Protein AF-A0A397VTX3-F1 (afdb_monomer_lite)

InterPro domains:
  IPR007817 Isocyanide synthase/Spore wall maturation protein DIT1 [PF05141] (119-383)
  IPR007817 Isocyanide synthase/Spore wall maturation protein DIT1 [PTHR37285] (86-397)

Sequence (402 aa):
MDDSGRVNTLSNLSILENSKETDHGVLIRRILMSGMVKSYQSLSNPEHNQKKSIPYFDFEEYKKQLDEKAKRLKRGKLSDDVGLAVQQIIGILTKKRYRRGPPKHFEVARDDYENRLSEAISKKEKLLLVLPSFPVKCWNPLKVERRMPDLAELNCIGRLYLLCKEIELIYKPGAKIILIADGPIYADIFNEPLNVAIQYKQKVIDFIRQLGLDQYIIMHDMVDLISRNSADFVEAEEVAKMQVETFWRENPNNKHRLMLVENTMSNINVAAYPKDMLRAIFFDTKYNGDIVELNMAKDEICKQTEISAFKYATLLQAINSMELVMKCYPGCIRVTCHPKPGQLGLHLVSPNSRFNFPWNGVGVKKKNGEITVSLEDEVRRDKRYVAVYIEGEEFPFYYEEQ

Secondary structure (DSSP, 8-state):
-----------TTTTTS-----THHHHHHIIIIIHHHHHHTT--SPPP--EEEESS--HHHHHHHHHHHHHTS--PPP-S-HHHHHHHHHHHHTSTTTEES-HHHHHTTHHHHHHHHHHHHHTTPPEEEEEEE-----S-TTT----S--HHHHHHHHHHHHHHHHHHTTSTT-EEEEEEE-HHHHHHHHT--HHHHHHHHHHHHHHHHHTT-TTTEEEEEHHHHHHTTHHHHHHHHHHHHHHHHHHHHH-TT-HHHHHHHHHHHTTS--TTS-HHHHHHHHH-----S-HHHHHHHHHHHHHHHHHHHHHHHHHHHHHHHTTHHHHHSTT-EEEESSPPTT-EEE-SS-TTSSSS-GGGSEEEE-TTS-EEEE-HHHHTT-TTEEEEEETT-SS-SEEEE-

pLDDT: mean 87.24, std 19.46, range [21.91, 98.75]

Foldseek 3Di:
DDDDDDDDPPPLCVLPDDDPDDPVLVVVVCLVQVVVQVLVVVQPFDFDAFAAEDQDDPLPVVLVVLVVVLVPQPQDAADPDLQVLLVVLVVLLQPPFWFDDDPQLAVLQVVVSSVLSSVCLVVLHAAEEEEAAQQWQFQALQQPDDTAAFVLLLVLLSSLLSSQSNSCSHRVSTHAYEYAHENLVLCVLQVHDNVSRVVNQVRSVVSCVSSVNCSRYDYHYPVVLCVVVVVLLVVLLVVLLVVLVVCCVVCVPRPSLVSLLVVLLLRHNPNVDDPLLVCCLSNVDDDPDDPVVSVVSNVVSSVSSNSSSSSVSSNVSSCVVVVSVCVVPPSHQYAYCDGDRNHGHTQSAGPPASGRHSSRHFWEQEPVRGTHGDGPNSQSSDPQWYFYCNPPDPGGSHIYGD

Organism: NCBI:txid44941

Structure (mmCIF, N/CA/C/O backbone):
data_AF-A0A397VTX3-F1
#
_entry.id   AF-A0A397VTX3-F1
#
loop_
_atom_site.group_PDB
_atom_site.id
_atom_site.type_symbol
_atom_site.label_atom_id
_atom_site.label_alt_id
_atom_site.label_comp_id
_atom_site.label_asym_id
_atom_site.label_entity_id
_atom_site.label_seq_id
_atom_site.pdbx_PDB_ins_code
_atom_site.Cartn_x
_atom_site.Cartn_y
_atom_site.Cartn_z
_atom_site.occupancy
_atom_site.B_iso_or_equiv
_atom_site.auth_seq_id
_atom_site.auth_comp_id
_atom_site.auth_asym_id
_atom_site.auth_atom_id
_atom_site.pdbx_PDB_model_num
ATOM 1 N N . MET A 1 1 ? -7.507 45.404 21.833 1.00 26.66 1 MET A N 1
ATOM 2 C CA . MET A 1 1 ? -6.444 46.250 21.260 1.00 26.66 1 MET A CA 1
ATOM 3 C C . MET A 1 1 ? -5.160 45.815 21.947 1.00 26.66 1 MET A C 1
ATOM 5 O O . MET A 1 1 ? -4.809 46.381 22.966 1.00 26.66 1 MET A O 1
ATOM 9 N N . ASP A 1 2 ? -4.700 44.589 21.717 1.00 24.86 2 ASP A N 1
ATOM 10 C CA . ASP A 1 2 ? -4.213 43.991 20.459 1.00 24.86 2 ASP A CA 1
ATOM 11 C C . ASP A 1 2 ? -2.721 44.287 20.298 1.00 24.86 2 ASP A C 1
ATOM 13 O O . ASP A 1 2 ? -2.363 45.429 20.036 1.00 24.86 2 ASP A O 1
ATOM 17 N N . ASP A 1 3 ? -1.893 43.273 20.569 1.00 21.91 3 ASP A N 1
ATOM 18 C CA . ASP A 1 3 ? -0.762 42.897 19.714 1.00 21.91 3 ASP A CA 1
ATOM 19 C C . ASP A 1 3 ? -0.252 41.505 20.147 1.00 21.91 3 ASP A C 1
ATOM 21 O O . ASP A 1 3 ? 0.675 41.344 20.942 1.00 21.91 3 ASP A O 1
ATOM 25 N N . SER A 1 4 ? -0.944 40.459 19.689 1.00 22.02 4 SER A N 1
ATOM 26 C CA . SER A 1 4 ? -0.498 39.065 19.796 1.00 22.02 4 SER A CA 1
ATOM 27 C C . SER A 1 4 ? -0.501 38.446 18.403 1.00 22.02 4 SER A C 1
ATOM 29 O O . SER A 1 4 ? -1.393 37.681 18.043 1.00 22.02 4 SER A O 1
ATOM 31 N N . GLY A 1 5 ? 0.493 38.811 17.597 1.00 23.62 5 GLY A N 1
ATOM 32 C CA . GLY A 1 5 ? 0.649 38.315 16.236 1.00 23.62 5 GLY A CA 1
ATOM 33 C C . GLY A 1 5 ? 2.115 38.173 15.857 1.00 23.62 5 GLY A C 1
ATOM 34 O O . GLY A 1 5 ? 2.729 39.146 15.436 1.00 23.62 5 GLY A O 1
ATOM 35 N N . ARG A 1 6 ? 2.656 36.953 16.007 1.00 23.09 6 ARG A N 1
ATOM 36 C CA . ARG A 1 6 ? 3.715 36.315 15.185 1.00 23.09 6 ARG A CA 1
ATOM 37 C C . ARG A 1 6 ? 4.239 35.074 15.912 1.00 23.09 6 ARG A C 1
ATOM 39 O O . ARG A 1 6 ? 5.264 35.101 16.585 1.00 23.09 6 ARG A O 1
ATOM 46 N N . VAL A 1 7 ? 3.510 33.968 15.771 1.00 24.12 7 VAL A N 1
ATOM 47 C CA . VAL A 1 7 ? 4.012 32.631 16.106 1.00 24.12 7 VAL A CA 1
ATOM 48 C C . VAL A 1 7 ? 4.657 32.040 14.849 1.00 24.12 7 VAL A C 1
ATOM 50 O O . VAL A 1 7 ? 4.024 31.954 13.802 1.00 24.12 7 VAL A O 1
ATOM 53 N N . ASN A 1 8 ? 5.940 31.702 14.993 1.00 24.58 8 ASN A N 1
ATOM 54 C CA . ASN A 1 8 ? 6.830 30.934 14.115 1.00 24.58 8 ASN A CA 1
ATOM 55 C C . ASN A 1 8 ? 6.170 30.123 12.979 1.00 24.58 8 ASN A C 1
ATOM 57 O O . ASN A 1 8 ? 5.562 29.084 13.221 1.00 24.58 8 ASN A O 1
ATOM 61 N N . THR A 1 9 ? 6.435 30.519 11.733 1.00 25.16 9 THR A N 1
ATOM 62 C CA . THR A 1 9 ? 6.019 29.858 10.479 1.00 25.16 9 THR A CA 1
ATOM 63 C C . THR A 1 9 ? 7.144 29.062 9.788 1.00 25.16 9 THR A C 1
ATOM 65 O O . THR A 1 9 ? 7.179 28.966 8.566 1.00 25.16 9 THR A O 1
ATOM 68 N N . LEU A 1 10 ? 8.074 28.449 10.534 1.00 22.98 10 LEU A N 1
ATOM 69 C CA . LEU A 1 10 ? 9.238 27.738 9.954 1.00 22.98 10 LEU A CA 1
ATOM 70 C C . LEU A 1 10 ? 9.319 26.223 10.254 1.00 22.98 10 LEU A C 1
ATOM 72 O O . LEU A 1 10 ? 10.348 25.604 10.010 1.00 22.98 10 LEU A O 1
ATOM 76 N N . SER A 1 11 ? 8.248 25.576 10.730 1.00 25.50 11 SER A N 1
ATOM 77 C CA . SER A 1 11 ? 8.258 24.141 11.098 1.00 25.50 11 SER A CA 1
ATOM 78 C C . SER A 1 11 ? 7.839 23.147 9.994 1.00 25.50 11 SER A C 1
ATOM 80 O O . SER A 1 11 ? 7.820 21.942 10.245 1.00 25.50 11 SER A O 1
ATOM 82 N N . ASN A 1 12 ? 7.555 23.594 8.764 1.00 29.31 12 ASN A N 1
ATOM 83 C CA . ASN A 1 12 ? 7.006 22.737 7.691 1.00 29.31 12 ASN A CA 1
ATOM 84 C C . ASN A 1 12 ? 8.043 22.097 6.741 1.00 29.31 12 ASN A C 1
ATOM 86 O O . ASN A 1 12 ? 7.678 21.522 5.715 1.00 29.31 12 ASN A O 1
ATOM 90 N N . LEU A 1 13 ? 9.330 22.102 7.105 1.00 32.84 13 LEU A N 1
ATOM 91 C CA . LEU A 1 13 ? 10.388 21.360 6.397 1.00 32.84 13 LEU A CA 1
ATOM 92 C C . LEU A 1 13 ? 10.482 19.877 6.808 1.00 32.84 13 LEU A C 1
ATOM 94 O O . LEU A 1 13 ? 11.392 19.183 6.374 1.00 32.84 13 LEU A O 1
ATOM 98 N N . SER A 1 14 ? 9.542 19.331 7.588 1.00 39.31 14 SER A N 1
ATOM 99 C CA . SER A 1 14 ? 9.643 17.994 8.215 1.00 39.31 14 SER A CA 1
ATOM 100 C C . SER A 1 14 ? 9.751 16.785 7.260 1.00 39.31 14 SER A C 1
ATOM 102 O O . SER A 1 14 ? 10.073 15.677 7.699 1.00 39.31 14 SER A O 1
ATOM 104 N N . ILE A 1 15 ? 9.529 16.949 5.948 1.00 39.66 15 ILE A N 1
ATOM 105 C CA . ILE A 1 15 ? 9.828 15.901 4.951 1.00 39.66 15 ILE A CA 1
ATOM 106 C C . ILE A 1 15 ? 11.335 15.830 4.641 1.00 39.66 15 ILE A C 1
ATOM 108 O O . ILE A 1 15 ? 11.820 14.755 4.278 1.00 39.66 15 ILE A O 1
ATOM 112 N N . LEU A 1 16 ? 12.061 16.934 4.834 1.00 39.44 16 LEU A N 1
ATOM 113 C CA . LEU A 1 16 ? 13.458 17.135 4.438 1.00 39.44 16 LEU A CA 1
ATOM 114 C C . LEU A 1 16 ? 14.386 17.518 5.612 1.00 39.44 16 LEU A C 1
ATOM 116 O O . LEU A 1 16 ? 15.589 17.281 5.523 1.00 39.44 16 LEU A O 1
ATOM 120 N N . GLU A 1 17 ? 13.847 17.993 6.738 1.00 34.81 17 GLU A N 1
ATOM 121 C CA . GLU A 1 17 ? 14.587 18.388 7.941 1.00 34.81 17 GLU A CA 1
ATOM 122 C C . GLU A 1 17 ? 13.859 17.950 9.227 1.00 34.81 17 GLU A C 1
ATOM 124 O O . GLU A 1 17 ? 12.957 18.624 9.717 1.00 34.81 17 GLU A O 1
ATOM 129 N N . ASN A 1 18 ? 14.233 16.776 9.755 1.00 31.47 18 ASN A N 1
ATOM 130 C CA . ASN A 1 18 ? 14.465 16.485 11.184 1.00 31.47 18 ASN A CA 1
ATOM 131 C C . ASN A 1 18 ? 14.445 14.971 11.459 1.00 31.47 18 ASN A C 1
ATOM 133 O O . ASN A 1 18 ? 13.393 14.363 11.636 1.00 31.47 18 ASN A O 1
ATOM 137 N N . SER A 1 19 ? 15.631 14.380 11.615 1.00 30.91 19 SER A N 1
ATOM 138 C CA . SER A 1 19 ? 15.911 13.457 12.722 1.00 30.91 19 SER A CA 1
ATOM 139 C C . SER A 1 19 ? 17.420 13.260 12.844 1.00 30.91 19 SER A C 1
ATOM 141 O O . SER A 1 19 ? 18.057 12.750 11.920 1.00 30.91 19 SER A O 1
ATOM 143 N N . LYS A 1 20 ? 17.985 13.639 13.995 1.00 32.19 20 LYS A N 1
ATOM 144 C CA . LYS A 1 20 ? 19.303 13.170 14.434 1.00 32.19 20 LYS A CA 1
ATOM 145 C C . LYS A 1 20 ? 19.321 11.636 14.416 1.00 32.19 20 LYS A C 1
ATOM 147 O O . LYS A 1 20 ? 18.346 11.010 14.819 1.00 32.19 20 LYS A O 1
ATOM 152 N N . GLU A 1 21 ? 20.423 11.084 13.912 1.00 35.97 21 GLU A N 1
ATOM 153 C CA . GLU A 1 21 ? 20.890 9.696 14.031 1.00 35.97 21 GLU A CA 1
ATOM 154 C C . GLU A 1 21 ? 19.829 8.592 14.208 1.00 35.97 21 GLU A C 1
ATOM 156 O O . GLU A 1 21 ? 19.323 8.305 15.289 1.00 35.97 21 GLU A O 1
ATOM 161 N N . THR A 1 22 ? 19.591 7.824 13.148 1.00 32.41 22 THR A N 1
ATOM 162 C CA . THR A 1 22 ? 19.865 6.379 13.189 1.00 32.41 22 THR A CA 1
ATOM 163 C C . THR A 1 22 ? 19.904 5.833 11.767 1.00 32.41 22 THR A C 1
ATOM 165 O O . THR A 1 22 ? 19.033 6.103 10.944 1.00 32.41 22 THR A O 1
ATOM 168 N N . ASP A 1 23 ? 20.942 5.052 11.494 1.00 37.75 23 ASP A N 1
ATOM 169 C CA . ASP A 1 23 ? 21.342 4.487 10.205 1.00 37.75 23 ASP A CA 1
ATOM 170 C C . ASP A 1 23 ? 20.390 3.376 9.695 1.00 37.75 23 ASP A C 1
ATOM 172 O O . ASP A 1 23 ? 20.788 2.271 9.341 1.00 37.75 23 ASP A O 1
ATOM 176 N N . HIS A 1 24 ? 19.076 3.617 9.727 1.00 36.34 24 HIS A N 1
ATOM 177 C CA . HIS A 1 24 ? 18.056 2.652 9.293 1.00 36.34 24 HIS A CA 1
ATOM 178 C C . HIS A 1 24 ? 17.753 2.754 7.793 1.00 36.34 24 HIS A C 1
ATOM 180 O O . HIS A 1 24 ? 17.402 1.752 7.172 1.00 36.34 24 HIS A O 1
ATOM 186 N N . GLY A 1 25 ? 17.944 3.932 7.188 1.00 31.75 25 GLY A N 1
ATOM 187 C CA . GLY A 1 25 ? 17.777 4.134 5.745 1.00 31.75 25 GLY A CA 1
ATOM 188 C C . GLY A 1 25 ? 18.806 3.357 4.919 1.00 31.75 25 GLY A C 1
ATOM 189 O O . GLY A 1 25 ? 18.435 2.710 3.947 1.00 31.75 25 GLY A O 1
ATOM 190 N N . VAL A 1 26 ? 20.071 3.320 5.358 1.00 34.00 26 VAL A N 1
ATOM 191 C CA . VAL A 1 26 ? 21.147 2.536 4.717 1.00 34.00 26 VAL A CA 1
ATOM 192 C C . VAL A 1 26 ? 20.926 1.033 4.895 1.00 34.00 26 VAL A C 1
ATOM 194 O O . VAL A 1 26 ? 21.196 0.261 3.975 1.00 34.00 26 VAL A O 1
ATOM 197 N N . LEU A 1 27 ? 20.361 0.604 6.029 1.00 31.08 27 LEU A N 1
ATOM 198 C CA . LEU A 1 27 ? 19.998 -0.794 6.252 1.00 31.08 27 LEU A CA 1
ATOM 199 C C . LEU A 1 27 ? 18.835 -1.229 5.348 1.00 31.08 27 LEU A C 1
ATOM 201 O O . LEU A 1 27 ? 18.889 -2.323 4.804 1.00 31.08 27 LEU A O 1
ATOM 205 N N . ILE A 1 28 ? 17.828 -0.378 5.112 1.00 34.53 28 ILE A N 1
ATOM 206 C CA . ILE A 1 28 ? 16.743 -0.648 4.148 1.00 34.53 28 ILE A CA 1
ATOM 207 C C . ILE A 1 28 ? 17.265 -0.611 2.704 1.00 34.53 28 ILE A C 1
ATOM 209 O O . ILE A 1 28 ? 16.883 -1.472 1.918 1.00 34.53 28 ILE A O 1
ATOM 213 N N . ARG A 1 29 ? 18.197 0.298 2.377 1.00 36.69 29 ARG A N 1
ATOM 214 C CA . ARG A 1 29 ? 18.918 0.351 1.091 1.00 36.69 29 ARG A CA 1
ATOM 215 C C . ARG A 1 29 ? 19.664 -0.957 0.830 1.00 36.69 29 ARG A C 1
ATOM 217 O O . ARG A 1 29 ? 19.499 -1.573 -0.214 1.00 36.69 29 ARG A O 1
ATOM 224 N N . ARG A 1 30 ? 20.390 -1.471 1.832 1.00 37.19 30 ARG A N 1
ATOM 225 C CA . ARG A 1 30 ? 20.981 -2.815 1.790 1.00 37.19 30 ARG A CA 1
ATOM 226 C C . ARG A 1 30 ? 19.908 -3.905 1.788 1.00 37.19 30 ARG A C 1
ATOM 228 O O . ARG A 1 30 ? 20.054 -4.851 1.051 1.00 37.19 30 ARG A O 1
ATOM 235 N N . ILE A 1 31 ? 18.817 -3.859 2.532 1.00 33.81 31 ILE A N 1
ATOM 236 C CA . ILE A 1 31 ? 17.880 -4.998 2.573 1.00 33.81 31 ILE A CA 1
ATOM 237 C C . ILE A 1 31 ? 17.031 -5.098 1.293 1.00 33.81 31 ILE A C 1
ATOM 239 O O . ILE A 1 31 ? 16.832 -6.202 0.796 1.00 33.81 31 ILE A O 1
ATOM 243 N N . LEU A 1 32 ? 16.583 -3.977 0.719 1.00 35.88 32 LEU A N 1
ATOM 244 C CA . LEU A 1 32 ? 15.829 -3.960 -0.539 1.00 35.88 32 LEU A CA 1
ATOM 245 C C . LEU A 1 32 ? 16.750 -4.214 -1.738 1.00 35.88 32 LEU A C 1
ATOM 247 O O . LEU A 1 32 ? 16.492 -5.163 -2.476 1.00 35.88 32 LEU A O 1
ATOM 251 N N . MET A 1 33 ? 17.859 -3.471 -1.875 1.00 40.59 33 MET A N 1
ATOM 252 C CA . MET A 1 33 ? 18.796 -3.665 -2.990 1.00 40.59 33 MET A CA 1
ATOM 253 C C . MET A 1 33 ? 19.754 -4.834 -2.776 1.00 40.59 33 MET A C 1
ATOM 255 O O . MET A 1 33 ? 19.926 -5.609 -3.693 1.00 40.59 33 MET A O 1
ATOM 259 N N . SER A 1 34 ? 20.342 -5.071 -1.597 1.00 36.97 34 SER A N 1
ATOM 260 C CA . SER A 1 34 ? 21.163 -6.286 -1.373 1.00 36.97 34 SER A CA 1
ATOM 261 C C . SER A 1 34 ? 20.329 -7.558 -1.204 1.00 36.97 34 SER A C 1
ATOM 263 O O . SER A 1 34 ? 20.832 -8.634 -1.504 1.00 36.97 34 SER A O 1
ATOM 265 N N . GLY A 1 35 ? 19.053 -7.465 -0.808 1.00 39.19 35 GLY A N 1
ATOM 266 C CA . GLY A 1 35 ? 18.107 -8.581 -0.925 1.00 39.19 35 GLY A CA 1
ATOM 267 C C . GLY A 1 35 ? 17.764 -8.892 -2.384 1.00 39.19 35 GLY A C 1
ATOM 268 O O . GLY A 1 35 ? 17.665 -10.063 -2.746 1.00 39.19 35 GLY A O 1
ATOM 269 N N . MET A 1 36 ? 17.646 -7.868 -3.243 1.00 42.84 36 MET A N 1
ATOM 270 C CA . MET A 1 36 ? 17.539 -8.031 -4.703 1.00 42.84 36 MET A CA 1
ATOM 271 C C . MET A 1 36 ? 18.845 -8.565 -5.314 1.00 42.84 36 MET A C 1
ATOM 273 O O . MET A 1 36 ? 18.836 -9.611 -5.940 1.00 42.84 36 MET A O 1
ATOM 277 N N . VAL A 1 37 ? 19.998 -7.971 -5.025 1.00 40.88 37 VAL A N 1
ATOM 278 C CA . VAL A 1 37 ? 21.301 -8.368 -5.582 1.00 40.88 37 VAL A CA 1
ATOM 279 C C . VAL A 1 37 ? 21.745 -9.766 -5.113 1.00 40.88 37 VAL A C 1
ATOM 281 O O . VAL A 1 37 ? 22.218 -10.552 -5.930 1.00 40.88 37 VAL A O 1
ATOM 284 N N . LYS A 1 38 ? 21.547 -10.145 -3.835 1.00 36.69 38 LYS A N 1
ATOM 285 C CA . LYS A 1 38 ? 21.913 -11.493 -3.339 1.00 36.69 38 LYS A CA 1
ATOM 286 C C . LYS A 1 38 ? 20.986 -12.605 -3.834 1.00 36.69 38 LYS A C 1
ATOM 288 O O . LYS A 1 38 ? 21.429 -13.746 -3.903 1.00 36.69 38 LYS A O 1
ATOM 293 N N . SER A 1 39 ? 19.726 -12.306 -4.165 1.00 44.09 39 SER A N 1
ATOM 294 C CA . SER A 1 39 ? 18.821 -13.299 -4.767 1.00 44.09 39 SER A CA 1
ATOM 295 C C . SER A 1 39 ? 19.045 -13.426 -6.275 1.00 44.09 39 SER A C 1
ATOM 297 O O . SER A 1 39 ? 18.969 -14.536 -6.796 1.00 44.09 39 SER A O 1
ATOM 299 N N . TYR A 1 40 ? 19.441 -12.355 -6.969 1.00 45.06 40 TYR A N 1
ATOM 300 C CA . TYR A 1 40 ? 19.624 -12.381 -8.424 1.00 45.06 40 TYR A CA 1
ATOM 301 C C . TYR A 1 40 ? 20.874 -13.122 -8.915 1.00 45.06 40 TYR A C 1
ATOM 303 O O . TYR A 1 40 ? 20.838 -13.688 -10.006 1.00 45.06 40 TYR A O 1
ATOM 311 N N . GLN A 1 41 ? 21.931 -13.250 -8.103 1.00 43.81 41 GLN A N 1
ATOM 312 C CA . GLN A 1 41 ? 23.064 -14.133 -8.435 1.00 43.81 41 GLN A CA 1
ATOM 313 C C . GLN A 1 41 ? 22.669 -15.625 -8.527 1.00 43.81 41 GLN A C 1
ATOM 315 O O . GLN A 1 41 ? 23.413 -16.415 -9.099 1.00 43.81 41 GLN A O 1
ATOM 320 N N . SER A 1 42 ? 21.485 -16.010 -8.024 1.00 41.53 42 SER A N 1
ATOM 321 C CA . SER A 1 42 ? 20.914 -17.362 -8.165 1.00 41.53 42 SER A CA 1
ATOM 322 C C . SER A 1 42 ? 19.887 -17.519 -9.302 1.00 41.53 42 SER A C 1
ATOM 324 O O . SER A 1 42 ? 19.330 -18.602 -9.471 1.00 41.53 42 SER A O 1
ATOM 326 N N . LEU A 1 43 ? 19.631 -16.481 -10.110 1.00 50.44 43 LEU A N 1
ATOM 327 C CA . LEU A 1 43 ? 18.566 -16.475 -11.128 1.00 50.44 43 LEU A CA 1
ATOM 328 C C . LEU A 1 43 ? 19.058 -16.831 -12.541 1.00 50.44 43 LEU A C 1
ATOM 330 O O . LEU A 1 43 ? 18.689 -16.189 -13.520 1.00 50.44 43 LEU A O 1
ATOM 334 N N . SER A 1 44 ? 19.852 -17.896 -12.661 1.00 53.22 44 SER A N 1
ATOM 335 C CA . SER A 1 44 ? 20.152 -18.540 -13.953 1.00 53.22 44 SER A CA 1
ATOM 336 C C . SER A 1 44 ? 19.062 -19.521 -14.412 1.00 53.22 44 SER A C 1
ATOM 338 O O . SER A 1 44 ? 19.150 -20.072 -15.509 1.00 53.22 44 SER A O 1
ATOM 340 N N . ASN A 1 45 ? 18.033 -19.756 -13.591 1.00 59.16 45 ASN A N 1
ATOM 341 C CA . ASN A 1 45 ? 16.966 -20.695 -13.920 1.00 59.16 45 ASN A CA 1
ATOM 342 C C . ASN A 1 45 ? 16.003 -20.108 -14.967 1.00 59.16 45 ASN A C 1
ATOM 344 O O . ASN A 1 45 ? 15.559 -18.971 -14.808 1.00 59.16 45 ASN A O 1
ATOM 348 N N . PRO A 1 46 ? 15.618 -20.870 -16.006 1.00 67.88 46 PRO A N 1
ATOM 349 C CA . PRO A 1 46 ? 14.557 -20.452 -16.916 1.00 67.88 46 PRO A CA 1
ATOM 350 C C . PRO A 1 46 ? 13.225 -20.299 -16.167 1.00 67.88 46 PRO A C 1
ATOM 352 O O . PRO A 1 46 ? 13.019 -20.913 -15.115 1.00 67.88 46 PRO A O 1
ATOM 355 N N . GLU A 1 47 ? 12.311 -19.489 -16.712 1.00 78.31 47 GLU A N 1
ATOM 356 C CA . GLU A 1 47 ? 10.932 -19.445 -16.208 1.00 78.31 47 GLU A CA 1
ATOM 357 C C . GLU A 1 47 ? 10.319 -20.849 -16.266 1.00 78.31 47 GLU A C 1
ATOM 359 O O . GLU A 1 47 ? 10.503 -21.586 -17.238 1.00 78.31 47 GLU A O 1
ATOM 364 N N . HIS A 1 48 ? 9.625 -21.241 -15.199 1.00 77.56 48 HIS A N 1
ATOM 365 C CA . HIS A 1 48 ? 8.998 -22.553 -15.107 1.00 77.56 48 HIS A CA 1
ATOM 366 C C . HIS A 1 48 ? 7.507 -22.466 -15.441 1.00 77.56 48 HIS A C 1
ATOM 368 O O . HIS A 1 48 ? 6.792 -21.596 -14.954 1.00 77.56 48 HIS A O 1
ATOM 374 N N . ASN A 1 49 ? 7.021 -23.401 -16.259 1.00 66.50 49 ASN A N 1
ATOM 375 C CA . ASN A 1 49 ? 5.706 -23.325 -16.907 1.00 66.50 49 ASN A CA 1
ATOM 376 C C . ASN A 1 49 ? 4.569 -24.021 -16.140 1.00 66.50 49 ASN A C 1
ATOM 378 O O . ASN A 1 49 ? 3.541 -24.340 -16.738 1.00 66.50 49 ASN A O 1
ATOM 382 N N . GLN A 1 50 ? 4.716 -24.294 -14.839 1.00 85.31 50 GLN A N 1
ATOM 383 C CA . GLN A 1 50 ? 3.611 -24.894 -14.090 1.00 85.31 50 GLN A CA 1
ATOM 384 C C . GLN A 1 50 ? 2.492 -23.877 -13.863 1.00 85.31 50 GLN A C 1
ATOM 386 O O . GLN A 1 50 ? 2.642 -22.893 -13.136 1.00 85.31 50 GLN A O 1
ATOM 391 N N . LYS A 1 51 ? 1.350 -24.159 -14.490 1.00 92.25 51 LYS A N 1
ATOM 392 C CA . LYS A 1 51 ? 0.145 -23.340 -14.441 1.00 92.25 51 LYS A CA 1
ATOM 393 C C . LYS A 1 51 ? -1.030 -24.184 -13.971 1.00 92.25 51 LYS A C 1
ATOM 395 O O . LYS A 1 51 ? -1.168 -25.345 -14.350 1.00 92.25 51 LYS A O 1
ATOM 400 N N . LYS A 1 52 ? -1.886 -23.569 -13.169 1.00 95.06 52 LYS A N 1
ATOM 401 C CA . LYS A 1 52 ? -3.187 -24.084 -12.747 1.00 95.06 52 LYS A CA 1
ATOM 402 C C . LYS A 1 52 ? -4.235 -23.052 -13.133 1.00 95.06 52 LYS A C 1
ATOM 404 O O . LYS A 1 52 ? -3.985 -21.857 -13.007 1.00 95.06 52 LYS A O 1
ATOM 409 N N . SER A 1 53 ? -5.395 -23.505 -13.587 1.00 96.25 53 SER A N 1
ATOM 410 C CA . SER A 1 53 ? -6.532 -22.631 -13.862 1.00 96.25 53 SER A CA 1
ATOM 411 C C . SER A 1 53 ? -7.677 -22.967 -12.913 1.00 96.25 53 SER A C 1
ATOM 413 O O . SER A 1 53 ? -7.866 -24.132 -12.559 1.00 96.25 53 SER A O 1
ATOM 415 N N . ILE A 1 54 ? -8.374 -21.936 -12.447 1.00 97.44 54 ILE A N 1
ATOM 416 C CA . ILE A 1 54 ? -9.604 -22.026 -11.664 1.00 97.44 54 ILE A CA 1
ATOM 417 C C . ILE A 1 54 ? -10.695 -21.240 -12.404 1.00 97.44 54 ILE A C 1
ATOM 419 O O . ILE A 1 54 ? -10.394 -20.169 -12.931 1.00 97.44 54 ILE A O 1
ATOM 423 N N . PRO A 1 55 ? -11.952 -21.711 -12.426 1.00 97.25 55 PRO A N 1
ATOM 424 C CA . PRO A 1 55 ? -13.024 -21.018 -13.144 1.00 97.25 55 PRO A CA 1
ATOM 425 C C . PRO A 1 55 ? -13.324 -19.639 -12.546 1.00 97.25 55 PRO A C 1
ATOM 427 O O . PRO A 1 55 ? -13.621 -18.688 -13.260 1.00 97.25 55 PRO A O 1
ATOM 430 N N . TYR A 1 56 ? -13.208 -19.511 -11.223 1.00 96.44 56 TYR A N 1
ATOM 431 C CA . TYR A 1 56 ? -13.345 -18.258 -10.488 1.00 96.44 56 TYR A CA 1
ATOM 432 C C . TYR A 1 56 ? -12.623 -18.354 -9.138 1.00 96.44 56 TYR A C 1
ATOM 434 O O . TYR A 1 56 ? -12.290 -19.445 -8.670 1.00 96.44 56 TYR A O 1
ATOM 442 N N . PHE A 1 57 ? -12.385 -17.206 -8.499 1.00 97.19 57 PHE A N 1
ATOM 443 C CA . PHE A 1 57 ? -11.945 -17.154 -7.106 1.00 97.19 57 PHE A CA 1
ATOM 444 C C . PHE A 1 57 ? -13.160 -17.141 -6.171 1.00 97.19 57 PHE A C 1
ATOM 446 O O . PHE A 1 57 ? -14.043 -16.301 -6.319 1.00 97.19 57 PHE A O 1
ATOM 453 N N . ASP A 1 58 ? -13.208 -18.056 -5.205 1.00 97.56 58 ASP A N 1
ATOM 454 C CA . ASP A 1 58 ? -14.324 -18.170 -4.262 1.00 97.56 58 ASP A CA 1
ATOM 455 C C . ASP A 1 58 ? -14.214 -17.127 -3.131 1.00 97.56 58 ASP A C 1
ATOM 457 O O . ASP A 1 58 ? -13.530 -17.321 -2.119 1.00 97.56 58 ASP A O 1
ATOM 461 N N . PHE A 1 59 ? -14.874 -15.981 -3.325 1.00 97.81 59 PHE A N 1
ATOM 462 C CA . PHE A 1 59 ? -14.919 -14.897 -2.339 1.00 97.81 59 PHE A CA 1
ATOM 463 C C . PHE A 1 59 ? -15.711 -15.271 -1.080 1.00 97.81 59 PHE A C 1
ATOM 465 O O . PHE A 1 59 ? -15.377 -14.782 0.003 1.00 97.81 59 PHE A O 1
ATOM 472 N N . GLU A 1 60 ? -16.718 -16.141 -1.186 1.00 97.38 60 GLU A N 1
ATOM 473 C CA . GLU A 1 60 ? -17.549 -16.552 -0.050 1.00 97.38 60 GLU A CA 1
ATOM 474 C C . GLU A 1 60 ? -16.759 -17.444 0.907 1.00 97.38 60 GLU A C 1
ATOM 476 O O . GLU A 1 60 ? -16.712 -17.184 2.114 1.00 97.38 60 GLU A O 1
ATOM 481 N N . GLU A 1 61 ? -16.055 -18.443 0.375 1.00 97.44 61 GLU A N 1
ATOM 482 C CA . GLU A 1 61 ? -15.178 -19.303 1.167 1.00 97.44 61 GLU A CA 1
ATOM 483 C C . GLU A 1 61 ? -14.012 -18.497 1.760 1.00 97.44 61 GLU A C 1
ATOM 485 O O . GLU A 1 61 ? -13.690 -18.638 2.945 1.00 97.44 61 GLU A O 1
ATOM 490 N N . TYR A 1 62 ? -13.429 -17.561 1.001 1.00 97.56 62 TYR A N 1
ATOM 491 C CA . TYR A 1 62 ? -12.407 -16.662 1.542 1.00 97.56 62 TYR A CA 1
ATOM 492 C C . TYR A 1 62 ? -12.945 -15.805 2.701 1.00 97.56 62 TYR A C 1
ATOM 494 O O . TYR A 1 62 ? -12.300 -15.679 3.750 1.00 97.56 62 TYR A O 1
ATOM 502 N N . LYS A 1 63 ? -14.155 -15.249 2.561 1.00 97.81 63 LYS A N 1
ATOM 503 C CA . LYS A 1 63 ? -14.823 -14.476 3.615 1.00 97.81 63 LYS A CA 1
ATOM 504 C C . LYS A 1 63 ? -15.119 -15.329 4.848 1.00 97.81 63 LYS A C 1
ATOM 506 O O . LYS A 1 63 ? -14.867 -14.879 5.969 1.00 97.81 63 LYS A O 1
ATOM 511 N N . LYS A 1 64 ? -15.577 -16.568 4.672 1.00 97.50 64 LYS A N 1
ATOM 512 C CA . LYS A 1 64 ? -15.801 -17.516 5.771 1.00 97.50 64 LYS A CA 1
ATOM 513 C C . LYS A 1 64 ? -14.511 -17.787 6.547 1.00 97.50 64 LYS A C 1
ATOM 515 O O . LYS A 1 64 ? -14.510 -17.708 7.777 1.00 97.50 64 LYS A O 1
ATOM 520 N N . GLN A 1 65 ? -13.391 -17.995 5.854 1.00 96.12 65 GLN A N 1
ATOM 521 C CA . GLN A 1 65 ? -12.078 -18.151 6.490 1.00 96.12 65 GLN A CA 1
ATOM 522 C C . GLN A 1 65 ? -11.649 -16.896 7.267 1.00 96.12 65 GLN A C 1
ATOM 524 O O . GLN A 1 65 ? -11.059 -17.005 8.348 1.00 96.12 65 GLN A O 1
ATOM 529 N N . LEU A 1 66 ? -11.945 -15.693 6.758 1.00 96.44 66 LEU A N 1
ATOM 530 C CA . LEU A 1 66 ? -11.713 -14.445 7.494 1.00 96.44 66 LEU A CA 1
ATOM 531 C C . LEU A 1 66 ? -12.572 -14.359 8.762 1.00 96.44 66 LEU A C 1
ATOM 533 O O . LEU A 1 66 ? -12.062 -13.975 9.814 1.00 96.44 66 LEU A O 1
ATOM 537 N N . ASP A 1 67 ? -13.842 -14.750 8.704 1.00 96.00 67 ASP A N 1
ATOM 538 C CA . ASP A 1 67 ? -14.731 -14.731 9.871 1.00 96.00 67 ASP A CA 1
ATOM 539 C C . ASP A 1 67 ? -14.328 -15.756 10.930 1.00 96.00 67 ASP A C 1
ATOM 541 O O . ASP A 1 67 ? -14.386 -15.477 12.129 1.00 96.00 67 ASP A O 1
ATOM 545 N N . GLU A 1 68 ? -13.853 -16.930 10.519 1.00 96.00 68 GLU A N 1
ATOM 546 C CA . GLU A 1 68 ? -13.262 -17.902 11.435 1.00 96.00 68 GLU A CA 1
ATOM 547 C C . GLU A 1 68 ? -12.002 -17.356 12.112 1.00 96.00 68 GLU A C 1
ATOM 549 O O . GLU A 1 68 ? -11.836 -17.504 13.327 1.00 96.00 68 GLU A O 1
ATOM 554 N N . LYS A 1 69 ? -11.134 -16.663 11.361 1.00 94.31 69 LYS A N 1
ATOM 555 C CA . LYS A 1 69 ? -9.979 -15.955 11.933 1.00 94.31 69 LYS A CA 1
ATOM 556 C C . LYS A 1 69 ? -10.427 -14.873 12.919 1.00 94.31 69 LYS A C 1
ATOM 558 O O . LYS A 1 69 ? -9.844 -14.778 13.998 1.00 94.31 69 LYS A O 1
ATOM 563 N N . ALA A 1 70 ? -11.480 -14.118 12.601 1.00 93.62 70 ALA A N 1
ATOM 564 C CA . ALA A 1 70 ? -12.038 -13.096 13.483 1.00 93.62 70 ALA A CA 1
ATOM 565 C C . ALA A 1 70 ? -12.569 -13.693 14.800 1.00 93.62 70 ALA A C 1
ATOM 567 O O . ALA A 1 70 ? -12.297 -13.154 15.871 1.00 93.62 70 ALA A O 1
ATOM 568 N N . LYS A 1 71 ? -13.247 -14.851 14.754 1.00 91.69 71 LYS A N 1
ATOM 569 C CA . LYS A 1 71 ? -13.734 -15.572 15.950 1.00 91.69 71 LYS A CA 1
ATOM 570 C C . LYS A 1 71 ? -12.606 -16.035 16.880 1.00 91.69 71 LYS A C 1
ATOM 572 O O . LYS A 1 71 ? -12.823 -16.160 18.082 1.00 91.69 71 LYS A O 1
ATOM 577 N N . ARG A 1 72 ? -11.410 -16.289 16.335 1.00 90.94 72 ARG A N 1
ATOM 578 C CA . ARG A 1 72 ? -10.211 -16.712 17.086 1.00 90.94 72 ARG A CA 1
ATOM 579 C C . ARG A 1 72 ? -9.413 -15.540 17.668 1.00 90.94 72 ARG A C 1
ATOM 581 O O . ARG A 1 72 ? -8.434 -15.769 18.382 1.00 90.94 72 ARG A O 1
ATOM 588 N N . LEU A 1 73 ? -9.782 -14.290 17.371 1.00 87.19 73 LEU A N 1
ATOM 589 C CA . LEU A 1 73 ? -9.151 -13.128 17.995 1.00 87.19 73 LEU A CA 1
ATOM 590 C C . LEU A 1 73 ? -9.382 -13.183 19.509 1.00 87.19 73 LEU A C 1
ATOM 592 O O . LEU A 1 73 ? -10.484 -13.466 19.977 1.00 87.19 73 LEU A O 1
ATOM 596 N N . LYS A 1 74 ? -8.322 -12.930 20.289 1.00 76.69 74 LYS A N 1
ATOM 597 C CA . LYS A 1 74 ? -8.427 -12.896 21.752 1.00 76.69 74 LYS A CA 1
ATOM 598 C C . LYS A 1 74 ? -9.498 -11.879 22.137 1.00 76.69 74 LYS A C 1
ATOM 600 O O . LYS A 1 74 ? -9.379 -10.712 21.770 1.00 76.69 74 LYS A O 1
ATOM 605 N N . ARG A 1 75 ? -10.507 -12.323 22.892 1.00 66.56 75 ARG A N 1
ATOM 606 C CA . ARG A 1 75 ? -11.518 -11.436 23.470 1.00 66.56 75 ARG A CA 1
ATOM 607 C C . ARG A 1 75 ? -10.809 -10.458 24.399 1.00 66.56 75 ARG A C 1
ATOM 609 O O . ARG A 1 75 ? -10.326 -10.856 25.457 1.00 66.56 75 ARG A O 1
ATOM 616 N N . GLY A 1 76 ? -10.714 -9.198 23.995 1.00 63.03 76 GLY A N 1
ATOM 617 C CA . GLY A 1 76 ? -10.623 -8.147 24.993 1.00 63.03 76 GLY A CA 1
ATOM 618 C C . GLY A 1 76 ? -11.975 -8.021 25.690 1.00 63.03 76 GLY A C 1
ATOM 619 O O . GLY A 1 76 ? -12.999 -8.451 25.155 1.00 63.03 76 GLY A O 1
ATOM 620 N N . LYS A 1 77 ? -11.972 -7.533 26.928 1.00 72.12 77 LYS A N 1
ATOM 621 C CA . LYS A 1 77 ? -13.224 -7.234 27.619 1.00 72.12 77 LYS A CA 1
ATOM 622 C C . LYS A 1 77 ? -13.739 -5.914 27.056 1.00 72.12 77 LYS A C 1
ATOM 624 O O . LYS A 1 77 ? -12.981 -4.949 27.063 1.00 72.12 77 LYS A O 1
ATOM 629 N N . LEU A 1 78 ? -14.989 -5.898 26.589 1.00 80.81 78 LEU A N 1
ATOM 630 C CA . LEU A 1 78 ? -15.717 -4.654 26.341 1.00 80.81 78 LEU A CA 1
ATOM 631 C C . LEU A 1 78 ? -15.586 -3.774 27.589 1.00 80.81 78 LEU A C 1
ATOM 633 O O . LEU A 1 78 ? -15.768 -4.268 28.705 1.00 80.81 78 LEU A O 1
ATOM 637 N N . SER A 1 79 ? -15.222 -2.514 27.387 1.00 75.12 79 SER A N 1
ATOM 638 C CA . SER A 1 79 ? -15.040 -1.546 28.463 1.00 75.12 79 SER A CA 1
ATOM 639 C C . SER A 1 79 ? -15.925 -0.339 28.208 1.00 75.12 79 SER A C 1
ATOM 641 O O . SER A 1 79 ? -15.820 0.281 27.151 1.00 75.12 79 SER A O 1
ATOM 643 N N . ASP A 1 80 ? -16.755 0.006 29.190 1.00 79.88 80 ASP A N 1
ATOM 644 C CA . ASP A 1 80 ? -17.481 1.281 29.207 1.00 79.88 80 ASP A CA 1
ATOM 645 C C . ASP A 1 80 ? -16.591 2.433 29.716 1.00 79.88 80 ASP A C 1
ATOM 647 O O . ASP A 1 80 ? -16.921 3.602 29.534 1.00 79.88 80 ASP A O 1
ATOM 651 N N . ASP A 1 81 ? -15.439 2.112 30.318 1.00 92.31 81 ASP A N 1
ATOM 652 C CA . ASP A 1 81 ? -14.418 3.088 30.690 1.00 92.31 81 ASP A CA 1
ATOM 653 C C . ASP A 1 81 ? -13.615 3.516 29.452 1.00 92.31 81 ASP A C 1
ATOM 655 O O . ASP A 1 81 ? -12.974 2.684 28.792 1.00 92.31 81 ASP A O 1
ATOM 659 N N . VAL A 1 82 ? -13.664 4.818 29.150 1.00 94.75 82 VAL A N 1
ATOM 660 C CA . VAL A 1 82 ? -13.018 5.431 27.981 1.00 94.75 82 VAL A CA 1
ATOM 661 C C . VAL A 1 82 ? -11.503 5.248 28.032 1.00 94.75 82 VAL A C 1
ATOM 663 O O . VAL A 1 82 ? -10.908 4.847 27.033 1.00 94.75 82 VAL A O 1
ATOM 666 N N . GLY A 1 83 ? -10.872 5.491 29.184 1.00 94.62 83 GLY A N 1
ATOM 667 C CA . GLY A 1 83 ? -9.418 5.406 29.329 1.00 94.62 83 GLY A CA 1
ATOM 668 C C . GLY A 1 83 ? -8.896 3.990 29.085 1.00 94.62 83 GLY A C 1
ATOM 669 O O . GLY A 1 83 ? -7.946 3.787 28.325 1.00 94.62 83 GLY A O 1
ATOM 670 N N . LEU A 1 84 ? -9.567 2.988 29.654 1.00 94.25 84 LEU A N 1
ATOM 671 C CA . LEU A 1 84 ? -9.245 1.581 29.448 1.00 94.25 84 LEU A CA 1
ATOM 672 C C . LEU A 1 84 ? -9.475 1.153 27.992 1.00 94.25 84 LEU A C 1
ATOM 674 O O . LEU A 1 84 ? -8.641 0.438 27.429 1.00 94.25 84 LEU A O 1
ATOM 678 N N . ALA A 1 85 ? -10.560 1.610 27.357 1.00 95.19 85 ALA A N 1
ATOM 679 C CA . ALA A 1 85 ? -10.825 1.329 25.947 1.00 95.19 85 ALA A CA 1
ATOM 680 C C . ALA A 1 85 ? -9.734 1.922 25.037 1.00 95.19 85 ALA A C 1
ATOM 682 O O . ALA A 1 85 ? -9.203 1.211 24.178 1.00 95.19 85 ALA A O 1
ATOM 683 N N . VAL A 1 86 ? -9.336 3.181 25.264 1.00 96.75 86 VAL A N 1
ATOM 684 C CA . VAL A 1 86 ? -8.221 3.841 24.560 1.00 96.75 86 VAL A CA 1
ATOM 685 C C . VAL A 1 86 ? -6.938 3.024 24.715 1.00 96.75 86 VAL A C 1
ATOM 687 O O . VAL A 1 86 ? -6.321 2.649 23.714 1.00 96.75 86 VAL A O 1
ATOM 690 N N . GLN A 1 87 ? -6.570 2.666 25.949 1.00 95.06 87 GLN A N 1
ATOM 691 C CA . GLN A 1 87 ? -5.364 1.885 26.232 1.00 95.06 87 GLN A CA 1
ATOM 692 C C . GLN A 1 87 ? -5.367 0.538 25.489 1.00 95.06 87 GLN A C 1
ATOM 694 O O . GLN A 1 87 ? -4.361 0.138 24.893 1.00 95.06 87 GLN A O 1
ATOM 699 N N . GLN A 1 88 ? -6.499 -0.167 25.494 1.00 94.81 88 GLN A N 1
ATOM 700 C CA . GLN A 1 88 ? -6.652 -1.452 24.815 1.00 94.81 88 GLN A CA 1
ATOM 701 C C . GLN A 1 88 ? -6.589 -1.316 23.288 1.00 94.81 88 GLN A C 1
ATOM 703 O O . GLN A 1 88 ? -5.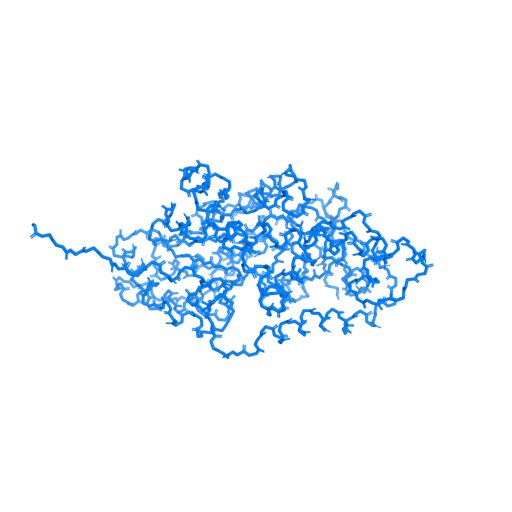953 -2.146 22.632 1.00 94.81 88 GLN A O 1
ATOM 708 N N . ILE A 1 89 ? -7.190 -0.269 22.715 1.00 95.62 89 ILE A N 1
ATOM 709 C CA . ILE A 1 89 ? -7.165 0.000 21.271 1.00 95.62 89 ILE A CA 1
ATOM 710 C C . ILE A 1 89 ? -5.758 0.378 20.810 1.00 95.62 89 ILE A C 1
ATOM 712 O O . ILE A 1 89 ? -5.276 -0.196 19.831 1.00 95.62 89 ILE A O 1
ATOM 716 N N . ILE A 1 90 ? -5.042 1.239 21.538 1.00 95.19 90 ILE A N 1
ATOM 717 C CA . ILE A 1 90 ? -3.617 1.493 21.278 1.00 95.19 90 ILE A CA 1
ATOM 718 C C . ILE A 1 90 ? -2.814 0.196 21.377 1.00 95.19 90 ILE A C 1
ATOM 720 O O . ILE A 1 90 ? -1.987 -0.101 20.510 1.00 95.19 90 ILE A O 1
ATOM 724 N N . GLY A 1 91 ? -3.108 -0.634 22.378 1.00 93.69 91 GLY A N 1
ATOM 725 C CA . GLY A 1 91 ? -2.527 -1.964 22.516 1.00 93.69 91 GLY A CA 1
ATOM 726 C C . GLY A 1 91 ? -2.771 -2.866 21.303 1.00 93.69 91 GLY A C 1
ATOM 727 O O . GLY A 1 91 ? -1.894 -3.658 20.972 1.00 93.69 91 GLY A O 1
ATOM 728 N N . ILE A 1 92 ? -3.915 -2.752 20.613 1.00 94.19 92 ILE A N 1
ATOM 729 C CA . ILE A 1 92 ? -4.214 -3.449 19.348 1.00 94.19 92 ILE A CA 1
ATOM 730 C C . ILE A 1 92 ? -3.416 -2.847 18.191 1.00 94.19 92 ILE A C 1
ATOM 732 O O . ILE A 1 92 ? -2.696 -3.582 17.510 1.00 94.19 92 ILE A O 1
ATOM 736 N N . LEU A 1 93 ? -3.510 -1.533 17.987 1.00 93.75 93 LEU A N 1
ATOM 737 C CA . LEU A 1 93 ? -2.869 -0.817 16.878 1.00 93.75 93 LEU A CA 1
ATOM 738 C C . LEU A 1 93 ? -1.345 -0.983 16.880 1.00 93.75 93 LEU A C 1
ATOM 740 O O . LEU A 1 93 ? -0.715 -0.995 15.823 1.00 93.75 93 LEU A O 1
ATOM 744 N N . THR A 1 94 ? -0.755 -1.187 18.058 1.00 92.31 94 THR A N 1
ATOM 745 C CA . THR A 1 94 ? 0.691 -1.350 18.233 1.00 92.31 94 THR A CA 1
ATOM 746 C C . THR A 1 94 ? 1.181 -2.807 18.231 1.00 92.31 94 THR A C 1
ATOM 748 O O . THR A 1 94 ? 2.400 -3.041 18.248 1.00 92.31 94 THR A O 1
ATOM 751 N N . LYS A 1 95 ? 0.284 -3.809 18.132 1.00 91.31 95 LYS A N 1
ATOM 752 C CA . LYS A 1 95 ? 0.669 -5.236 18.044 1.00 91.31 95 LYS A CA 1
ATOM 753 C C . LYS A 1 95 ? 1.580 -5.469 16.847 1.00 91.31 95 LYS A C 1
ATOM 755 O O . LYS A 1 95 ? 1.285 -5.007 15.751 1.00 91.31 95 LYS A O 1
ATOM 760 N N . LYS A 1 96 ? 2.613 -6.306 17.011 1.00 89.25 96 LYS A N 1
ATOM 761 C CA . LYS A 1 96 ? 3.566 -6.661 15.934 1.00 89.25 96 LYS A CA 1
ATOM 762 C C . LYS A 1 96 ? 2.894 -7.112 14.626 1.00 89.25 96 LYS A C 1
ATOM 764 O O . LYS A 1 96 ? 3.433 -6.872 13.558 1.00 89.25 96 LYS A O 1
ATOM 769 N N . ARG A 1 97 ? 1.718 -7.750 14.697 1.00 89.19 97 ARG A N 1
ATOM 770 C CA . ARG A 1 97 ? 0.978 -8.206 13.507 1.00 89.19 97 ARG A CA 1
ATOM 771 C C . ARG A 1 97 ? 0.341 -7.086 12.676 1.00 89.19 97 ARG A C 1
ATOM 773 O O . ARG A 1 97 ? 0.065 -7.325 11.502 1.00 89.19 97 ARG A O 1
ATOM 780 N N . TYR A 1 98 ? 0.094 -5.918 13.275 1.00 91.75 98 TYR A N 1
ATOM 781 C CA . TYR A 1 98 ? -0.502 -4.754 12.613 1.00 91.75 98 TYR A CA 1
ATOM 782 C C . TYR A 1 98 ? 0.486 -3.607 12.477 1.00 91.75 98 TYR A C 1
ATOM 784 O O . TYR A 1 98 ? 0.541 -3.002 11.421 1.00 91.75 98 TYR A O 1
ATOM 792 N N . ARG A 1 99 ? 1.286 -3.317 13.501 1.00 92.06 99 ARG A N 1
ATOM 793 C CA . ARG A 1 99 ? 2.184 -2.165 13.507 1.00 92.06 99 ARG A CA 1
ATOM 794 C C . ARG A 1 99 ? 3.400 -2.397 12.620 1.00 92.06 99 ARG A C 1
ATOM 796 O O . ARG A 1 99 ? 4.217 -3.269 12.911 1.00 92.06 99 ARG A O 1
ATOM 803 N N . ARG A 1 100 ? 3.569 -1.544 11.611 1.00 90.62 100 ARG A N 1
ATOM 804 C CA . ARG A 1 100 ? 4.801 -1.425 10.824 1.00 90.62 100 ARG A CA 1
ATOM 805 C C . ARG A 1 100 ? 5.715 -0.351 11.419 1.00 90.62 100 ARG A C 1
ATOM 807 O O . ARG A 1 100 ? 5.249 0.671 11.911 1.00 90.62 100 ARG A O 1
ATOM 814 N N . GLY A 1 101 ? 7.025 -0.560 11.306 1.00 86.69 101 GLY A N 1
ATOM 815 C CA . GLY A 1 101 ? 8.055 0.377 11.767 1.00 86.69 101 GLY A CA 1
ATOM 816 C C . GLY A 1 101 ? 8.513 0.096 13.203 1.00 86.69 101 GLY A C 1
ATOM 817 O O . GLY A 1 101 ? 8.118 -0.915 13.780 1.00 86.69 101 GLY A O 1
ATOM 818 N N . PRO A 1 102 ? 9.382 0.929 13.789 1.00 86.88 102 PRO A N 1
ATOM 819 C CA . PRO A 1 102 ? 9.787 0.838 15.195 1.00 86.88 102 PRO A CA 1
ATOM 820 C C . PRO A 1 102 ? 8.683 1.308 16.166 1.00 86.88 102 PRO A C 1
ATOM 822 O O . PRO A 1 102 ? 7.963 2.247 15.831 1.00 86.88 102 PRO A O 1
ATOM 825 N N . PRO A 1 103 ? 8.556 0.735 17.384 1.00 86.12 103 PRO A N 1
ATOM 826 C CA . PRO A 1 103 ? 7.599 1.218 18.391 1.00 86.12 103 PRO A CA 1
ATOM 827 C C . PRO A 1 103 ? 7.779 2.703 18.727 1.00 86.12 103 PRO A C 1
ATOM 829 O O . PRO A 1 103 ? 6.799 3.433 18.803 1.00 86.12 103 PRO A O 1
ATOM 832 N N . LYS A 1 104 ? 9.036 3.171 18.794 1.00 87.00 104 LYS A N 1
ATOM 833 C CA . LYS A 1 104 ? 9.392 4.574 19.065 1.00 87.00 104 LYS A CA 1
ATOM 834 C C . LYS A 1 104 ? 8.740 5.593 18.123 1.00 87.00 104 LYS A C 1
ATOM 836 O O . LYS A 1 104 ? 8.596 6.741 18.507 1.00 87.00 104 LYS A O 1
ATOM 841 N N . HIS A 1 105 ? 8.365 5.204 16.897 1.00 84.44 105 HIS A N 1
ATOM 842 C CA . HIS A 1 105 ? 7.690 6.131 15.982 1.00 84.44 105 HIS A CA 1
ATOM 843 C C . HIS A 1 105 ? 6.304 6.516 16.497 1.00 84.44 105 HIS A C 1
ATOM 845 O O . HIS A 1 105 ? 5.912 7.666 16.340 1.00 84.44 105 HIS A O 1
ATOM 851 N N . PHE A 1 106 ? 5.590 5.572 17.113 1.00 85.50 106 PHE A N 1
ATOM 852 C CA . PHE A 1 106 ? 4.260 5.814 17.658 1.00 85.50 106 PHE A CA 1
ATOM 853 C C . PHE A 1 106 ? 4.320 6.641 18.949 1.00 85.50 106 PHE A C 1
ATOM 855 O O . PHE A 1 106 ? 3.535 7.567 19.100 1.00 85.50 106 PHE A O 1
ATOM 862 N N . GLU A 1 107 ? 5.291 6.369 19.829 1.00 87.94 107 GLU A N 1
ATOM 863 C CA . GLU A 1 107 ? 5.396 7.052 21.131 1.00 87.94 107 GLU A CA 1
ATOM 864 C C . GLU A 1 107 ? 5.510 8.583 21.011 1.00 87.94 107 GLU A C 1
ATOM 866 O O . GLU A 1 107 ? 4.981 9.295 21.852 1.00 87.94 107 GLU A O 1
ATOM 871 N N . VAL A 1 108 ? 6.119 9.099 19.936 1.00 87.25 108 VAL A N 1
ATOM 872 C CA . VAL A 1 108 ? 6.247 10.552 19.686 1.00 87.25 108 VAL A CA 1
ATOM 873 C C . VAL A 1 108 ? 4.892 11.255 19.548 1.00 87.25 108 VAL A C 1
ATOM 875 O O . VAL A 1 108 ? 4.777 12.419 19.907 1.00 87.25 108 VAL A O 1
ATOM 878 N N . ALA A 1 109 ? 3.882 10.568 19.013 1.00 87.50 109 ALA A N 1
ATOM 879 C CA . ALA A 1 109 ? 2.549 11.131 18.793 1.00 87.50 109 ALA A CA 1
ATOM 880 C C . ALA A 1 109 ? 1.482 10.454 19.659 1.00 87.50 109 ALA A C 1
ATOM 882 O O . ALA A 1 109 ? 0.295 10.621 19.400 1.00 87.50 109 ALA A O 1
ATOM 883 N N . ARG A 1 110 ? 1.880 9.672 20.669 1.00 92.25 110 ARG A N 1
ATOM 884 C CA . ARG A 1 110 ? 0.954 8.854 21.455 1.00 92.25 110 ARG A CA 1
ATOM 885 C C . ARG A 1 110 ? -0.213 9.670 22.005 1.00 92.25 110 ARG A C 1
ATOM 887 O O . ARG A 1 110 ? -1.355 9.272 21.797 1.00 92.25 110 ARG A O 1
ATOM 894 N N . ASP A 1 111 ? 0.082 10.813 22.612 1.00 94.12 111 ASP A N 1
ATOM 895 C CA . ASP A 1 111 ? -0.917 11.677 23.241 1.00 94.12 111 ASP A CA 1
ATOM 896 C C . ASP A 1 111 ? -1.956 12.189 22.230 1.00 94.12 111 ASP A C 1
ATOM 898 O O . ASP A 1 111 ? -3.147 12.193 22.522 1.00 94.12 111 ASP A O 1
ATOM 902 N N . ASP A 1 112 ? -1.547 12.548 21.005 1.00 92.94 112 ASP A N 1
ATOM 903 C CA . ASP A 1 112 ? -2.477 12.967 19.941 1.00 92.94 112 ASP A CA 1
ATOM 904 C C . ASP A 1 112 ? -3.426 11.823 19.545 1.00 92.94 112 ASP A C 1
ATOM 906 O O . ASP A 1 112 ? -4.638 12.021 19.437 1.00 92.94 112 ASP A O 1
ATOM 910 N N . TYR A 1 113 ? -2.907 10.599 19.403 1.00 94.81 113 TYR A N 1
ATOM 911 C CA . TYR A 1 113 ? -3.738 9.434 19.091 1.00 94.81 113 TYR A CA 1
ATOM 912 C C . TYR A 1 113 ? -4.670 9.076 20.254 1.00 94.81 113 TYR A C 1
ATOM 914 O O . TYR A 1 113 ? -5.836 8.761 20.018 1.00 94.81 113 TYR A O 1
ATOM 922 N N . GLU A 1 114 ? -4.185 9.123 21.497 1.00 96.38 114 GLU A N 1
ATOM 923 C CA . GLU A 1 114 ? -4.998 8.864 22.690 1.00 96.38 114 GLU A CA 1
ATOM 924 C C . GLU A 1 114 ? -6.114 9.907 22.841 1.00 96.38 114 GLU A C 1
ATOM 926 O O . GLU A 1 114 ? -7.259 9.527 23.084 1.00 96.38 114 GLU A O 1
ATOM 931 N N . ASN A 1 115 ? -5.830 11.187 22.584 1.00 96.44 115 ASN A N 1
ATOM 932 C CA . ASN A 1 115 ? -6.824 12.261 22.611 1.00 96.44 115 ASN A CA 1
ATOM 933 C C . ASN A 1 115 ? -7.920 12.063 21.555 1.00 96.44 115 ASN A C 1
ATOM 935 O O . ASN A 1 115 ? -9.104 12.103 21.889 1.00 96.44 115 ASN A O 1
ATOM 939 N N . ARG A 1 116 ? -7.552 11.771 20.299 1.00 96.44 116 ARG A N 1
ATOM 940 C CA . ARG A 1 116 ? -8.522 11.508 19.216 1.00 96.44 116 ARG A CA 1
ATOM 941 C C . ARG A 1 116 ? -9.396 10.292 19.504 1.00 96.44 116 ARG A C 1
ATOM 943 O O . ARG A 1 116 ? -10.604 10.318 19.273 1.00 96.44 116 ARG A O 1
ATOM 950 N N . LEU A 1 117 ? -8.791 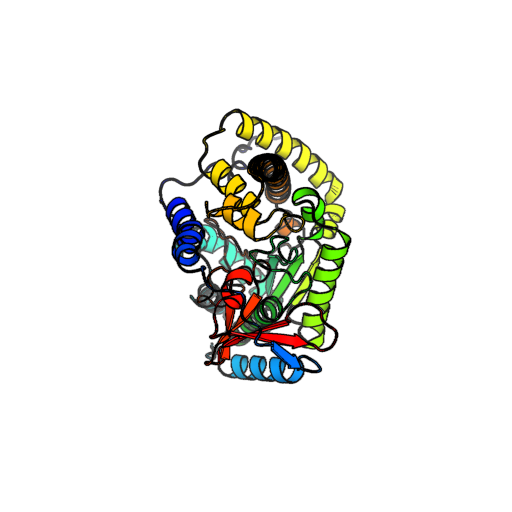9.219 20.019 1.00 97.31 117 LEU A N 1
ATOM 951 C CA . LEU A 1 117 ? -9.532 8.028 20.428 1.00 97.31 117 LEU A CA 1
ATOM 952 C C . LEU A 1 117 ? -10.483 8.344 21.581 1.00 97.31 117 LEU A C 1
ATOM 954 O O . LEU A 1 117 ? -11.646 7.959 21.517 1.00 97.31 117 LEU A O 1
ATOM 958 N N . SER A 1 118 ? -10.010 9.053 22.606 1.00 97.31 118 SER A N 1
ATOM 959 C CA . SER A 1 118 ? -10.813 9.440 23.768 1.00 97.31 118 SER A CA 1
ATOM 960 C C . SER A 1 118 ? -12.024 10.276 23.359 1.00 97.31 118 SER A C 1
ATOM 962 O O . SER A 1 118 ? -13.146 9.987 23.781 1.00 97.31 118 SER A O 1
ATOM 964 N N . GLU A 1 119 ? -11.827 11.253 22.471 1.00 96.88 119 GLU A N 1
ATOM 965 C CA . GLU A 1 119 ? -12.902 12.094 21.948 1.00 96.88 119 GLU A CA 1
ATOM 966 C C . GLU A 1 119 ? -13.957 11.262 21.202 1.00 96.88 119 GLU A C 1
ATOM 968 O O . GLU A 1 119 ? -15.146 11.337 21.522 1.00 96.88 119 GLU A O 1
ATOM 973 N N . ALA A 1 120 ? -13.534 10.422 20.252 1.00 96.69 120 ALA A N 1
ATOM 974 C CA . ALA A 1 120 ? -14.449 9.604 19.457 1.00 96.69 120 ALA A CA 1
ATOM 975 C C . ALA A 1 120 ? -15.189 8.546 20.301 1.00 96.69 120 ALA A C 1
ATOM 977 O O . ALA A 1 120 ? -16.390 8.328 20.117 1.00 96.69 120 ALA A O 1
ATOM 978 N N . ILE A 1 121 ? -14.500 7.914 21.259 1.00 96.94 121 ILE A N 1
ATOM 979 C CA . ILE A 1 121 ? -15.086 6.914 22.165 1.00 96.94 121 ILE A CA 1
ATOM 980 C C . ILE A 1 121 ? -16.096 7.569 23.109 1.00 96.94 121 ILE A C 1
ATOM 982 O O . ILE A 1 121 ? -17.191 7.035 23.290 1.00 96.94 121 ILE A O 1
ATOM 986 N N . SER A 1 122 ? -15.780 8.746 23.660 1.00 96.44 122 SER A N 1
ATOM 987 C CA . SER A 1 122 ? -16.692 9.494 24.539 1.00 96.44 122 SER A CA 1
ATOM 988 C C . SER A 1 122 ? -17.993 9.877 23.827 1.00 96.44 122 SER A C 1
ATOM 990 O O . SER A 1 122 ? -19.065 9.852 24.431 1.00 96.44 122 SER A O 1
ATOM 992 N N . LYS A 1 123 ? -17.918 10.162 22.520 1.00 96.38 123 LYS A N 1
ATOM 993 C CA . LYS A 1 123 ? -19.079 10.451 21.662 1.00 96.38 123 LYS A CA 1
ATOM 994 C C . LYS A 1 123 ? -19.806 9.199 21.153 1.00 96.38 123 LYS A C 1
ATOM 996 O O . LYS A 1 123 ? -20.836 9.322 20.497 1.00 96.38 123 LYS A O 1
ATOM 1001 N N . LYS A 1 124 ? -19.311 7.992 21.460 1.00 96.00 124 LYS A N 1
ATOM 1002 C CA . LYS A 1 124 ? -19.827 6.706 20.949 1.00 96.00 124 LYS A CA 1
ATOM 1003 C C . LYS A 1 124 ? -19.819 6.613 19.413 1.00 96.00 124 LYS A C 1
ATOM 1005 O O . LYS A 1 124 ? -20.623 5.892 18.818 1.00 96.00 124 LYS A O 1
ATOM 1010 N N . GLU A 1 125 ? -18.891 7.314 18.766 1.00 95.81 125 GLU A N 1
ATOM 1011 C CA . GLU A 1 125 ? -18.732 7.336 17.313 1.00 95.81 125 GLU A CA 1
ATOM 1012 C C . GLU A 1 125 ? -17.835 6.200 16.817 1.00 95.81 125 GLU A C 1
ATOM 1014 O O . GLU A 1 125 ? -16.928 5.736 17.508 1.00 95.81 125 GLU A O 1
ATOM 1019 N N . LYS A 1 126 ? -18.056 5.737 15.584 1.00 96.38 126 LYS A N 1
ATOM 1020 C CA . LYS A 1 126 ? -17.169 4.743 14.969 1.00 96.38 126 LYS A CA 1
ATOM 1021 C C . LYS A 1 126 ? -15.795 5.372 14.714 1.00 96.38 126 LYS A C 1
ATOM 1023 O O . LYS A 1 126 ? -15.706 6.440 14.118 1.00 96.38 126 LYS A O 1
ATOM 1028 N N . LEU A 1 127 ? -14.724 4.675 15.093 1.00 98.25 127 LEU A N 1
ATOM 1029 C CA . LEU A 1 127 ? -13.359 5.164 14.894 1.00 98.25 127 LEU A CA 1
ATOM 1030 C C . LEU A 1 127 ? -13.008 5.176 13.406 1.00 98.25 127 LEU A C 1
ATOM 1032 O O . LEU A 1 127 ? -13.056 4.134 12.750 1.00 98.25 127 LEU A O 1
ATOM 1036 N N . LEU A 1 128 ? -12.637 6.336 12.872 1.00 98.44 128 LEU A N 1
ATOM 1037 C CA . LEU A 1 128 ? -12.231 6.470 11.474 1.00 98.44 128 LEU A CA 1
ATOM 1038 C C . LEU A 1 128 ? -10.717 6.318 11.365 1.00 98.44 128 LEU A C 1
ATOM 1040 O O . LEU A 1 128 ? -9.978 7.173 11.842 1.00 98.44 128 LEU A O 1
ATOM 1044 N N . LEU A 1 129 ? -10.249 5.241 10.735 1.00 98.62 129 LEU A N 1
ATOM 1045 C CA . LEU A 1 129 ? -8.835 5.045 10.415 1.00 98.62 129 LEU A CA 1
ATOM 1046 C C . LEU A 1 129 ? -8.620 5.374 8.942 1.00 98.62 129 LEU A C 1
ATOM 1048 O O . LEU A 1 129 ? -9.129 4.665 8.076 1.00 98.62 129 LEU A O 1
ATOM 1052 N N . VAL A 1 130 ? -7.869 6.432 8.648 1.00 98.56 130 VAL A N 1
ATOM 1053 C CA . VAL A 1 130 ? -7.716 6.932 7.273 1.00 98.56 130 VAL A CA 1
ATOM 1054 C C . VAL A 1 130 ? -6.341 6.565 6.723 1.00 98.56 130 VAL A C 1
ATOM 1056 O O . VAL A 1 130 ? -5.324 6.911 7.324 1.00 98.56 130 VAL A O 1
ATOM 1059 N N . LEU A 1 131 ? -6.316 5.866 5.584 1.00 98.06 131 LEU A N 1
ATOM 1060 C CA . LEU A 1 131 ? -5.125 5.266 4.982 1.00 98.06 131 LEU A CA 1
ATOM 1061 C C . LEU A 1 131 ? -4.989 5.632 3.489 1.00 98.06 131 LEU A C 1
ATOM 1063 O O . LEU A 1 131 ? -5.584 4.963 2.637 1.00 98.06 131 LEU A O 1
ATOM 1067 N N . PRO A 1 132 ? -4.151 6.622 3.138 1.00 97.25 132 PRO A N 1
ATOM 1068 C CA . PRO A 1 132 ? -3.660 6.787 1.769 1.00 97.25 132 PRO A CA 1
ATOM 1069 C C . PRO A 1 132 ? -2.897 5.539 1.308 1.00 97.25 132 PRO A C 1
ATOM 1071 O O . PRO A 1 132 ? -1.932 5.124 1.962 1.00 97.25 132 PRO A O 1
ATOM 1074 N N . SER A 1 133 ? -3.400 4.873 0.267 1.00 96.50 133 SER A N 1
ATOM 1075 C CA . SER A 1 133 ? -2.897 3.582 -0.226 1.00 96.50 133 SER A CA 1
ATOM 1076 C C . SER A 1 133 ? -3.631 3.124 -1.492 1.00 96.50 133 SER A C 1
ATOM 1078 O O . SER A 1 133 ? -4.598 3.747 -1.913 1.00 96.50 133 SER A O 1
ATOM 1080 N N . PHE A 1 134 ? -3.239 1.959 -2.026 1.00 97.12 134 PHE A N 1
ATOM 1081 C CA . PHE A 1 134 ? -3.818 1.349 -3.228 1.00 97.12 134 PHE A CA 1
ATOM 1082 C C . PHE A 1 134 ? -3.726 2.267 -4.460 1.00 97.12 134 PHE A C 1
ATOM 1084 O O . PHE A 1 134 ? -4.764 2.605 -5.031 1.00 97.12 134 PHE A O 1
ATOM 1091 N N . PRO A 1 135 ? -2.504 2.629 -4.899 1.00 95.19 135 PRO A N 1
ATOM 1092 C CA . PRO A 1 135 ? -2.328 3.456 -6.078 1.00 95.19 135 PRO A CA 1
ATOM 1093 C C . PRO A 1 135 ? -2.728 2.693 -7.347 1.00 95.19 135 PRO A C 1
ATOM 1095 O O . PRO A 1 135 ? -3.829 2.843 -7.870 1.00 95.19 135 PRO A O 1
ATOM 1098 N N . VAL A 1 136 ? -1.839 1.822 -7.810 1.00 94.75 136 VAL A N 1
ATOM 1099 C CA . VAL A 1 136 ? -2.006 0.891 -8.926 1.00 94.75 136 VAL A CA 1
ATOM 1100 C C . VAL A 1 136 ? -0.919 -0.178 -8.802 1.00 94.75 136 VAL A C 1
ATOM 1102 O O . VAL A 1 136 ? 0.075 0.041 -8.104 1.00 94.75 136 VAL A O 1
ATOM 1105 N N . LYS A 1 137 ? -1.076 -1.333 -9.462 1.00 96.31 137 LYS A N 1
ATOM 1106 C CA . LYS A 1 137 ? 0.029 -2.291 -9.629 1.00 96.31 137 LYS A CA 1
ATOM 1107 C C . LYS A 1 137 ? 1.224 -1.604 -10.287 1.00 96.31 137 LYS A C 1
ATOM 1109 O O . LYS A 1 137 ? 1.077 -0.989 -11.339 1.00 96.31 137 LYS A O 1
ATOM 1114 N N . CYS A 1 138 ? 2.402 -1.761 -9.688 1.00 93.81 138 CYS A N 1
ATOM 1115 C CA . CYS A 1 138 ? 3.633 -1.150 -10.172 1.00 93.81 138 CYS A CA 1
ATOM 1116 C C . CYS A 1 138 ? 3.933 -1.562 -11.621 1.00 93.81 138 CYS A C 1
ATOM 1118 O O . CYS A 1 138 ? 3.950 -2.749 -11.952 1.00 93.81 138 CYS A O 1
ATOM 1120 N N . TRP A 1 139 ? 4.243 -0.582 -12.470 1.00 95.38 139 TRP A N 1
ATOM 1121 C CA . TRP A 1 139 ? 4.554 -0.774 -13.888 1.00 95.38 139 TRP A CA 1
ATOM 1122 C C . TRP A 1 139 ? 6.000 -1.223 -14.149 1.00 95.38 139 TRP A C 1
ATOM 1124 O O . TRP A 1 139 ? 6.650 -0.809 -15.106 1.00 95.38 139 TRP A O 1
ATOM 1134 N N . ASN A 1 140 ? 6.494 -2.128 -13.305 1.00 94.44 140 ASN A N 1
ATOM 1135 C CA . ASN A 1 140 ? 7.797 -2.762 -13.437 1.00 94.44 140 ASN A CA 1
ATOM 1136 C C . ASN A 1 140 ? 7.608 -4.287 -13.554 1.00 94.44 140 ASN A C 1
ATOM 1138 O O . ASN A 1 140 ? 7.230 -4.924 -12.565 1.00 94.44 140 ASN A O 1
ATOM 1142 N N . PRO A 1 141 ? 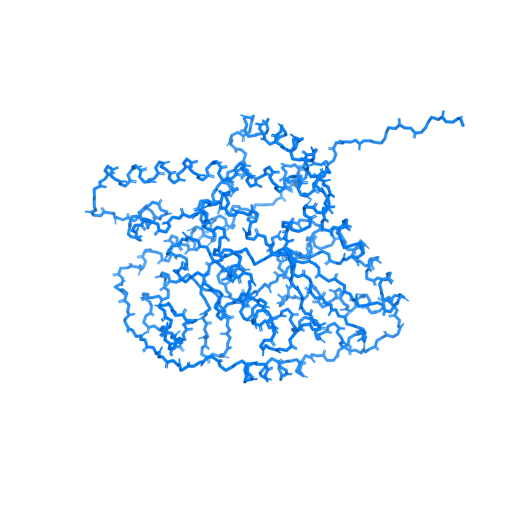7.895 -4.898 -14.719 1.00 93.88 141 PRO A N 1
ATOM 1143 C CA . PRO A 1 141 ? 7.655 -6.321 -14.961 1.00 93.88 141 PRO A CA 1
ATOM 1144 C C . PRO A 1 141 ? 8.589 -7.241 -14.159 1.00 93.88 141 PRO A C 1
ATOM 1146 O O . PRO A 1 141 ? 8.344 -8.444 -14.094 1.00 93.88 141 PRO A O 1
ATOM 1149 N N . LEU A 1 142 ? 9.630 -6.704 -13.505 1.00 91.75 142 LEU A N 1
ATOM 1150 C CA . LEU A 1 142 ? 10.427 -7.455 -12.527 1.00 91.75 142 LEU A CA 1
ATOM 1151 C C . LEU A 1 142 ? 9.722 -7.592 -11.166 1.00 91.75 142 LEU A C 1
ATOM 1153 O O . LEU A 1 142 ? 10.108 -8.408 -10.328 1.00 91.75 142 LEU A O 1
ATOM 1157 N N . LYS A 1 143 ? 8.693 -6.776 -10.923 1.00 93.81 143 LYS A N 1
ATOM 1158 C CA . LYS A 1 143 ? 7.895 -6.785 -9.696 1.00 93.81 143 LYS A CA 1
ATOM 1159 C C . LYS A 1 143 ? 6.567 -7.487 -9.918 1.00 93.81 143 LYS A C 1
ATOM 1161 O O . LYS A 1 143 ? 6.240 -8.388 -9.148 1.00 93.81 143 LYS A O 1
ATOM 1166 N N . VAL A 1 144 ? 5.826 -7.074 -10.945 1.00 94.50 144 VAL A N 1
ATOM 1167 C CA . VAL A 1 144 ? 4.509 -7.614 -11.296 1.00 94.50 144 VAL A CA 1
ATOM 1168 C C . VAL A 1 144 ? 4.113 -7.212 -12.721 1.00 94.50 144 VAL A C 1
ATOM 1170 O O . VAL A 1 144 ? 4.309 -6.071 -13.145 1.00 94.50 144 VAL A O 1
ATOM 1173 N N . GLU A 1 145 ? 3.544 -8.152 -13.468 1.00 94.25 145 GLU A N 1
ATOM 1174 C CA . GLU A 1 145 ? 3.054 -7.932 -14.833 1.00 94.25 145 GLU A CA 1
ATOM 1175 C C . GLU A 1 145 ? 1.554 -7.633 -14.862 1.00 94.25 145 GLU A C 1
ATOM 1177 O O . GLU A 1 145 ? 1.100 -6.793 -15.641 1.00 94.25 145 GLU A O 1
ATOM 1182 N N . ARG A 1 146 ? 0.786 -8.251 -13.957 1.00 95.12 146 ARG A N 1
ATOM 1183 C CA . ARG A 1 146 ? -0.647 -7.979 -13.809 1.00 95.12 146 ARG A CA 1
ATOM 1184 C C . ARG A 1 146 ? -0.893 -6.508 -13.456 1.00 95.12 146 ARG A C 1
ATOM 1186 O O . ARG A 1 146 ? -0.206 -5.935 -12.611 1.00 95.12 146 ARG A O 1
ATOM 1193 N N . ARG A 1 147 ? -1.928 -5.907 -14.057 1.00 96.44 147 ARG A N 1
ATOM 1194 C CA . ARG A 1 147 ? -2.341 -4.515 -13.785 1.00 96.44 147 ARG A CA 1
ATOM 1195 C C . ARG A 1 147 ? -3.515 -4.368 -12.825 1.00 96.44 147 ARG A C 1
ATOM 1197 O O . ARG A 1 147 ? -3.622 -3.347 -12.154 1.00 96.44 147 ARG A O 1
ATOM 1204 N N . MET A 1 148 ? -4.379 -5.375 -12.743 1.00 97.50 148 MET A N 1
ATOM 1205 C CA . MET A 1 148 ? -5.517 -5.390 -11.823 1.00 97.50 148 MET A CA 1
ATOM 1206 C C . MET A 1 148 ? -5.131 -5.965 -10.449 1.00 97.50 148 MET A C 1
ATOM 1208 O O . MET A 1 148 ? -4.162 -6.726 -10.371 1.00 97.50 148 MET A O 1
ATOM 1212 N N . PRO A 1 149 ? -5.880 -5.643 -9.375 1.00 98.25 149 PRO A N 1
ATOM 1213 C CA . PRO A 1 149 ? -5.691 -6.247 -8.058 1.00 98.25 149 PRO A CA 1
ATOM 1214 C C . PRO A 1 149 ? -5.691 -7.778 -8.116 1.00 98.25 149 PRO A C 1
ATOM 1216 O O . PRO A 1 149 ? -6.363 -8.387 -8.957 1.00 98.25 149 PRO A O 1
ATOM 1219 N N . ASP A 1 150 ? -4.934 -8.387 -7.213 1.00 98.19 150 ASP A N 1
ATOM 1220 C CA . ASP A 1 150 ? -4.767 -9.830 -7.098 1.00 98.19 150 ASP A CA 1
ATOM 1221 C C . ASP A 1 150 ? -4.946 -10.295 -5.639 1.00 98.19 150 ASP A C 1
ATOM 1223 O O . ASP A 1 150 ? -5.457 -9.552 -4.788 1.00 98.19 150 ASP A O 1
ATOM 1227 N N . LEU A 1 151 ? -4.573 -11.539 -5.324 1.00 98.31 151 LEU A N 1
ATOM 1228 C CA . LEU A 1 151 ? -4.698 -12.074 -3.964 1.00 98.31 151 LEU A CA 1
ATOM 1229 C C . LEU A 1 151 ? -3.954 -11.236 -2.900 1.00 98.31 151 LEU A C 1
ATOM 1231 O O . LEU A 1 151 ? -4.337 -11.257 -1.728 1.00 98.31 151 LEU A O 1
ATOM 1235 N N . ALA A 1 152 ? -2.909 -10.491 -3.266 1.00 98.06 152 ALA A N 1
ATOM 1236 C CA . ALA A 1 152 ? -2.187 -9.591 -2.373 1.00 98.06 152 ALA A CA 1
ATOM 1237 C C . ALA A 1 152 ? -3.083 -8.453 -1.866 1.00 98.06 152 ALA A C 1
ATOM 1239 O O . ALA A 1 152 ? -3.157 -8.223 -0.654 1.00 98.06 152 ALA A O 1
ATOM 1240 N N . GLU A 1 153 ? -3.780 -7.758 -2.767 1.00 98.62 153 GLU A N 1
ATOM 1241 C CA . GLU A 1 153 ? -4.742 -6.712 -2.415 1.00 98.62 153 GLU A CA 1
ATOM 1242 C C . GLU A 1 153 ? -5.928 -7.294 -1.645 1.00 98.62 153 GLU A C 1
ATOM 1244 O O . GLU A 1 153 ? -6.324 -6.734 -0.620 1.00 98.62 153 GLU A O 1
ATOM 1249 N N . LEU A 1 154 ? -6.444 -8.451 -2.074 1.00 98.31 154 LEU A N 1
ATOM 1250 C CA . LEU A 1 154 ? -7.543 -9.128 -1.386 1.00 98.31 154 LEU A CA 1
ATOM 1251 C C . LEU A 1 154 ? -7.181 -9.479 0.066 1.00 98.31 154 LEU A C 1
ATOM 1253 O O . LEU A 1 154 ? -7.948 -9.228 0.999 1.00 98.31 154 LEU A O 1
ATOM 1257 N N . ASN A 1 155 ? -5.969 -9.992 0.281 1.00 97.88 155 ASN A N 1
ATOM 1258 C CA . ASN A 1 155 ? -5.458 -10.291 1.613 1.00 97.88 155 ASN A CA 1
ATOM 1259 C C . ASN A 1 155 ? -5.193 -9.030 2.444 1.00 97.88 155 ASN A C 1
ATOM 1261 O O . ASN A 1 155 ? -5.394 -9.057 3.658 1.00 97.88 155 ASN A O 1
ATOM 1265 N N . CYS A 1 156 ? -4.801 -7.916 1.822 1.00 98.25 156 CYS A N 1
ATOM 1266 C CA . CYS A 1 156 ? -4.719 -6.623 2.503 1.00 98.25 156 CYS A CA 1
ATOM 1267 C C . CYS A 1 156 ? -6.088 -6.185 3.046 1.00 98.25 156 CYS A C 1
ATOM 1269 O O . CYS A 1 156 ? -6.204 -5.883 4.236 1.00 98.25 156 CYS A O 1
ATOM 1271 N N . ILE A 1 157 ? -7.139 -6.248 2.220 1.00 98.62 157 ILE A N 1
ATOM 1272 C CA . ILE A 1 157 ? -8.525 -5.949 2.625 1.00 98.62 157 ILE A CA 1
ATOM 1273 C C . ILE A 1 157 ? -8.941 -6.842 3.804 1.00 98.62 157 ILE A C 1
ATOM 1275 O O . ILE A 1 157 ? -9.418 -6.344 4.827 1.00 98.62 157 ILE A O 1
ATOM 1279 N N . GLY A 1 158 ? -8.688 -8.152 3.717 1.00 97.81 158 GLY A N 1
ATOM 1280 C CA . GLY A 1 158 ? -8.984 -9.095 4.799 1.00 97.81 158 GLY A CA 1
ATOM 1281 C C . GLY A 1 158 ? -8.250 -8.777 6.107 1.00 97.81 158 GLY A C 1
ATOM 1282 O O . GLY A 1 158 ? -8.826 -8.873 7.191 1.00 97.81 158 GLY A O 1
ATOM 1283 N N . ARG A 1 159 ? -6.987 -8.340 6.037 1.00 96.94 159 ARG A N 1
ATOM 1284 C CA . ARG A 1 159 ? -6.206 -7.930 7.218 1.00 96.94 159 ARG A CA 1
ATOM 1285 C C . ARG A 1 159 ? -6.752 -6.661 7.870 1.00 96.94 159 ARG A C 1
ATOM 1287 O O . ARG A 1 159 ? -6.826 -6.601 9.097 1.00 96.94 159 ARG A O 1
ATOM 1294 N N . LEU A 1 160 ? -7.143 -5.675 7.068 1.00 98.25 160 LEU A N 1
ATOM 1295 C CA . LEU A 1 160 ? -7.777 -4.442 7.540 1.00 98.25 160 LEU A CA 1
ATOM 1296 C C . LEU A 1 160 ? -9.132 -4.728 8.206 1.00 98.25 160 LEU A C 1
ATOM 1298 O O . LEU A 1 160 ? -9.421 -4.193 9.275 1.00 98.25 160 LEU A O 1
ATOM 1302 N N . TYR A 1 161 ? -9.913 -5.652 7.645 1.00 98.31 161 TYR A N 1
ATOM 1303 C CA . TYR A 1 161 ? -11.142 -6.145 8.265 1.00 98.31 161 TYR A CA 1
ATOM 1304 C C . TYR A 1 161 ? -10.888 -6.786 9.638 1.00 98.31 161 TYR A C 1
ATOM 1306 O O . TYR A 1 161 ? -11.571 -6.456 10.609 1.00 98.31 161 TYR A O 1
ATOM 1314 N N . LEU A 1 162 ? -9.878 -7.655 9.756 1.00 97.12 162 LEU A N 1
ATOM 1315 C CA . LEU A 1 162 ? -9.528 -8.282 11.036 1.00 97.12 162 LEU A CA 1
ATOM 1316 C C . LEU A 1 162 ? -9.120 -7.253 12.101 1.00 97.12 162 LEU A C 1
ATOM 1318 O O . LEU A 1 162 ? -9.479 -7.426 13.266 1.00 97.12 162 LEU A O 1
ATOM 1322 N N . LEU A 1 163 ? -8.437 -6.170 11.710 1.00 97.38 163 LEU A N 1
ATOM 1323 C CA . LEU A 1 163 ? -8.144 -5.053 12.609 1.00 97.38 163 LEU A CA 1
ATOM 1324 C C . LEU A 1 163 ? -9.436 -4.398 13.124 1.00 97.38 163 LEU A C 1
ATOM 1326 O O . LEU A 1 163 ? -9.591 -4.235 14.335 1.00 97.38 163 LEU A O 1
ATOM 1330 N N . CYS A 1 164 ? -10.385 -4.084 12.236 1.00 97.81 164 CYS A N 1
ATOM 1331 C CA . CYS A 1 164 ? -11.687 -3.541 12.632 1.00 97.81 164 CYS A CA 1
ATOM 1332 C C . CYS A 1 164 ? -12.441 -4.475 13.586 1.00 97.81 164 CYS A C 1
ATOM 1334 O O . CYS A 1 164 ? -12.958 -4.014 14.604 1.00 97.81 164 CYS A O 1
ATOM 1336 N N . LYS A 1 165 ? -12.475 -5.784 13.296 1.00 96.50 165 LYS A N 1
ATOM 1337 C CA . LYS A 1 165 ? -13.121 -6.777 14.169 1.00 96.50 165 LYS A CA 1
ATOM 1338 C C . LYS A 1 165 ? -12.475 -6.842 15.541 1.00 96.50 165 LYS A C 1
ATOM 1340 O O . LYS A 1 165 ? -13.183 -7.006 16.526 1.00 96.50 165 LYS A O 1
ATOM 1345 N N . GLU A 1 166 ? -11.157 -6.710 15.620 1.00 95.75 166 GLU A N 1
ATOM 1346 C CA . GLU A 1 166 ? -10.458 -6.731 16.899 1.00 95.75 166 GLU A CA 1
ATOM 1347 C C . GLU A 1 166 ? -10.756 -5.498 17.752 1.00 95.75 166 GLU A C 1
ATOM 1349 O O . GLU A 1 166 ? -10.940 -5.630 18.959 1.00 95.75 166 GLU A O 1
ATOM 1354 N N . ILE A 1 167 ? -10.853 -4.321 17.130 1.00 96.06 167 ILE A N 1
ATOM 1355 C CA . ILE A 1 167 ? -11.282 -3.090 17.805 1.00 96.06 167 ILE A CA 1
ATOM 1356 C C . ILE A 1 167 ? -12.735 -3.222 18.288 1.00 96.06 167 ILE A C 1
ATOM 1358 O O . ILE A 1 167 ? -13.040 -2.838 19.413 1.00 96.06 167 ILE A O 1
ATOM 1362 N N . GLU A 1 168 ? -13.618 -3.829 17.487 1.00 95.06 168 GLU A N 1
ATOM 1363 C CA . GLU A 1 168 ? -15.032 -4.050 17.837 1.00 95.06 168 GLU A CA 1
ATOM 1364 C C . GLU A 1 168 ? -15.221 -4.933 19.089 1.00 95.06 168 GLU A C 1
ATOM 1366 O O . GLU A 1 168 ? -16.237 -4.832 19.775 1.00 95.06 168 GLU A O 1
ATOM 1371 N N . LEU A 1 169 ? -14.238 -5.783 19.423 1.00 93.31 169 LEU A N 1
ATOM 1372 C CA . LEU A 1 169 ? -14.244 -6.575 20.662 1.00 93.31 169 LEU A CA 1
ATOM 1373 C C . LEU A 1 169 ? -13.997 -5.726 21.920 1.00 93.31 169 LEU A C 1
ATOM 1375 O O . LEU A 1 169 ? -14.321 -6.176 23.016 1.00 93.31 169 LEU A O 1
ATOM 1379 N N . ILE A 1 170 ? -13.403 -4.541 21.771 1.00 94.12 170 ILE A N 1
ATOM 1380 C CA . ILE A 1 170 ? -13.121 -3.594 22.861 1.00 94.12 170 ILE A CA 1
ATOM 1381 C C . ILE A 1 170 ? -14.197 -2.519 22.942 1.00 94.12 170 ILE A C 1
ATOM 1383 O O . ILE A 1 170 ? -14.641 -2.154 24.027 1.00 94.12 170 ILE A O 1
ATOM 1387 N N . TYR A 1 171 ? -14.605 -2.022 21.778 1.00 95.31 171 TYR A N 1
ATOM 1388 C CA . TYR A 1 171 ? -15.442 -0.847 21.631 1.00 95.31 171 TYR A CA 1
ATOM 1389 C C . TYR A 1 171 ? -16.537 -1.128 20.607 1.00 95.31 171 TYR A C 1
ATOM 1391 O O . TYR A 1 171 ? -16.260 -1.300 19.421 1.00 95.31 171 TYR A O 1
ATOM 1399 N N . LYS A 1 172 ? -17.794 -1.194 21.064 1.00 94.06 172 LYS A N 1
ATOM 1400 C CA . LYS A 1 172 ? -18.907 -1.745 20.276 1.00 94.06 172 LYS A CA 1
ATOM 1401 C C . LYS A 1 172 ? -19.177 -1.027 18.939 1.00 94.06 172 LYS A C 1
ATOM 1403 O O . LYS A 1 172 ? -19.431 -1.737 17.965 1.00 94.06 172 LYS A O 1
ATOM 1408 N N . PRO A 1 173 ? -19.105 0.317 18.832 1.00 96.12 173 PRO A N 1
ATOM 1409 C CA . PRO A 1 173 ? -19.190 1.003 17.537 1.00 96.12 173 PRO A CA 1
ATOM 1410 C C . PRO A 1 173 ? -18.067 0.612 16.562 1.00 96.12 173 PRO A C 1
ATOM 1412 O O . PRO A 1 173 ? -18.250 0.694 15.346 1.00 96.12 173 PRO A O 1
ATOM 1415 N N . GLY A 1 174 ? -16.932 0.136 17.078 1.00 96.56 174 GLY A N 1
ATOM 1416 C CA . GLY A 1 174 ? -15.825 -0.410 16.305 1.00 96.56 174 GLY A CA 1
ATOM 1417 C C . GLY A 1 174 ? -15.062 0.647 15.512 1.00 96.56 174 GLY A C 1
ATOM 1418 O O . GLY A 1 174 ? -15.000 1.820 15.883 1.00 96.56 174 GLY A O 1
ATOM 1419 N N . ALA A 1 17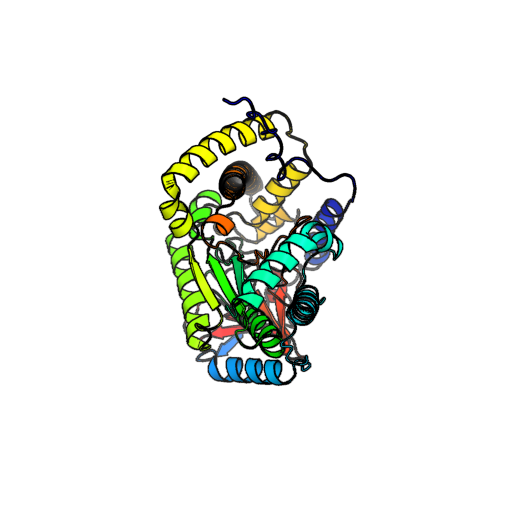5 ? -14.478 0.212 14.397 1.00 97.88 175 ALA A N 1
ATOM 1420 C CA . ALA A 1 175 ? -13.705 1.054 13.494 1.00 97.88 175 ALA A CA 1
ATOM 1421 C C . ALA A 1 175 ? -14.153 0.896 12.036 1.00 97.88 175 ALA A C 1
ATOM 1423 O O . ALA A 1 175 ? -14.642 -0.163 11.630 1.00 97.88 175 ALA A O 1
ATOM 1424 N N . LYS A 1 176 ? -13.936 1.945 11.240 1.00 98.62 176 LYS A N 1
ATOM 1425 C CA . LYS A 1 176 ? -14.038 1.948 9.780 1.00 98.62 176 LYS A CA 1
ATOM 1426 C C . LYS A 1 176 ? -12.702 2.383 9.190 1.00 98.62 176 LYS A C 1
ATOM 1428 O O . LYS A 1 176 ? -12.160 3.410 9.591 1.00 98.62 176 LYS A O 1
ATOM 1433 N N . ILE A 1 177 ? -12.201 1.621 8.225 1.00 98.75 177 ILE A N 1
ATOM 1434 C CA . ILE A 1 177 ? -11.070 2.029 7.402 1.00 98.75 177 ILE A CA 1
ATOM 1435 C C . ILE A 1 177 ? -11.586 2.874 6.241 1.00 98.75 177 ILE A C 1
ATOM 1437 O O . ILE A 1 177 ? -12.478 2.458 5.501 1.00 98.75 177 ILE A O 1
ATOM 1441 N N . ILE A 1 178 ? -10.993 4.045 6.071 1.00 98.75 178 ILE A N 1
ATOM 1442 C CA . ILE A 1 178 ? -11.173 4.896 4.905 1.00 98.75 178 ILE A CA 1
ATOM 1443 C C . ILE A 1 178 ? -9.889 4.816 4.088 1.00 98.75 178 ILE A C 1
ATOM 1445 O O . ILE A 1 178 ? -8.865 5.389 4.459 1.00 98.75 178 ILE A O 1
ATOM 1449 N N . LEU A 1 179 ? -9.933 4.077 2.988 1.00 98.75 179 LEU A N 1
ATOM 1450 C CA . LEU A 1 179 ? -8.850 4.033 2.016 1.00 98.75 179 LEU A CA 1
ATOM 1451 C C . LEU A 1 179 ? -8.914 5.291 1.148 1.00 98.75 179 LEU A C 1
ATOM 1453 O O . LEU A 1 179 ? -9.982 5.637 0.645 1.00 98.75 179 LEU A O 1
ATOM 1457 N N . ILE A 1 180 ? -7.784 5.965 0.960 1.00 98.38 180 ILE A N 1
ATOM 1458 C CA . ILE A 1 180 ? -7.661 7.053 -0.015 1.00 98.38 180 ILE A CA 1
ATOM 1459 C C . ILE A 1 180 ? -6.774 6.543 -1.146 1.00 98.38 180 ILE A C 1
ATOM 1461 O O . ILE A 1 180 ? -5.561 6.442 -0.974 1.00 98.38 180 ILE A O 1
ATOM 1465 N N . ALA A 1 181 ? -7.400 6.196 -2.268 1.00 97.69 181 ALA A N 1
ATOM 1466 C CA . ALA A 1 181 ? -6.737 5.788 -3.496 1.00 97.69 181 ALA A CA 1
ATOM 1467 C C . ALA A 1 181 ? -5.884 6.942 -4.022 1.00 97.69 181 ALA A C 1
ATOM 1469 O O . ALA A 1 181 ? -6.407 8.024 -4.280 1.00 97.69 181 ALA A O 1
ATOM 1470 N N . ASP A 1 182 ? -4.588 6.717 -4.191 1.00 95.38 182 ASP A N 1
ATOM 1471 C CA . ASP A 1 182 ? -3.634 7.731 -4.643 1.00 95.38 182 ASP A CA 1
ATOM 1472 C C . ASP A 1 182 ? -3.068 7.449 -6.046 1.00 95.38 182 ASP A C 1
ATOM 1474 O O . ASP A 1 182 ? -2.202 8.160 -6.535 1.00 95.38 182 ASP A O 1
ATOM 1478 N N . GLY A 1 183 ? -3.608 6.453 -6.749 1.00 95.69 183 GLY A N 1
ATOM 1479 C CA . GLY A 1 183 ? -3.159 6.071 -8.091 1.00 95.69 183 GLY A CA 1
ATOM 1480 C C . GLY A 1 183 ? -3.418 7.147 -9.140 1.00 95.69 183 GLY A C 1
ATOM 1481 O O . GLY A 1 183 ? -2.477 7.569 -9.807 1.00 95.69 183 GLY A O 1
ATOM 1482 N N . PRO A 1 184 ? -4.664 7.636 -9.284 1.00 95.94 184 PRO A N 1
ATOM 1483 C CA . PRO A 1 184 ? -4.999 8.629 -10.303 1.00 95.94 184 PRO A CA 1
ATOM 1484 C C . PRO A 1 184 ? -4.161 9.907 -10.234 1.00 95.94 184 PRO A C 1
ATOM 1486 O O . PRO A 1 184 ? -3.776 10.436 -11.272 1.00 95.94 184 PRO A O 1
ATOM 1489 N N . ILE A 1 185 ? -3.818 10.367 -9.029 1.00 96.25 185 ILE A N 1
ATOM 1490 C CA . ILE A 1 185 ? -2.980 11.558 -8.850 1.00 96.25 185 ILE A CA 1
ATOM 1491 C C . ILE A 1 185 ? -1.497 11.308 -9.168 1.00 96.25 185 ILE A C 1
ATOM 1493 O O . ILE A 1 185 ? -0.774 12.226 -9.546 1.00 96.25 185 ILE A O 1
ATOM 1497 N N . TYR A 1 186 ? -1.034 10.065 -9.052 1.00 95.62 186 TYR A N 1
ATOM 1498 C CA . TYR A 1 186 ? 0.336 9.674 -9.379 1.00 95.62 186 TYR A CA 1
ATOM 1499 C C . TYR A 1 186 ? 0.526 9.289 -10.851 1.00 95.62 186 TYR A C 1
ATOM 1501 O O . TYR A 1 186 ? 1.666 9.226 -11.304 1.00 95.62 186 TYR A O 1
ATOM 1509 N N . ALA A 1 187 ? -0.556 9.069 -11.603 1.00 94.88 187 ALA A N 1
ATOM 1510 C CA . ALA A 1 187 ? -0.503 8.526 -12.958 1.00 94.88 187 ALA A CA 1
ATOM 1511 C C . ALA A 1 187 ? 0.455 9.304 -13.885 1.00 94.88 187 ALA A C 1
ATOM 1513 O O . ALA A 1 187 ? 1.373 8.711 -14.447 1.00 94.88 187 ALA A O 1
ATOM 1514 N N . ASP A 1 188 ? 0.331 10.634 -13.974 1.00 94.81 188 ASP A N 1
ATOM 1515 C CA . ASP A 1 188 ? 1.262 11.461 -14.769 1.00 94.81 188 ASP A CA 1
ATOM 1516 C C . ASP A 1 188 ? 2.701 11.398 -14.234 1.00 94.81 188 ASP A C 1
ATOM 1518 O O . ASP A 1 188 ? 3.664 11.303 -14.993 1.00 94.81 188 ASP A O 1
ATOM 1522 N N . ILE A 1 189 ? 2.854 11.406 -12.907 1.00 96.44 189 ILE A N 1
ATOM 1523 C CA . ILE A 1 189 ? 4.159 11.440 -12.243 1.00 96.44 189 ILE A CA 1
ATOM 1524 C C . ILE A 1 189 ? 4.978 10.197 -12.586 1.00 96.44 189 ILE A C 1
ATOM 1526 O O . ILE A 1 189 ? 6.168 10.323 -12.868 1.00 96.44 189 ILE A O 1
ATOM 1530 N N . PHE A 1 190 ? 4.368 9.011 -12.582 1.00 94.56 190 PHE A N 1
ATOM 1531 C CA . PHE A 1 190 ? 5.058 7.745 -12.851 1.00 94.56 190 PHE A CA 1
ATOM 1532 C C . PHE A 1 190 ? 4.904 7.257 -14.300 1.00 94.56 190 PHE A C 1
ATOM 1534 O O . PHE A 1 190 ? 5.392 6.171 -14.621 1.00 94.56 190 PHE A O 1
ATOM 1541 N N . ASN A 1 191 ? 4.309 8.078 -15.178 1.00 93.00 191 ASN A N 1
ATOM 1542 C CA . ASN A 1 191 ? 4.007 7.760 -16.577 1.00 93.00 191 ASN A CA 1
ATOM 1543 C C . ASN A 1 191 ? 3.114 6.512 -16.721 1.00 93.00 191 ASN A C 1
ATOM 1545 O O . ASN A 1 191 ? 3.363 5.625 -17.536 1.00 93.00 191 ASN A O 1
ATOM 1549 N N . GLU A 1 192 ? 2.092 6.408 -15.878 1.00 93.62 192 GLU A N 1
ATOM 1550 C CA . GLU A 1 192 ? 1.139 5.303 -15.841 1.00 93.62 192 GLU A CA 1
ATOM 1551 C C . GLU A 1 192 ? -0.191 5.719 -16.500 1.00 93.62 192 GLU A C 1
ATOM 1553 O O . GLU A 1 192 ? -0.640 6.856 -16.337 1.00 93.62 192 GLU A O 1
ATOM 1558 N N . PRO A 1 193 ? -0.887 4.821 -17.218 1.00 94.81 193 PRO A N 1
ATOM 1559 C CA . PRO A 1 193 ? -2.188 5.138 -17.796 1.00 94.81 193 PRO A CA 1
ATOM 1560 C C . PRO A 1 193 ? -3.248 5.413 -16.717 1.00 94.81 193 PRO A C 1
ATOM 1562 O O . PRO A 1 193 ? -3.624 4.524 -15.945 1.00 94.81 193 PRO A O 1
ATOM 1565 N N . LEU A 1 194 ? -3.792 6.634 -16.703 1.00 96.12 194 LEU A N 1
ATOM 1566 C CA . LEU A 1 194 ? -4.818 7.070 -15.745 1.00 96.12 194 LEU A CA 1
ATOM 1567 C C . LEU A 1 194 ? -6.042 6.138 -15.718 1.00 96.12 194 LEU A C 1
ATOM 1569 O O . LEU A 1 194 ? -6.562 5.806 -14.652 1.00 96.12 194 LEU A O 1
ATOM 1573 N N . ASN A 1 195 ? -6.490 5.669 -16.885 1.00 97.25 195 ASN A N 1
ATOM 1574 C CA . ASN A 1 195 ? -7.621 4.748 -16.995 1.00 97.25 195 ASN A CA 1
ATOM 1575 C C . ASN A 1 195 ? -7.372 3.423 -16.252 1.00 97.25 195 ASN A C 1
ATOM 1577 O O . ASN A 1 195 ? -8.311 2.861 -15.691 1.00 97.25 195 ASN A O 1
ATOM 1581 N N . VAL A 1 196 ? -6.126 2.940 -16.208 1.00 96.56 196 VAL A N 1
ATOM 1582 C CA . VAL A 1 196 ? -5.764 1.721 -15.475 1.00 96.56 196 VAL A CA 1
ATOM 1583 C C . VAL A 1 196 ? -5.790 1.966 -13.968 1.00 96.56 196 VAL A C 1
ATOM 1585 O O . VAL A 1 196 ? -6.310 1.122 -13.244 1.00 96.56 196 VAL A O 1
ATOM 1588 N N . ALA A 1 197 ? -5.320 3.121 -13.486 1.00 96.50 197 ALA A N 1
ATOM 1589 C CA . ALA A 1 197 ? -5.419 3.482 -12.067 1.00 96.50 197 ALA A CA 1
ATOM 1590 C C . ALA A 1 197 ? -6.888 3.581 -11.600 1.00 96.50 197 ALA A C 1
ATOM 1592 O O . ALA A 1 197 ? -7.252 3.057 -10.545 1.00 96.50 197 ALA A O 1
ATOM 1593 N N . ILE A 1 198 ? -7.762 4.173 -12.424 1.00 97.62 198 ILE A N 1
ATOM 1594 C CA . ILE A 1 198 ? -9.209 4.243 -12.159 1.00 97.62 198 ILE A CA 1
ATOM 1595 C C . ILE A 1 198 ? -9.831 2.838 -12.113 1.00 97.62 198 ILE A C 1
ATOM 1597 O O . ILE A 1 198 ? -10.576 2.524 -11.182 1.00 97.62 198 ILE A O 1
ATOM 1601 N N . GLN A 1 199 ? -9.510 1.975 -13.083 1.00 98.12 199 GLN A N 1
ATOM 1602 C CA . GLN A 1 199 ? -10.004 0.592 -13.117 1.00 98.12 199 GLN A CA 1
ATOM 1603 C C . GLN A 1 199 ? -9.490 -0.235 -11.935 1.00 98.12 199 GLN A C 1
ATOM 1605 O O . GLN A 1 199 ? -10.260 -0.980 -11.330 1.00 98.12 199 GLN A O 1
ATOM 1610 N N . TYR A 1 200 ? -8.219 -0.071 -11.562 1.00 98.50 200 TYR A N 1
ATOM 1611 C CA . TYR A 1 200 ? -7.622 -0.724 -10.402 1.00 98.50 200 TYR A CA 1
ATOM 1612 C C . TYR A 1 200 ? -8.375 -0.352 -9.118 1.00 98.50 200 TYR A C 1
ATOM 1614 O O . TYR A 1 200 ? -8.821 -1.248 -8.400 1.00 98.50 200 TYR A O 1
ATOM 1622 N N . LYS A 1 201 ? -8.614 0.948 -8.875 1.00 98.19 201 LYS A N 1
ATOM 1623 C CA . LYS A 1 201 ? -9.449 1.429 -7.758 1.00 98.19 201 LYS A CA 1
ATOM 1624 C C . LYS A 1 201 ? -10.827 0.765 -7.769 1.00 98.19 201 LYS A C 1
ATOM 1626 O O . LYS A 1 201 ? -11.264 0.248 -6.742 1.00 98.19 201 LYS A O 1
ATOM 1631 N N . GLN A 1 202 ? -11.499 0.740 -8.922 1.00 98.50 202 GLN A N 1
ATOM 1632 C CA . GLN A 1 202 ? -12.826 0.133 -9.033 1.00 98.50 202 GLN A CA 1
ATOM 1633 C C . GLN A 1 202 ? -12.803 -1.364 -8.699 1.00 98.50 202 GLN A C 1
ATOM 1635 O O . GLN A 1 202 ? -13.663 -1.834 -7.962 1.00 98.50 202 GLN A O 1
ATOM 1640 N N . LYS A 1 203 ? -11.784 -2.107 -9.141 1.00 98.38 203 LYS A N 1
ATOM 1641 C CA . LYS A 1 203 ? -11.633 -3.529 -8.802 1.00 98.38 203 LYS A CA 1
ATOM 1642 C C . LYS A 1 203 ? -11.352 -3.776 -7.319 1.00 98.38 203 LYS A C 1
ATOM 1644 O O . LYS A 1 203 ? -11.858 -4.752 -6.772 1.00 98.38 203 LYS A O 1
ATOM 1649 N N . VAL A 1 204 ? -10.613 -2.892 -6.642 1.00 98.62 204 VAL A N 1
ATOM 1650 C CA . VAL A 1 204 ? -10.450 -2.956 -5.176 1.00 98.62 204 VAL A CA 1
ATOM 1651 C C . VAL A 1 204 ? -11.799 -2.745 -4.476 1.00 98.62 204 VAL A C 1
ATOM 1653 O O . VAL A 1 204 ? -12.130 -3.487 -3.551 1.00 98.62 204 VAL A O 1
ATOM 1656 N N . ILE A 1 205 ? -12.607 -1.783 -4.938 1.00 98.69 205 ILE A N 1
ATOM 1657 C CA . ILE A 1 205 ? -13.976 -1.568 -4.438 1.00 98.69 205 ILE A CA 1
ATOM 1658 C C . ILE A 1 205 ? -14.843 -2.813 -4.674 1.00 98.69 205 ILE A C 1
ATOM 1660 O O . ILE A 1 205 ? -15.575 -3.231 -3.778 1.00 98.69 205 ILE A O 1
ATOM 1664 N N . ASP A 1 206 ? -14.732 -3.444 -5.843 1.00 98.56 206 ASP A N 1
ATOM 1665 C CA . ASP A 1 206 ? -15.465 -4.672 -6.153 1.00 98.56 206 ASP A CA 1
ATOM 1666 C C . ASP A 1 206 ? -15.059 -5.823 -5.216 1.00 98.56 206 ASP A C 1
ATOM 1668 O O . ASP A 1 206 ? -15.932 -6.553 -4.756 1.00 98.56 206 ASP A O 1
ATOM 1672 N N . PHE A 1 207 ? -13.775 -5.963 -4.857 1.00 98.62 207 PHE A N 1
ATOM 1673 C CA . PHE A 1 207 ? -13.334 -6.946 -3.853 1.00 98.62 207 PHE A CA 1
ATOM 1674 C C . PHE A 1 207 ? -13.936 -6.675 -2.472 1.00 98.62 207 PHE A C 1
ATOM 1676 O O . PHE A 1 207 ? -14.375 -7.609 -1.803 1.00 98.62 207 PHE A O 1
ATOM 1683 N N . ILE A 1 208 ? -13.982 -5.410 -2.040 1.00 98.75 208 ILE A N 1
ATOM 1684 C CA . ILE A 1 208 ? -14.606 -5.024 -0.763 1.00 98.75 208 ILE A CA 1
ATOM 1685 C C . ILE A 1 208 ? -16.086 -5.439 -0.748 1.00 98.75 208 ILE A C 1
ATOM 1687 O O . ILE A 1 208 ? -16.534 -6.045 0.229 1.00 98.75 208 ILE A O 1
ATOM 1691 N N . ARG A 1 209 ? -16.812 -5.179 -1.843 1.00 98.50 209 ARG A N 1
ATOM 1692 C CA . ARG A 1 209 ? -18.233 -5.532 -2.004 1.00 98.50 209 ARG A CA 1
ATOM 1693 C C . ARG A 1 209 ? -18.469 -7.035 -2.063 1.00 98.50 209 ARG A C 1
ATOM 1695 O O . ARG A 1 209 ? -19.350 -7.533 -1.373 1.00 98.50 209 ARG A O 1
ATOM 1702 N N . GLN A 1 210 ? -17.668 -7.768 -2.838 1.00 98.19 210 GLN A N 1
ATOM 1703 C CA . GLN A 1 210 ? -17.776 -9.229 -2.943 1.00 98.19 210 GLN A CA 1
ATOM 1704 C C . GLN A 1 210 ? -17.501 -9.928 -1.605 1.00 98.19 210 GLN A C 1
ATOM 1706 O O . GLN A 1 210 ? -18.096 -10.959 -1.315 1.00 98.19 210 GLN A O 1
ATOM 1711 N N . LEU A 1 211 ? -16.658 -9.342 -0.750 1.00 98.38 211 LEU A N 1
ATOM 1712 C CA . LEU A 1 211 ? -16.462 -9.813 0.623 1.00 98.38 211 LEU A CA 1
ATOM 1713 C C . LEU A 1 211 ? -17.542 -9.321 1.612 1.00 98.38 211 LEU A C 1
ATOM 1715 O O . LEU A 1 211 ? -17.506 -9.711 2.782 1.00 98.38 211 LEU A O 1
ATOM 1719 N N . GLY A 1 212 ? -18.470 -8.452 1.199 1.00 98.12 212 GLY A N 1
ATOM 1720 C CA . GLY A 1 212 ? -19.494 -7.857 2.066 1.00 98.12 212 GLY A CA 1
ATOM 1721 C C . GLY A 1 212 ? -18.919 -6.952 3.164 1.00 98.12 212 GLY A C 1
ATOM 1722 O O . GLY A 1 212 ? -19.380 -6.979 4.310 1.00 98.12 212 GLY A O 1
ATOM 1723 N N . LEU A 1 213 ? -17.859 -6.197 2.854 1.00 98.38 213 LEU A N 1
ATOM 1724 C CA . LEU A 1 213 ? -17.070 -5.439 3.833 1.00 98.38 213 LEU A CA 1
ATOM 1725 C C . LEU A 1 213 ? -17.318 -3.922 3.830 1.00 98.38 213 LEU A C 1
ATOM 1727 O O . LEU A 1 213 ? -16.657 -3.215 4.590 1.00 98.38 213 LEU A O 1
ATOM 1731 N N . ASP A 1 214 ? -18.294 -3.413 3.075 1.00 97.12 214 ASP A N 1
ATOM 1732 C CA . ASP A 1 214 ? -18.585 -1.972 2.927 1.00 97.12 214 ASP A CA 1
ATOM 1733 C C . ASP A 1 214 ? -18.851 -1.243 4.262 1.00 97.12 214 ASP A C 1
ATOM 1735 O O . ASP A 1 214 ? -18.574 -0.054 4.433 1.00 97.12 214 ASP A O 1
ATOM 1739 N N . GLN A 1 215 ? -19.359 -1.962 5.268 1.00 96.56 215 GLN A N 1
ATOM 1740 C CA . GLN A 1 215 ? -19.586 -1.411 6.611 1.00 96.56 215 GLN A CA 1
ATOM 1741 C C . GLN A 1 215 ? -18.288 -1.157 7.408 1.00 96.56 215 GLN A C 1
ATOM 1743 O O . GLN A 1 215 ? -18.299 -0.383 8.379 1.00 96.56 215 GLN A O 1
ATOM 1748 N N . TYR A 1 216 ? -17.191 -1.805 7.006 1.00 98.50 216 TYR A N 1
ATOM 1749 C CA . TYR A 1 216 ? -15.873 -1.759 7.639 1.00 98.50 216 TYR A CA 1
ATOM 1750 C C . TYR A 1 216 ? -14.847 -0.990 6.814 1.00 98.50 216 TYR A C 1
ATOM 1752 O O . TYR A 1 216 ? -13.972 -0.364 7.404 1.00 98.50 216 TYR A O 1
ATOM 1760 N N . ILE A 1 217 ? -14.923 -1.042 5.484 1.00 98.69 217 ILE A N 1
ATOM 1761 C CA . ILE A 1 217 ? -13.921 -0.460 4.592 1.00 98.69 217 ILE A CA 1
ATOM 1762 C C . ILE A 1 217 ? -14.639 0.293 3.477 1.00 98.69 217 ILE A C 1
ATOM 1764 O O . ILE A 1 217 ? -15.488 -0.269 2.793 1.00 98.69 217 ILE A O 1
ATOM 1768 N N . ILE A 1 218 ? -14.275 1.558 3.292 1.00 98.12 218 ILE A N 1
ATOM 1769 C CA . ILE A 1 218 ? -14.700 2.375 2.152 1.00 98.12 218 ILE A CA 1
ATOM 1770 C C . ILE A 1 218 ? -13.471 2.958 1.462 1.00 98.12 218 ILE A C 1
ATOM 1772 O O . ILE A 1 218 ? -12.414 3.081 2.081 1.00 98.12 218 ILE A O 1
ATOM 1776 N N . MET A 1 219 ? -13.608 3.318 0.189 1.00 98.19 219 MET A N 1
ATOM 1777 C CA . MET A 1 219 ? -12.519 3.873 -0.611 1.00 98.19 219 MET A CA 1
ATOM 1778 C C . MET A 1 219 ? -12.958 5.180 -1.269 1.00 98.19 219 MET A C 1
ATOM 1780 O O . MET A 1 219 ? -14.016 5.237 -1.893 1.00 98.19 219 MET A O 1
ATOM 1784 N N . HIS A 1 220 ? -12.133 6.213 -1.129 1.00 97.50 220 HIS A N 1
ATOM 1785 C CA . HIS A 1 220 ? -12.264 7.511 -1.789 1.00 97.50 220 HIS A CA 1
ATOM 1786 C C . HIS A 1 220 ? -11.031 7.788 -2.647 1.00 97.50 220 HIS A C 1
ATOM 1788 O O . HIS A 1 220 ? -10.013 7.118 -2.494 1.00 97.50 220 HIS A O 1
ATOM 1794 N N . ASP A 1 221 ? -11.115 8.763 -3.546 1.00 96.69 221 ASP A N 1
ATOM 1795 C CA . ASP A 1 221 ? -9.995 9.174 -4.390 1.00 96.69 221 ASP A CA 1
ATOM 1796 C C . ASP A 1 221 ? -9.265 10.385 -3.797 1.00 96.69 221 ASP A C 1
ATOM 1798 O O . ASP A 1 221 ? -9.906 11.324 -3.318 1.00 96.69 221 ASP A O 1
ATOM 1802 N N . MET A 1 222 ? -7.931 10.391 -3.845 1.00 97.62 222 MET A N 1
ATOM 1803 C CA . MET A 1 222 ? -7.131 11.563 -3.482 1.00 97.62 222 MET A CA 1
ATOM 1804 C C . MET A 1 222 ? -7.475 12.763 -4.370 1.00 97.62 222 MET A C 1
ATOM 1806 O O . MET A 1 222 ? -7.527 13.887 -3.873 1.00 97.62 222 MET A O 1
ATOM 1810 N N . VAL A 1 223 ? -7.771 12.526 -5.654 1.00 96.56 223 VAL A N 1
ATOM 1811 C CA . VAL A 1 223 ? -8.193 13.580 -6.585 1.00 96.56 223 VAL A CA 1
ATOM 1812 C C . VAL A 1 223 ? -9.459 14.265 -6.068 1.00 96.56 223 VAL A C 1
ATOM 1814 O O . VAL A 1 223 ? -9.482 15.487 -5.976 1.00 96.56 223 VAL A O 1
ATOM 1817 N N . ASP A 1 224 ? -10.457 13.509 -5.600 1.00 96.88 224 ASP A N 1
ATOM 1818 C CA . ASP A 1 224 ? -11.704 14.072 -5.057 1.00 96.88 224 ASP A CA 1
ATOM 1819 C C . ASP A 1 224 ? -11.475 14.892 -3.775 1.00 96.88 224 ASP A C 1
ATOM 1821 O O . ASP A 1 224 ? -12.203 15.845 -3.484 1.00 96.88 224 ASP A O 1
ATOM 1825 N N . LEU A 1 225 ? -10.496 14.510 -2.949 1.00 97.25 225 LEU A N 1
ATOM 1826 C CA . LEU A 1 225 ? -10.126 15.280 -1.758 1.00 97.25 225 LEU A CA 1
ATOM 1827 C C . LEU A 1 225 ? -9.475 16.609 -2.150 1.00 97.25 225 LEU A C 1
ATOM 1829 O O . LEU A 1 225 ? -9.836 17.644 -1.589 1.00 97.25 225 LEU A O 1
ATOM 1833 N N . ILE A 1 226 ? -8.562 16.587 -3.120 1.00 97.19 226 ILE A N 1
ATOM 1834 C CA . ILE A 1 226 ? -7.885 17.788 -3.617 1.00 97.19 226 ILE A CA 1
ATOM 1835 C C . ILE A 1 226 ? -8.860 18.709 -4.336 1.00 97.19 226 ILE A C 1
ATOM 1837 O O . ILE A 1 226 ? -8.883 19.898 -4.043 1.00 97.19 226 ILE A O 1
ATOM 1841 N N . SER A 1 227 ? -9.724 18.186 -5.207 1.00 96.56 227 SER A N 1
ATOM 1842 C CA . SER A 1 227 ? -10.713 18.996 -5.925 1.00 96.56 227 SER A CA 1
ATOM 1843 C C . SER A 1 227 ? -11.660 19.736 -4.978 1.00 96.56 227 SER A C 1
ATOM 1845 O O . SER A 1 227 ? -12.032 20.871 -5.255 1.00 96.56 227 SER A O 1
ATOM 1847 N N . ARG A 1 228 ? -12.009 19.144 -3.827 1.00 96.19 228 ARG A N 1
ATOM 1848 C CA . ARG A 1 228 ? -12.812 19.811 -2.784 1.00 96.19 228 ARG A CA 1
ATOM 1849 C C . ARG A 1 228 ? -12.058 20.896 -2.007 1.00 96.19 228 ARG A C 1
ATOM 1851 O O . ARG A 1 228 ? -12.697 21.692 -1.331 1.00 96.19 228 ARG A O 1
ATOM 1858 N N . ASN A 1 229 ? -10.730 20.921 -2.092 1.00 96.38 229 ASN A N 1
ATOM 1859 C CA . ASN A 1 229 ? -9.850 21.888 -1.430 1.00 96.38 229 ASN A CA 1
ATOM 1860 C C . ASN A 1 229 ? -8.923 22.565 -2.460 1.00 96.38 229 ASN A C 1
ATOM 1862 O O . ASN A 1 229 ? -7.754 22.817 -2.178 1.00 96.38 229 ASN A O 1
ATOM 1866 N N . SER A 1 230 ? -9.421 22.806 -3.679 1.00 95.62 230 SER A N 1
ATOM 1867 C CA . SER A 1 230 ? -8.576 23.145 -4.829 1.00 95.62 230 SER A CA 1
ATOM 1868 C C . SER A 1 230 ? -7.847 24.477 -4.678 1.00 95.62 230 SER A C 1
ATOM 1870 O O . SER A 1 230 ? -6.696 24.574 -5.085 1.00 95.62 230 SER A O 1
ATOM 1872 N N . ALA A 1 231 ? -8.492 25.487 -4.088 1.00 95.12 231 ALA A N 1
ATOM 1873 C CA . ALA A 1 231 ? -7.876 26.795 -3.865 1.00 95.12 231 ALA A CA 1
ATOM 1874 C C . ALA A 1 231 ? -6.641 26.679 -2.956 1.00 95.12 231 ALA A C 1
ATOM 1876 O O . ALA A 1 231 ? -5.553 27.095 -3.344 1.00 95.12 231 ALA A O 1
ATOM 1877 N N . ASP A 1 232 ? -6.796 26.017 -1.806 1.00 95.00 232 ASP A N 1
ATOM 1878 C CA . ASP A 1 232 ? -5.695 25.792 -0.866 1.00 95.00 232 ASP A CA 1
ATOM 1879 C C . ASP A 1 232 ? -4.605 24.901 -1.470 1.00 95.00 232 ASP A C 1
ATOM 1881 O O . ASP A 1 232 ? -3.424 25.084 -1.191 1.00 95.00 232 ASP A O 1
ATOM 1885 N N . PHE A 1 233 ? -4.992 23.917 -2.291 1.00 96.69 233 PHE A N 1
ATOM 1886 C CA . PHE A 1 233 ? -4.035 23.030 -2.942 1.00 96.69 233 PHE A CA 1
ATOM 1887 C C . PHE A 1 233 ? -3.169 23.771 -3.963 1.00 96.69 233 PHE A C 1
ATOM 1889 O O . PHE A 1 233 ? -1.965 23.549 -3.979 1.00 96.69 233 PHE A O 1
ATOM 1896 N N . VAL A 1 234 ? -3.747 24.660 -4.779 1.00 96.75 234 VAL A N 1
ATOM 1897 C CA . VAL A 1 234 ? -2.989 25.459 -5.758 1.00 96.75 234 VAL A CA 1
ATOM 1898 C C . VAL A 1 234 ? -1.951 26.334 -5.054 1.00 96.75 234 VAL A C 1
ATOM 1900 O O . VAL A 1 234 ? -0.786 26.338 -5.449 1.00 96.75 234 VAL A O 1
ATOM 1903 N N . GLU A 1 235 ? -2.341 27.013 -3.972 1.00 96.38 235 GLU A N 1
ATOM 1904 C CA . GLU A 1 235 ? -1.412 27.815 -3.166 1.00 96.38 235 GLU A CA 1
ATOM 1905 C C . GLU A 1 235 ? -0.314 26.938 -2.537 1.00 96.38 235 GLU A C 1
ATOM 1907 O O . GLU A 1 235 ? 0.880 27.240 -2.635 1.00 96.38 235 GLU A O 1
ATOM 1912 N N . ALA A 1 236 ? -0.697 25.808 -1.936 1.00 97.06 236 ALA A N 1
ATOM 1913 C CA . ALA A 1 236 ? 0.243 24.874 -1.328 1.00 97.06 236 ALA A CA 1
ATOM 1914 C C . ALA A 1 236 ? 1.217 24.265 -2.350 1.00 97.06 236 ALA A C 1
ATOM 1916 O O . ALA A 1 236 ? 2.387 24.060 -2.023 1.00 97.06 236 ALA A O 1
ATOM 1917 N N . GLU A 1 237 ? 0.761 23.978 -3.571 1.00 96.88 237 GLU A N 1
ATOM 1918 C CA . GLU A 1 237 ? 1.569 23.423 -4.658 1.00 96.88 237 GLU A CA 1
ATOM 1919 C C . GLU A 1 237 ? 2.598 24.431 -5.175 1.00 96.88 237 GLU A C 1
ATOM 1921 O O . GLU A 1 237 ? 3.762 24.065 -5.360 1.00 96.88 237 GLU A O 1
ATOM 1926 N N . GLU A 1 238 ? 2.221 25.701 -5.337 1.00 97.06 238 GLU A N 1
ATOM 1927 C CA . GLU A 1 238 ? 3.146 26.761 -5.748 1.00 97.06 238 GLU A CA 1
ATOM 1928 C C . GLU A 1 238 ? 4.275 26.943 -4.722 1.00 97.06 238 GLU A C 1
ATOM 1930 O O . GLU A 1 238 ? 5.463 26.920 -5.070 1.00 97.06 238 GLU A O 1
ATOM 1935 N N . VAL A 1 239 ? 3.921 27.016 -3.434 1.00 97.69 239 VAL A N 1
ATOM 1936 C CA . VAL A 1 239 ? 4.896 27.103 -2.337 1.00 97.69 239 VAL A CA 1
ATOM 1937 C C . VAL A 1 239 ? 5.770 25.850 -2.269 1.00 97.69 239 VAL A C 1
ATOM 1939 O O . VAL A 1 239 ? 6.997 25.953 -2.162 1.00 97.69 239 VAL A O 1
ATOM 1942 N N . ALA A 1 240 ? 5.167 24.663 -2.360 1.00 97.62 240 ALA A N 1
ATOM 1943 C CA . ALA A 1 240 ? 5.888 23.396 -2.340 1.00 97.62 240 ALA A CA 1
ATOM 1944 C C . ALA A 1 240 ? 6.890 23.297 -3.492 1.00 97.62 240 ALA A C 1
ATOM 1946 O O . ALA A 1 240 ? 8.015 22.843 -3.286 1.00 97.62 240 ALA A O 1
ATOM 1947 N N . LYS A 1 241 ? 6.519 23.748 -4.694 1.00 97.62 241 LYS A N 1
ATOM 1948 C CA . LYS A 1 241 ? 7.406 23.746 -5.855 1.00 97.62 241 LYS A CA 1
ATOM 1949 C C . LYS A 1 241 ? 8.637 24.611 -5.604 1.00 97.62 241 LYS A C 1
ATOM 1951 O O . LYS A 1 241 ? 9.745 24.098 -5.717 1.00 97.62 241 LYS A O 1
ATOM 1956 N N . MET A 1 242 ? 8.466 25.860 -5.167 1.00 97.69 242 MET A N 1
ATOM 1957 C CA . MET A 1 242 ? 9.596 26.753 -4.864 1.00 97.69 242 MET A CA 1
ATOM 1958 C C . MET A 1 242 ? 10.545 26.167 -3.804 1.00 97.69 242 MET A C 1
ATOM 1960 O O . MET A 1 242 ? 11.772 26.215 -3.953 1.00 97.69 242 MET A O 1
ATOM 1964 N N . GLN A 1 243 ? 9.984 25.582 -2.741 1.00 96.94 243 GLN A N 1
ATOM 1965 C CA . GLN A 1 243 ? 10.757 24.950 -1.668 1.00 96.94 243 GLN A CA 1
ATOM 1966 C C . GLN A 1 243 ? 11.537 23.731 -2.168 1.00 96.94 243 GLN A C 1
ATOM 1968 O O . GLN A 1 243 ? 12.735 23.608 -1.904 1.00 96.94 243 GLN A O 1
ATOM 1973 N N . VAL A 1 244 ? 10.871 22.838 -2.906 1.00 96.62 244 VAL A N 1
ATOM 1974 C CA . VAL A 1 244 ? 11.492 21.618 -3.425 1.00 96.62 244 VAL A CA 1
ATOM 1975 C C . VAL A 1 244 ? 12.542 21.956 -4.481 1.00 96.62 244 VAL A C 1
ATOM 1977 O O . VAL A 1 244 ? 13.615 21.373 -4.419 1.00 96.62 244 VAL A O 1
ATOM 1980 N N . GLU A 1 245 ? 12.314 22.917 -5.384 1.00 97.31 245 GLU A N 1
ATOM 1981 C CA . GLU A 1 245 ? 13.317 23.371 -6.368 1.00 97.31 245 GLU A CA 1
ATOM 1982 C C . GLU A 1 245 ? 14.592 23.878 -5.699 1.00 97.31 245 GLU A C 1
ATOM 1984 O O . GLU A 1 245 ? 15.696 23.454 -6.052 1.00 97.31 245 GLU A O 1
ATOM 1989 N N . THR A 1 246 ? 14.436 24.750 -4.702 1.00 97.31 246 THR A N 1
ATOM 1990 C CA . THR A 1 246 ? 15.554 25.295 -3.925 1.00 97.31 246 THR A CA 1
ATOM 1991 C C . THR A 1 246 ? 16.325 24.170 -3.245 1.00 97.31 246 THR A C 1
ATOM 1993 O O . THR A 1 246 ? 17.535 24.036 -3.439 1.00 97.31 246 THR A O 1
ATOM 1996 N N . PHE A 1 247 ? 15.613 23.287 -2.539 1.00 95.44 247 PHE A N 1
ATOM 1997 C CA . PHE A 1 247 ? 16.223 22.144 -1.877 1.00 95.44 247 PHE A CA 1
ATOM 1998 C C . PHE A 1 247 ? 16.941 21.215 -2.866 1.00 95.44 247 PHE A C 1
ATOM 2000 O O . PHE A 1 247 ? 18.078 20.825 -2.608 1.00 95.44 247 PHE A O 1
ATOM 2007 N N . TRP A 1 248 ? 16.320 20.876 -4.001 1.00 93.88 248 TRP A N 1
ATOM 2008 C CA . TRP A 1 248 ? 16.879 19.956 -4.999 1.00 93.88 248 TRP A CA 1
ATOM 2009 C C . TRP A 1 248 ? 18.179 20.491 -5.599 1.00 93.88 248 TRP A C 1
ATOM 2011 O O . TRP A 1 248 ? 19.130 19.727 -5.770 1.00 93.88 248 TRP A O 1
ATOM 2021 N N . ARG A 1 249 ? 18.229 21.801 -5.878 1.00 95.56 249 ARG A N 1
ATOM 2022 C CA . ARG A 1 249 ? 19.404 22.493 -6.424 1.00 95.56 249 ARG A CA 1
ATOM 2023 C C . ARG A 1 249 ? 20.547 22.570 -5.416 1.00 95.56 249 ARG A C 1
ATOM 2025 O O . ARG A 1 249 ? 21.694 22.321 -5.772 1.00 95.56 249 ARG A O 1
ATOM 2032 N N . GLU A 1 250 ? 20.245 22.928 -4.173 1.00 96.56 250 GLU A N 1
ATOM 2033 C CA . GLU A 1 250 ? 21.261 23.193 -3.145 1.00 96.56 250 GLU A CA 1
ATOM 2034 C C . GLU A 1 250 ? 21.754 21.919 -2.452 1.00 96.56 250 GLU A C 1
ATOM 2036 O O . GLU A 1 250 ? 22.849 21.895 -1.894 1.00 96.56 250 GLU A O 1
ATOM 2041 N N . ASN A 1 251 ? 20.982 20.832 -2.529 1.00 94.00 251 ASN A N 1
ATOM 2042 C CA . ASN A 1 251 ? 21.251 19.596 -1.801 1.00 94.00 251 ASN A CA 1
ATOM 2043 C C . ASN A 1 251 ? 21.338 18.354 -2.715 1.00 94.00 251 ASN A C 1
ATOM 2045 O O . ASN A 1 251 ? 20.692 17.336 -2.431 1.00 94.00 251 ASN A O 1
ATOM 2049 N N . PRO A 1 252 ? 22.168 18.356 -3.779 1.00 90.50 252 PRO A N 1
ATOM 2050 C CA . PRO A 1 252 ? 22.214 17.257 -4.749 1.00 90.50 252 PRO A CA 1
ATOM 2051 C C . PRO A 1 252 ? 22.602 15.914 -4.109 1.00 90.50 252 PRO A C 1
ATOM 2053 O O . PRO A 1 252 ? 22.068 14.871 -4.481 1.00 90.50 252 PRO A O 1
ATOM 2056 N N . ASN A 1 253 ? 23.465 15.938 -3.087 1.00 91.38 253 ASN A N 1
ATOM 2057 C CA . ASN A 1 253 ? 23.966 14.745 -2.396 1.00 91.38 253 ASN A CA 1
ATOM 2058 C C . ASN A 1 253 ? 23.206 14.406 -1.101 1.00 91.38 253 ASN A C 1
ATOM 2060 O O . ASN A 1 253 ? 23.654 13.563 -0.318 1.00 91.38 253 ASN A O 1
ATOM 2064 N N . ASN A 1 254 ? 22.071 15.056 -0.830 1.00 92.00 254 ASN A N 1
ATOM 2065 C CA . ASN A 1 254 ? 21.305 14.774 0.379 1.00 92.00 254 ASN A CA 1
ATOM 2066 C C . ASN A 1 254 ? 20.760 13.337 0.368 1.00 92.00 254 ASN A C 1
ATOM 2068 O O . ASN A 1 254 ? 20.129 12.888 -0.588 1.00 92.00 254 ASN A O 1
ATOM 2072 N N . LYS A 1 255 ? 20.981 12.610 1.471 1.00 88.50 255 LYS A N 1
ATOM 2073 C CA . LYS A 1 255 ? 20.628 11.186 1.592 1.00 88.50 255 LYS A CA 1
ATOM 2074 C C . LYS A 1 255 ? 19.135 10.916 1.382 1.00 88.50 255 LYS A C 1
ATOM 2076 O O . LYS A 1 255 ? 18.792 9.895 0.794 1.00 88.50 255 LYS A O 1
ATOM 2081 N N . HIS A 1 256 ? 18.254 11.803 1.845 1.00 85.31 256 HIS A N 1
ATOM 2082 C CA . HIS A 1 256 ? 16.806 11.642 1.697 1.00 85.31 256 HIS A CA 1
ATOM 2083 C C . HIS A 1 256 ? 16.357 11.872 0.256 1.00 85.31 256 HIS A C 1
ATOM 2085 O O . HIS A 1 256 ? 15.562 11.079 -0.247 1.00 85.31 256 HIS A O 1
ATOM 2091 N N . ARG A 1 257 ? 16.925 12.879 -0.423 1.00 89.81 257 ARG A N 1
ATOM 2092 C CA . ARG A 1 257 ? 16.731 13.091 -1.865 1.00 89.81 257 ARG A CA 1
ATOM 2093 C C . ARG A 1 257 ? 17.156 11.854 -2.653 1.00 89.81 257 ARG A C 1
ATOM 2095 O O . ARG A 1 257 ? 16.352 11.287 -3.383 1.00 89.81 257 ARG A O 1
ATOM 2102 N N . LEU A 1 258 ? 18.389 11.389 -2.447 1.00 89.25 258 LEU A N 1
ATOM 2103 C CA . LEU A 1 258 ? 18.931 10.221 -3.150 1.00 89.25 258 LEU A CA 1
ATOM 2104 C C . LEU A 1 258 ? 18.102 8.953 -2.900 1.00 89.25 258 LEU A C 1
ATOM 2106 O O . LEU A 1 258 ? 17.872 8.171 -3.818 1.00 89.25 258 LEU A O 1
ATOM 2110 N N . MET A 1 259 ? 17.618 8.757 -1.670 1.00 87.75 259 MET A N 1
ATOM 2111 C CA . MET A 1 259 ? 16.730 7.642 -1.334 1.00 87.75 259 MET A CA 1
ATOM 2112 C C . MET A 1 259 ? 15.359 7.769 -2.014 1.00 87.75 259 MET A C 1
ATOM 2114 O O . MET A 1 259 ? 14.784 6.759 -2.412 1.00 87.75 259 MET A O 1
ATOM 2118 N N . LEU A 1 260 ? 14.816 8.982 -2.148 1.00 89.31 260 LEU A N 1
ATOM 2119 C CA . LEU A 1 260 ? 13.561 9.209 -2.862 1.00 89.31 260 LEU A CA 1
ATOM 2120 C C . LEU A 1 260 ? 13.700 8.896 -4.354 1.00 89.31 260 LEU A C 1
ATOM 2122 O O . LEU A 1 260 ? 12.850 8.194 -4.899 1.00 89.31 260 LEU A O 1
ATOM 2126 N N . VAL A 1 261 ? 14.775 9.371 -4.985 1.00 89.81 261 VAL A N 1
ATOM 2127 C CA . VAL A 1 261 ? 15.101 9.093 -6.393 1.00 89.81 261 VAL A CA 1
ATOM 2128 C C . VAL A 1 261 ? 15.224 7.586 -6.621 1.00 89.81 261 VAL A C 1
ATOM 2130 O O . VAL A 1 261 ? 14.553 7.032 -7.483 1.00 89.81 261 VAL A O 1
ATOM 2133 N N . GLU A 1 262 ? 15.984 6.880 -5.787 1.00 87.50 262 GLU A N 1
ATOM 2134 C CA . GLU A 1 262 ? 16.140 5.425 -5.901 1.00 87.50 262 GLU A CA 1
ATOM 2135 C C . GLU A 1 262 ? 14.825 4.660 -5.692 1.00 87.50 262 GLU A C 1
ATOM 2137 O O . GLU A 1 262 ? 14.494 3.755 -6.460 1.00 87.50 262 GLU A O 1
ATOM 2142 N N . ASN A 1 263 ? 14.034 5.037 -4.682 1.00 87.75 263 ASN A N 1
ATOM 2143 C CA . ASN A 1 263 ? 12.717 4.437 -4.479 1.00 87.75 263 ASN A CA 1
ATOM 2144 C C . ASN A 1 263 ? 11.816 4.684 -5.694 1.00 87.75 263 ASN A C 1
ATOM 2146 O O . ASN A 1 263 ? 11.112 3.769 -6.117 1.00 87.75 263 ASN A O 1
ATOM 2150 N N . THR A 1 264 ? 11.865 5.880 -6.278 1.00 91.75 264 THR A N 1
ATOM 2151 C CA . THR A 1 264 ? 11.116 6.237 -7.490 1.00 91.75 264 THR A CA 1
ATOM 2152 C C . THR A 1 264 ? 11.535 5.362 -8.668 1.00 91.75 264 THR A C 1
ATOM 2154 O O . THR A 1 264 ? 10.665 4.802 -9.329 1.00 91.75 264 THR A O 1
ATOM 2157 N N . MET A 1 265 ? 12.837 5.123 -8.855 1.00 89.06 265 MET A N 1
ATOM 2158 C CA . MET A 1 265 ? 13.371 4.279 -9.934 1.00 89.06 265 MET A CA 1
ATOM 2159 C C . MET A 1 265 ? 12.750 2.877 -9.936 1.00 89.06 265 MET A C 1
ATOM 2161 O O . MET A 1 265 ? 12.417 2.324 -10.978 1.00 89.06 265 MET A O 1
ATOM 2165 N N . SER A 1 266 ? 12.533 2.311 -8.745 1.00 84.44 266 SER A N 1
ATOM 2166 C CA . SER A 1 266 ? 11.919 0.987 -8.586 1.00 84.44 266 SER A CA 1
ATOM 2167 C C . SER A 1 266 ? 10.397 0.947 -8.814 1.00 84.44 266 SER A C 1
ATOM 2169 O O . SER A 1 266 ? 9.801 -0.135 -8.742 1.00 84.44 266 SER A O 1
ATOM 2171 N N . ASN A 1 267 ? 9.753 2.102 -9.021 1.00 89.75 267 ASN A N 1
ATOM 2172 C CA . ASN A 1 267 ? 8.298 2.239 -9.140 1.00 89.75 267 ASN A CA 1
ATOM 2173 C C . ASN A 1 267 ?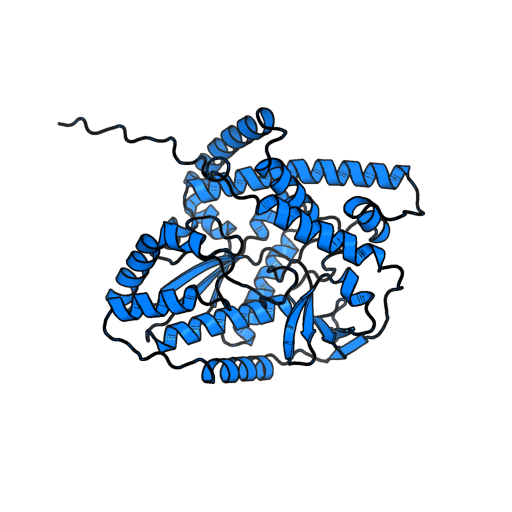 7.819 2.949 -10.418 1.00 89.75 267 ASN A C 1
ATOM 2175 O O . ASN A 1 267 ? 6.638 2.818 -10.719 1.00 89.75 267 ASN A O 1
ATOM 2179 N N . ILE A 1 268 ? 8.681 3.649 -11.164 1.00 92.25 268 ILE A N 1
ATOM 2180 C CA . ILE A 1 268 ? 8.307 4.255 -12.454 1.00 92.25 268 ILE A CA 1
ATOM 2181 C C . ILE A 1 268 ? 7.884 3.209 -13.487 1.00 92.25 268 ILE A C 1
ATOM 2183 O O . ILE A 1 268 ? 8.287 2.043 -13.423 1.00 92.25 268 ILE A O 1
ATOM 2187 N N . ASN A 1 269 ? 7.080 3.643 -14.460 1.00 96.12 269 ASN A N 1
ATOM 2188 C CA . ASN A 1 269 ? 6.691 2.797 -15.573 1.00 96.12 269 ASN A CA 1
ATOM 2189 C C . ASN A 1 269 ? 7.888 2.480 -16.470 1.00 96.12 269 ASN A C 1
ATOM 2191 O O . ASN A 1 269 ? 8.400 3.339 -17.185 1.00 96.12 269 ASN A O 1
ATOM 2195 N N . VAL A 1 270 ? 8.281 1.210 -16.444 1.00 96.25 270 VAL A N 1
ATOM 2196 C CA . VAL A 1 270 ? 9.333 0.619 -17.274 1.00 96.25 270 VAL A CA 1
ATOM 2197 C C . VAL A 1 270 ? 8.819 -0.617 -18.018 1.00 96.25 270 VAL A C 1
ATOM 2199 O O . VAL A 1 270 ? 9.595 -1.459 -18.458 1.00 96.25 270 VAL A O 1
ATOM 2202 N N . ALA A 1 271 ? 7.498 -0.746 -18.166 1.00 95.62 271 ALA A N 1
ATOM 2203 C CA . ALA A 1 271 ? 6.856 -1.925 -18.743 1.00 95.62 271 ALA A CA 1
ATOM 2204 C C . ALA A 1 271 ? 7.167 -2.144 -20.230 1.00 95.62 271 ALA A C 1
ATOM 2206 O O . ALA A 1 271 ? 7.001 -3.256 -20.719 1.00 95.62 271 ALA A O 1
ATOM 2207 N N . ALA A 1 272 ? 7.606 -1.098 -20.936 1.00 95.50 272 ALA A N 1
ATOM 2208 C CA . ALA A 1 272 ? 7.997 -1.178 -22.341 1.00 95.50 272 ALA A CA 1
ATOM 2209 C C . ALA A 1 272 ? 9.372 -1.839 -22.553 1.00 95.50 272 ALA A C 1
ATOM 2211 O O . ALA A 1 272 ? 9.677 -2.256 -23.667 1.00 95.50 272 ALA A O 1
ATOM 2212 N N . TYR A 1 273 ? 10.201 -1.935 -21.508 1.00 95.19 273 TYR A N 1
ATOM 2213 C CA . TYR A 1 273 ? 11.550 -2.481 -21.619 1.00 95.19 273 TYR A CA 1
ATOM 2214 C C . TYR A 1 273 ? 11.569 -4.002 -21.385 1.00 95.19 273 TYR A C 1
ATOM 2216 O O . TYR A 1 273 ? 10.910 -4.495 -20.460 1.00 95.19 273 TYR A O 1
ATOM 2224 N N . PRO A 1 274 ? 12.367 -4.761 -22.158 1.00 94.56 274 PRO A N 1
ATOM 2225 C CA . PRO A 1 274 ? 12.584 -6.185 -21.923 1.00 94.56 274 PRO A CA 1
ATOM 2226 C C . PRO A 1 274 ? 13.117 -6.479 -20.513 1.00 94.56 274 PRO A C 1
ATOM 2228 O O . PRO A 1 274 ? 13.946 -5.747 -19.969 1.00 94.56 274 PRO A O 1
ATOM 2231 N N . LYS A 1 275 ? 12.670 -7.584 -19.902 1.00 91.94 275 LYS A N 1
ATOM 2232 C CA . LYS A 1 275 ? 13.052 -7.927 -18.519 1.00 91.94 275 LYS A CA 1
ATOM 2233 C C . LYS A 1 275 ? 14.561 -8.141 -18.349 1.00 91.94 275 LYS A C 1
ATOM 2235 O O . LYS A 1 275 ? 15.099 -7.802 -17.304 1.00 91.94 275 LYS A O 1
ATOM 2240 N N . ASP A 1 276 ? 15.248 -8.722 -19.327 1.00 91.88 276 ASP A N 1
ATOM 2241 C CA . ASP A 1 276 ? 16.702 -8.922 -19.293 1.00 91.88 276 ASP A CA 1
ATOM 2242 C C . ASP A 1 276 ? 17.477 -7.596 -19.329 1.00 91.88 276 ASP A C 1
ATOM 2244 O O . ASP A 1 276 ? 18.411 -7.427 -18.544 1.00 91.88 276 ASP A O 1
ATOM 2248 N N . MET A 1 277 ? 17.029 -6.629 -20.135 1.00 94.44 277 MET A N 1
ATOM 2249 C CA . MET A 1 277 ? 17.534 -5.253 -20.110 1.00 94.44 277 MET A CA 1
ATOM 2250 C C . MET A 1 277 ? 17.306 -4.607 -18.735 1.00 94.44 277 MET A C 1
ATOM 2252 O O . MET A 1 277 ? 18.236 -4.066 -18.142 1.00 94.44 277 MET A O 1
ATOM 2256 N N . LEU A 1 278 ? 16.100 -4.721 -18.170 1.00 93.00 278 LEU A N 1
ATOM 2257 C CA . LEU A 1 278 ? 15.800 -4.172 -16.843 1.00 93.00 278 LEU A CA 1
ATOM 2258 C C . LEU A 1 278 ? 16.642 -4.806 -15.730 1.00 93.00 278 LEU A C 1
ATOM 2260 O O . LEU A 1 278 ? 17.067 -4.105 -14.814 1.00 93.00 278 LEU A O 1
ATOM 2264 N N . ARG A 1 279 ? 16.921 -6.114 -15.799 1.00 89.75 279 ARG A N 1
ATOM 2265 C CA . ARG A 1 279 ? 17.834 -6.771 -14.850 1.00 89.75 279 ARG A CA 1
ATOM 2266 C C . ARG A 1 279 ? 19.253 -6.237 -14.976 1.00 89.75 279 ARG A C 1
ATOM 2268 O O . ARG A 1 279 ? 19.891 -6.001 -13.954 1.00 89.75 279 ARG A O 1
ATOM 2275 N N . ALA A 1 280 ? 19.727 -5.999 -16.198 1.00 89.94 280 ALA A N 1
ATOM 2276 C CA . ALA A 1 280 ? 21.035 -5.398 -16.418 1.00 89.94 280 ALA A CA 1
ATOM 2277 C C . ALA A 1 280 ? 21.103 -3.974 -15.847 1.00 89.94 280 ALA A C 1
ATOM 2279 O O . ALA A 1 280 ? 22.053 -3.639 -15.149 1.00 89.94 280 ALA A O 1
ATOM 2280 N N . ILE A 1 281 ? 20.060 -3.166 -16.051 1.00 89.12 281 ILE A N 1
ATOM 2281 C CA . ILE A 1 281 ? 20.000 -1.784 -15.554 1.00 89.12 281 ILE A CA 1
ATOM 2282 C C . ILE A 1 281 ? 19.909 -1.726 -14.023 1.00 89.12 281 ILE A C 1
ATOM 2284 O O . ILE A 1 281 ? 20.642 -0.960 -13.398 1.00 89.12 281 ILE A O 1
ATOM 2288 N N . PHE A 1 282 ? 19.017 -2.506 -13.405 1.00 87.62 282 PHE A N 1
ATOM 2289 C CA . PHE A 1 282 ? 18.745 -2.403 -11.966 1.00 87.62 282 PHE A CA 1
ATOM 2290 C C . PHE A 1 282 ? 19.658 -3.262 -11.090 1.00 87.62 282 PHE A C 1
ATOM 2292 O O . PHE A 1 282 ? 19.841 -2.944 -9.914 1.00 87.62 282 PHE A O 1
ATOM 2299 N N . PHE A 1 283 ? 20.210 -4.349 -11.630 1.00 84.12 283 PHE A N 1
ATOM 2300 C CA . PHE A 1 283 ? 20.962 -5.345 -10.861 1.00 84.12 283 PHE A CA 1
ATOM 2301 C C . PHE A 1 283 ? 22.345 -5.656 -11.434 1.00 84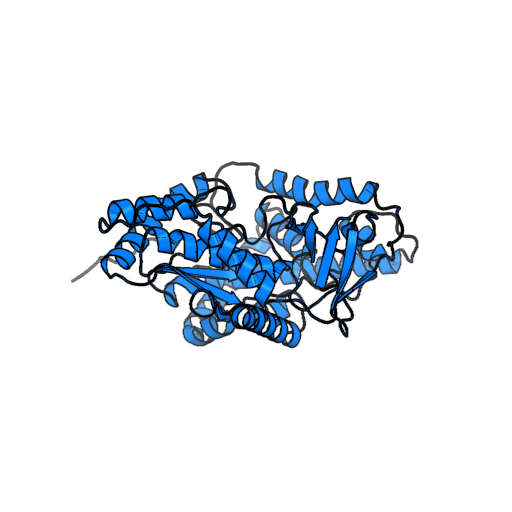.12 283 PHE A C 1
ATOM 2303 O O . PHE A 1 283 ? 23.004 -6.557 -10.919 1.00 84.12 283 PHE A O 1
ATOM 2310 N N . ASP A 1 284 ? 22.785 -4.927 -12.465 1.00 84.56 284 ASP A N 1
ATOM 2311 C CA . ASP A 1 284 ? 24.111 -5.075 -13.080 1.00 84.56 284 ASP A CA 1
ATOM 2312 C C . ASP A 1 284 ? 24.380 -6.507 -13.588 1.00 84.56 284 ASP A C 1
ATOM 2314 O O . ASP A 1 284 ? 25.480 -7.054 -13.501 1.00 84.56 284 ASP A O 1
ATOM 2318 N N . THR A 1 285 ? 23.332 -7.176 -14.084 1.00 85.31 285 THR A N 1
ATOM 2319 C CA . THR A 1 285 ? 23.455 -8.514 -14.679 1.00 85.31 285 THR A CA 1
ATOM 2320 C C . THR A 1 285 ? 24.026 -8.446 -16.092 1.00 85.31 285 THR A C 1
ATOM 2322 O O . THR A 1 285 ? 23.788 -7.481 -16.816 1.00 85.31 285 THR A O 1
ATOM 2325 N N . LYS A 1 286 ? 24.683 -9.524 -16.543 1.00 87.50 286 LYS A N 1
ATOM 2326 C CA . LYS A 1 286 ? 25.156 -9.641 -17.930 1.00 87.50 286 LYS A CA 1
ATOM 2327 C C . LYS A 1 286 ? 24.001 -9.443 -18.923 1.00 87.50 286 LYS A C 1
ATOM 2329 O O . LYS A 1 286 ? 23.035 -10.203 -18.901 1.00 87.50 286 LYS A O 1
ATOM 2334 N N . TYR A 1 287 ? 24.156 -8.480 -19.827 1.00 90.69 287 TYR A N 1
ATOM 2335 C CA . TYR A 1 287 ? 23.275 -8.256 -20.971 1.00 90.69 287 TYR A CA 1
ATOM 2336 C C . TYR A 1 287 ? 23.955 -8.758 -22.247 1.00 90.69 287 TYR A C 1
ATOM 2338 O O . TYR A 1 287 ? 25.135 -8.487 -22.459 1.00 90.69 287 TYR A O 1
ATOM 2346 N N . ASN A 1 288 ? 23.234 -9.520 -23.072 1.00 91.31 288 ASN A N 1
ATOM 2347 C CA . ASN A 1 288 ? 23.766 -10.063 -24.330 1.00 91.31 288 ASN A CA 1
ATOM 2348 C C . ASN A 1 288 ? 23.232 -9.324 -25.576 1.00 91.31 288 ASN A C 1
ATOM 2350 O O . ASN A 1 288 ? 23.557 -9.734 -26.687 1.00 91.31 288 ASN A O 1
ATOM 2354 N N . GLY A 1 289 ? 22.392 -8.297 -25.401 1.00 92.44 289 GLY A N 1
ATOM 2355 C CA . GLY A 1 289 ? 21.875 -7.463 -26.492 1.00 92.44 289 GLY A CA 1
ATOM 2356 C C . GLY A 1 289 ? 22.784 -6.272 -26.818 1.00 92.44 289 GLY A C 1
ATOM 2357 O O . GLY A 1 289 ? 23.940 -6.223 -26.394 1.00 92.44 289 GLY A O 1
ATOM 2358 N N . ASP A 1 290 ? 22.251 -5.297 -27.558 1.00 95.62 290 ASP A N 1
ATOM 2359 C CA . ASP A 1 290 ? 22.991 -4.098 -27.969 1.00 95.62 290 ASP A CA 1
ATOM 2360 C C . ASP A 1 290 ? 23.290 -3.166 -26.775 1.00 95.62 290 ASP A C 1
ATOM 2362 O O . ASP A 1 290 ? 22.395 -2.677 -26.082 1.00 95.62 290 ASP A O 1
ATOM 2366 N N . ILE A 1 291 ? 24.577 -2.903 -26.533 1.00 93.94 291 ILE A N 1
ATOM 2367 C CA . ILE A 1 291 ? 25.055 -2.047 -25.439 1.00 93.94 291 ILE A CA 1
ATOM 2368 C C . ILE A 1 291 ? 24.606 -0.589 -25.624 1.00 93.94 291 ILE A C 1
ATOM 2370 O O . ILE A 1 291 ? 24.369 0.105 -24.634 1.00 93.94 291 ILE A O 1
ATOM 2374 N N . VAL A 1 292 ? 24.478 -0.112 -26.865 1.00 95.19 292 VAL A N 1
ATOM 2375 C CA . VAL A 1 292 ? 24.006 1.247 -27.153 1.00 95.19 292 VAL A CA 1
ATOM 2376 C C . VAL A 1 292 ? 22.549 1.389 -26.720 1.00 95.19 292 VAL A C 1
ATOM 2378 O O . VAL A 1 292 ? 22.231 2.321 -25.982 1.00 95.19 292 VAL A O 1
ATOM 2381 N N . GLU A 1 293 ? 21.689 0.431 -27.077 1.00 95.25 293 GLU A N 1
ATOM 2382 C CA . GLU A 1 293 ? 20.284 0.411 -26.646 1.00 95.25 293 GLU A CA 1
ATOM 2383 C C . GLU A 1 293 ? 20.152 0.334 -25.120 1.00 95.25 293 GLU A C 1
ATOM 2385 O O . GLU A 1 293 ? 19.358 1.066 -24.529 1.00 95.25 293 GLU A O 1
ATOM 2390 N N . LEU A 1 294 ? 20.965 -0.506 -24.465 1.00 93.38 294 LEU A N 1
ATOM 2391 C CA . LEU A 1 294 ? 20.997 -0.616 -23.004 1.00 93.38 294 LEU A CA 1
ATOM 2392 C C . LEU A 1 294 ? 21.333 0.727 -22.339 1.00 93.38 294 LEU A C 1
ATOM 2394 O O . LEU A 1 294 ? 20.674 1.121 -21.376 1.00 93.38 294 LEU A O 1
ATOM 2398 N N . ASN A 1 295 ? 22.355 1.426 -22.841 1.00 92.81 295 ASN A N 1
ATOM 2399 C CA . ASN A 1 295 ? 22.773 2.716 -22.297 1.00 92.81 295 ASN A CA 1
ATOM 2400 C C . ASN A 1 295 ? 21.709 3.795 -22.529 1.00 92.81 295 ASN A C 1
ATOM 2402 O O . ASN A 1 295 ? 21.387 4.528 -21.599 1.00 92.81 295 ASN A O 1
ATOM 2406 N N . MET A 1 296 ? 21.096 3.840 -23.716 1.00 95.56 296 MET A N 1
ATOM 2407 C CA . MET A 1 296 ? 19.994 4.764 -24.001 1.00 95.56 296 MET A CA 1
ATOM 2408 C C . MET A 1 296 ? 18.796 4.529 -23.073 1.00 95.56 296 MET A C 1
ATOM 2410 O O . MET A 1 296 ? 18.259 5.479 -22.505 1.00 95.56 296 MET A O 1
ATOM 2414 N N . ALA A 1 297 ? 18.403 3.267 -22.866 1.00 94.88 297 ALA A N 1
ATOM 2415 C CA . ALA A 1 297 ? 17.336 2.910 -21.935 1.00 94.88 297 ALA A CA 1
ATOM 2416 C C . ALA A 1 297 ? 17.681 3.307 -20.493 1.00 94.88 297 ALA A C 1
ATOM 2418 O O . ALA A 1 297 ? 16.844 3.855 -19.776 1.00 94.88 297 ALA A O 1
ATOM 2419 N N . LYS A 1 298 ? 18.926 3.069 -20.064 1.00 93.06 298 LYS A N 1
ATOM 2420 C CA . LYS A 1 298 ? 19.411 3.467 -18.738 1.00 93.06 298 LYS A CA 1
ATOM 2421 C C . LYS A 1 298 ? 19.338 4.979 -18.540 1.00 93.06 298 LYS A C 1
ATOM 2423 O O . LYS A 1 298 ? 18.866 5.413 -17.489 1.00 93.06 298 LYS A O 1
ATOM 2428 N N . ASP A 1 299 ? 19.769 5.763 -19.522 1.00 93.75 299 ASP A N 1
ATOM 2429 C CA . ASP A 1 299 ? 19.749 7.225 -19.454 1.00 93.75 299 ASP A CA 1
ATOM 2430 C C . ASP A 1 299 ? 18.314 7.764 -19.401 1.00 93.75 299 ASP A C 1
ATOM 2432 O O . ASP A 1 299 ? 18.009 8.617 -18.562 1.00 93.75 299 ASP A O 1
ATOM 2436 N N . GLU A 1 300 ? 17.409 7.219 -20.219 1.00 95.25 300 GLU A N 1
ATOM 2437 C CA . GLU A 1 300 ? 15.995 7.607 -20.215 1.00 95.25 300 GLU A CA 1
ATOM 2438 C C . GLU A 1 300 ? 15.318 7.263 -18.880 1.00 95.25 300 GLU A C 1
ATOM 2440 O O . GLU A 1 300 ? 14.682 8.122 -18.268 1.00 95.25 300 GLU A O 1
ATOM 2445 N N . ILE A 1 301 ? 15.527 6.048 -18.358 1.00 94.06 301 ILE A N 1
ATOM 2446 C CA . ILE A 1 301 ? 15.015 5.627 -17.044 1.00 94.06 301 ILE A CA 1
ATOM 2447 C C . ILE A 1 301 ? 15.553 6.541 -15.934 1.00 94.06 301 ILE A C 1
ATOM 2449 O O . ILE A 1 301 ? 14.785 6.955 -15.060 1.00 94.06 301 ILE A O 1
ATOM 2453 N N . CYS A 1 302 ? 16.846 6.883 -15.945 1.00 93.25 302 CYS A N 1
ATOM 2454 C CA . CYS A 1 302 ? 17.440 7.791 -14.957 1.00 93.25 302 CYS A CA 1
ATOM 2455 C C . CYS A 1 302 ? 16.820 9.192 -15.029 1.00 93.25 302 CYS A C 1
ATOM 2457 O O . CYS A 1 302 ? 16.438 9.757 -14.001 1.00 93.25 302 CYS A O 1
ATOM 2459 N N . LYS A 1 303 ? 16.680 9.741 -16.240 1.00 94.38 303 LYS A N 1
ATOM 2460 C CA . LYS A 1 303 ? 16.090 11.062 -16.473 1.00 94.38 303 LYS A CA 1
ATOM 2461 C C . LYS A 1 303 ? 14.629 11.112 -16.030 1.00 94.38 303 LYS A C 1
ATOM 2463 O O . LYS A 1 303 ? 14.249 12.020 -15.289 1.00 94.38 303 LYS A O 1
ATOM 2468 N N . GLN A 1 304 ? 13.828 10.127 -16.436 1.00 95.06 304 GLN A N 1
ATOM 2469 C CA . GLN A 1 304 ? 12.433 10.002 -16.021 1.00 95.06 304 GLN A CA 1
ATOM 2470 C C . GLN A 1 304 ? 12.333 9.893 -14.497 1.00 95.06 304 GLN A C 1
ATOM 2472 O O . GLN A 1 304 ? 11.546 10.607 -13.887 1.00 95.06 304 GLN A O 1
ATOM 2477 N N . THR A 1 305 ? 13.174 9.067 -13.871 1.00 94.25 305 THR A N 1
ATOM 2478 C CA . THR A 1 305 ? 13.201 8.889 -12.412 1.00 94.25 305 THR A CA 1
ATOM 2479 C C . THR A 1 305 ? 13.427 10.204 -11.671 1.00 94.25 305 THR A C 1
ATOM 2481 O O . THR A 1 305 ? 12.714 10.482 -10.709 1.00 94.25 305 THR A O 1
ATOM 2484 N N . GLU A 1 306 ? 14.401 11.012 -12.090 1.00 94.38 306 GLU A N 1
ATOM 2485 C CA . GLU A 1 306 ? 14.691 12.303 -11.453 1.00 94.38 306 GLU A CA 1
ATOM 2486 C C . GLU A 1 306 ? 13.507 13.274 -11.566 1.00 94.38 306 GLU A C 1
ATOM 2488 O O . GLU A 1 306 ? 13.111 13.887 -10.572 1.00 94.38 306 GLU A O 1
ATOM 2493 N N . ILE A 1 307 ? 12.878 13.352 -12.745 1.00 96.06 307 ILE A N 1
ATOM 2494 C CA . ILE A 1 307 ? 11.682 14.179 -12.971 1.00 96.06 307 ILE A CA 1
ATOM 2495 C C . ILE A 1 307 ? 10.513 13.691 -12.105 1.00 96.06 307 ILE A C 1
ATOM 2497 O O . ILE A 1 307 ? 9.872 14.490 -11.418 1.00 96.06 307 ILE A O 1
ATOM 2501 N N . SER A 1 308 ? 10.241 12.384 -12.106 1.00 97.19 308 SER A N 1
ATOM 2502 C CA . SER A 1 308 ? 9.178 11.765 -11.312 1.00 97.19 308 SER A CA 1
ATOM 2503 C C . SER A 1 308 ? 9.398 11.974 -9.815 1.00 97.19 308 SER A C 1
ATOM 2505 O O . SER A 1 308 ? 8.461 12.325 -9.104 1.00 97.19 308 SER A O 1
ATOM 2507 N N . ALA A 1 309 ? 10.630 11.813 -9.326 1.00 96.19 309 ALA A N 1
ATOM 2508 C CA . ALA A 1 309 ? 10.959 11.958 -7.910 1.00 96.19 309 ALA A CA 1
ATOM 2509 C C . ALA A 1 309 ? 10.765 13.402 -7.440 1.00 96.19 309 ALA A C 1
ATOM 2511 O O . ALA A 1 309 ? 10.225 13.628 -6.356 1.00 96.19 309 ALA A O 1
ATOM 2512 N N . PHE A 1 310 ? 11.161 14.367 -8.272 1.00 97.25 310 PHE A N 1
ATOM 2513 C CA . PHE A 1 310 ? 10.932 15.783 -8.028 1.00 97.25 310 PHE A CA 1
ATOM 2514 C C . PHE A 1 310 ? 9.430 16.110 -7.980 1.00 97.25 310 PHE A C 1
ATOM 2516 O O . PHE A 1 310 ? 8.953 16.623 -6.969 1.00 97.25 310 PHE A O 1
ATOM 2523 N N . LYS A 1 311 ? 8.659 15.733 -9.015 1.00 97.81 311 LYS A N 1
ATOM 2524 C CA . LYS A 1 311 ? 7.199 15.950 -9.062 1.00 97.81 311 LYS A CA 1
ATOM 2525 C C . LYS A 1 311 ? 6.491 15.309 -7.864 1.00 97.81 311 LYS A C 1
ATOM 2527 O O . LYS A 1 311 ? 5.633 15.926 -7.237 1.00 97.81 311 LYS A O 1
ATOM 2532 N N . TYR A 1 312 ? 6.878 14.082 -7.519 1.00 97.12 312 TYR A N 1
ATOM 2533 C CA . TYR A 1 312 ? 6.340 13.363 -6.370 1.00 97.12 312 TYR A CA 1
ATOM 2534 C C . TYR A 1 312 ? 6.654 14.076 -5.047 1.00 97.12 312 TYR A C 1
ATOM 2536 O O . TYR A 1 312 ? 5.774 14.201 -4.196 1.00 97.12 312 TYR A O 1
ATOM 2544 N N . ALA A 1 313 ? 7.879 14.587 -4.872 1.00 96.75 313 ALA A N 1
ATOM 2545 C CA . ALA A 1 313 ? 8.254 15.370 -3.696 1.00 96.75 313 ALA A CA 1
ATOM 2546 C C . ALA A 1 313 ? 7.414 16.647 -3.567 1.00 96.75 313 ALA A C 1
ATOM 2548 O O . ALA A 1 313 ? 6.907 16.921 -2.479 1.00 96.75 313 ALA A O 1
ATOM 2549 N N . THR A 1 314 ? 7.229 17.389 -4.664 1.00 97.81 314 THR A N 1
ATOM 2550 C CA . THR A 1 314 ? 6.389 18.595 -4.706 1.00 97.81 314 THR A CA 1
ATOM 2551 C C . THR A 1 314 ? 4.949 18.283 -4.314 1.00 97.81 314 THR A C 1
ATOM 2553 O O . THR A 1 314 ? 4.419 18.911 -3.399 1.00 97.81 314 THR A O 1
ATOM 2556 N N . LEU A 1 315 ? 4.347 17.257 -4.924 1.00 97.12 315 LEU A N 1
ATOM 2557 C CA . LEU A 1 315 ? 2.978 16.852 -4.619 1.00 97.12 315 LEU A CA 1
ATOM 2558 C C . LEU A 1 315 ? 2.812 16.453 -3.145 1.00 97.12 315 LEU A C 1
ATOM 2560 O O . LEU A 1 315 ? 1.880 16.893 -2.470 1.00 97.12 315 LEU A O 1
ATOM 2564 N N . LEU A 1 316 ? 3.723 15.628 -2.619 1.00 94.69 316 LEU A N 1
ATOM 2565 C CA . LEU A 1 316 ? 3.675 15.225 -1.216 1.00 94.69 316 LEU A CA 1
ATOM 2566 C C . LEU A 1 316 ? 3.873 16.410 -0.268 1.00 94.69 316 LEU A C 1
ATOM 2568 O O . LEU A 1 316 ? 3.239 16.438 0.787 1.00 94.69 316 LEU A O 1
ATOM 2572 N N . GLN A 1 317 ? 4.752 17.355 -0.601 1.00 95.25 317 GLN A N 1
ATOM 2573 C CA . GLN A 1 317 ? 4.970 18.550 0.211 1.00 95.25 317 GLN A CA 1
ATOM 2574 C C . GLN A 1 317 ? 3.701 19.412 0.256 1.00 95.25 317 GLN A C 1
ATOM 2576 O O . GLN A 1 317 ? 3.307 19.816 1.347 1.00 95.25 317 GLN A O 1
ATOM 2581 N N . ALA A 1 318 ? 3.012 19.593 -0.875 1.00 97.00 318 ALA A N 1
ATOM 2582 C CA . ALA A 1 318 ? 1.745 20.323 -0.946 1.00 97.00 318 ALA A CA 1
ATOM 2583 C C . ALA A 1 318 ? 0.629 19.648 -0.126 1.00 97.00 318 ALA A C 1
ATOM 2585 O O . ALA A 1 318 ? 0.013 20.269 0.736 1.00 97.00 318 ALA A O 1
ATOM 2586 N N . ILE A 1 319 ? 0.409 18.339 -0.317 1.00 95.19 319 ILE A N 1
ATOM 2587 C CA . ILE A 1 319 ? -0.632 17.589 0.413 1.00 95.19 319 ILE A CA 1
ATOM 2588 C C . ILE A 1 319 ? -0.382 17.603 1.928 1.00 95.19 319 ILE A C 1
ATOM 2590 O O . ILE A 1 319 ? -1.328 17.663 2.721 1.00 95.19 319 ILE A O 1
ATOM 2594 N N . ASN A 1 320 ? 0.883 17.497 2.348 1.00 92.25 320 ASN A N 1
ATOM 2595 C CA . ASN A 1 320 ? 1.224 17.466 3.767 1.00 92.25 320 ASN A CA 1
ATOM 2596 C C . ASN A 1 320 ? 1.181 18.858 4.411 1.00 92.25 320 ASN A C 1
ATOM 2598 O O . ASN A 1 320 ? 0.748 18.936 5.556 1.00 92.25 320 ASN A O 1
ATOM 2602 N N . SER A 1 321 ? 1.581 19.930 3.714 1.00 94.94 321 SER A N 1
ATOM 2603 C CA . SER A 1 321 ? 1.569 21.293 4.273 1.00 94.94 321 SER A CA 1
ATOM 2604 C C . SER A 1 321 ? 0.157 21.791 4.584 1.00 94.94 321 SER A C 1
ATOM 2606 O O . SER A 1 321 ? -0.030 22.526 5.549 1.00 94.94 321 SER A O 1
ATOM 2608 N N . MET A 1 322 ? -0.837 21.343 3.813 1.00 94.38 322 MET A N 1
ATOM 2609 C CA . MET A 1 322 ? -2.251 21.648 4.045 1.00 94.38 322 MET A CA 1
ATOM 2610 C C . MET A 1 322 ? -2.967 20.643 4.966 1.00 94.38 322 MET A C 1
ATOM 2612 O O . MET A 1 322 ? -4.178 20.741 5.157 1.00 94.38 322 MET A O 1
ATOM 2616 N N . GLU A 1 323 ? -2.253 19.626 5.467 1.00 93.38 323 GLU A N 1
ATOM 2617 C CA . GLU A 1 323 ? -2.802 18.532 6.278 1.00 93.38 323 GLU A CA 1
ATOM 2618 C C . GLU A 1 323 ? -4.088 17.909 5.690 1.00 93.38 323 GLU A C 1
ATOM 2620 O O . GLU A 1 323 ? -5.033 17.585 6.416 1.00 93.38 323 GLU A O 1
ATOM 2625 N N . LEU A 1 324 ? -4.131 17.710 4.363 1.00 95.75 324 LEU A N 1
ATOM 2626 C CA . LEU A 1 324 ? -5.360 17.438 3.596 1.00 95.75 324 LEU A CA 1
ATOM 2627 C C . LEU A 1 324 ? -6.250 16.341 4.202 1.00 95.75 324 LEU A C 1
ATOM 2629 O O . LEU A 1 324 ? -7.473 16.476 4.263 1.00 95.75 324 LEU A O 1
ATOM 2633 N N . VAL A 1 325 ? -5.635 15.246 4.659 1.00 94.81 325 VAL A N 1
ATOM 2634 C CA . VAL A 1 325 ? -6.343 14.116 5.278 1.00 94.81 325 VAL A CA 1
ATOM 2635 C C . VAL A 1 325 ? -7.079 14.547 6.544 1.00 94.81 325 VAL A C 1
ATOM 2637 O O . VAL A 1 325 ? -8.240 14.186 6.718 1.00 94.81 325 VAL A O 1
ATOM 2640 N N . MET A 1 326 ? -6.425 15.324 7.407 1.00 94.25 326 MET A N 1
ATOM 2641 C CA . MET A 1 326 ? -7.003 15.786 8.669 1.00 94.25 326 MET A CA 1
ATOM 2642 C C . MET A 1 326 ? -8.098 16.819 8.431 1.00 94.25 326 MET A C 1
ATOM 2644 O O . MET A 1 326 ? -9.114 16.799 9.121 1.00 94.25 326 MET A O 1
ATOM 2648 N N . LYS A 1 327 ? -7.930 17.660 7.406 1.00 95.06 327 LYS A N 1
ATOM 2649 C CA . LYS A 1 327 ? -8.951 18.611 6.964 1.00 95.06 327 LYS A CA 1
ATOM 2650 C C . LYS A 1 327 ? -10.205 17.911 6.431 1.00 95.06 327 LYS A C 1
ATOM 2652 O O . LYS A 1 327 ? -11.319 18.303 6.765 1.00 95.06 327 LYS A O 1
ATOM 2657 N N . CYS A 1 328 ? -10.034 16.855 5.634 1.00 96.56 328 CYS A N 1
ATOM 2658 C CA . CYS A 1 328 ? -11.150 16.098 5.056 1.00 96.56 328 CYS A CA 1
ATOM 2659 C C . CYS A 1 328 ? -11.808 15.125 6.044 1.00 96.56 328 CYS A C 1
ATOM 2661 O O . CYS A 1 328 ? -12.987 14.809 5.890 1.00 96.56 328 CYS A O 1
ATOM 2663 N N . TYR A 1 329 ? -11.058 14.641 7.037 1.00 96.81 329 TYR A N 1
ATOM 2664 C CA . TYR A 1 329 ? -11.539 13.730 8.075 1.00 96.81 329 TYR A CA 1
ATOM 2665 C C . TYR A 1 329 ? -11.090 14.206 9.468 1.00 96.81 329 TYR A C 1
ATOM 2667 O O . TYR A 1 329 ? -10.175 13.619 10.062 1.00 96.81 329 TYR A O 1
ATOM 2675 N N . PRO A 1 330 ? -11.727 15.258 10.014 1.00 95.25 330 PRO A N 1
ATOM 2676 C CA . PRO A 1 330 ? -11.420 15.750 11.352 1.00 95.25 330 PRO A CA 1
ATOM 2677 C C . PRO A 1 330 ? -11.582 14.648 12.405 1.00 95.25 330 PRO A C 1
ATOM 2679 O O . PRO A 1 330 ? -12.492 13.826 12.326 1.00 95.25 330 PRO A O 1
ATOM 2682 N N . GLY A 1 331 ? -10.670 14.601 13.378 1.00 94.06 331 GLY A N 1
ATOM 2683 C CA . GLY A 1 331 ? -10.689 13.591 14.445 1.00 94.06 331 GLY A CA 1
ATOM 2684 C C . GLY A 1 331 ? -10.301 12.169 14.013 1.00 94.06 331 GLY A C 1
ATOM 2685 O O . GLY A 1 331 ? -10.265 11.274 14.855 1.00 94.06 331 GLY A O 1
ATOM 2686 N N . CYS A 1 332 ? -9.969 11.929 12.738 1.00 97.19 332 CYS A N 1
ATOM 2687 C CA . CYS A 1 332 ? -9.568 10.594 12.303 1.00 97.19 332 CYS A CA 1
ATOM 2688 C C . CYS A 1 332 ? -8.228 10.143 12.899 1.00 97.19 332 CYS A C 1
ATOM 2690 O O . CYS A 1 332 ? -7.342 10.940 13.209 1.00 97.19 332 CYS A O 1
ATOM 2692 N N . ILE A 1 333 ? -8.058 8.828 12.984 1.00 96.75 333 ILE A N 1
ATOM 2693 C CA . ILE A 1 333 ? -6.788 8.173 13.273 1.00 96.75 333 ILE A CA 1
ATOM 2694 C C . ILE A 1 333 ? -6.058 7.967 11.945 1.00 96.75 333 ILE A C 1
ATOM 2696 O O . ILE A 1 333 ? -6.293 6.989 11.227 1.00 96.75 333 ILE A O 1
ATOM 2700 N N . ARG A 1 334 ? -5.179 8.904 11.581 1.00 95.62 334 ARG A N 1
ATOM 2701 C CA . ARG A 1 334 ? -4.379 8.783 10.357 1.00 95.62 334 ARG A CA 1
ATOM 2702 C C . ARG A 1 334 ? -3.395 7.624 10.492 1.00 95.62 334 ARG A C 1
ATOM 2704 O O . ARG A 1 334 ? -2.580 7.582 11.406 1.00 95.62 334 ARG A O 1
ATOM 2711 N N . VAL A 1 335 ? -3.437 6.697 9.545 1.00 96.12 335 VAL A N 1
ATOM 2712 C CA . VAL A 1 335 ? -2.509 5.565 9.455 1.00 96.12 335 VAL A CA 1
ATOM 2713 C C . VAL A 1 335 ? -1.756 5.615 8.131 1.00 96.12 335 VAL A C 1
ATOM 2715 O O . VAL A 1 335 ? -2.203 6.221 7.159 1.00 96.12 335 VAL A O 1
ATOM 2718 N N . THR A 1 336 ? -0.582 4.993 8.078 1.00 94.12 336 THR A N 1
ATOM 2719 C CA . THR A 1 336 ? 0.268 5.006 6.880 1.00 94.12 336 THR A CA 1
ATOM 2720 C C . THR A 1 336 ? 0.889 3.645 6.609 1.00 94.12 336 THR A C 1
ATOM 2722 O O . THR A 1 336 ? 1.128 2.850 7.517 1.00 94.12 336 THR A O 1
ATOM 2725 N N . CYS A 1 337 ? 1.208 3.367 5.349 1.00 89.69 337 CYS A N 1
ATOM 2726 C CA . CYS A 1 337 ? 2.055 2.234 4.998 1.00 89.69 337 CYS A CA 1
ATOM 2727 C C . CYS A 1 337 ? 3.559 2.580 5.030 1.00 89.69 337 CYS A C 1
ATOM 2729 O O . CYS A 1 337 ? 4.376 1.659 5.026 1.00 89.69 337 CYS A O 1
ATOM 2731 N N . HIS A 1 338 ? 3.937 3.859 5.156 1.00 87.31 338 HIS A N 1
ATOM 2732 C CA . HIS A 1 338 ? 5.321 4.356 5.231 1.00 87.31 338 HIS A CA 1
ATOM 2733 C C . HIS A 1 338 ? 5.554 5.184 6.517 1.00 87.31 338 HIS A C 1
ATOM 2735 O O . HIS A 1 338 ? 5.603 6.410 6.452 1.00 87.31 338 HIS A O 1
ATOM 2741 N N . PRO A 1 339 ? 5.670 4.553 7.701 1.00 87.31 339 PRO A N 1
ATOM 2742 C CA . PRO A 1 339 ? 5.709 5.283 8.970 1.00 87.31 339 PRO A CA 1
ATOM 2743 C C . PRO A 1 339 ? 7.016 6.050 9.200 1.00 87.31 339 PRO A C 1
ATOM 2745 O O . PRO A 1 339 ? 8.090 5.446 9.281 1.00 87.31 339 PRO A O 1
ATOM 2748 N N . LYS A 1 340 ? 6.901 7.362 9.417 1.00 86.25 340 LYS A N 1
ATOM 2749 C CA . LYS A 1 340 ? 7.935 8.239 9.995 1.00 86.25 340 LYS A CA 1
ATOM 2750 C C . LYS A 1 340 ? 7.723 8.410 11.515 1.00 86.25 340 LYS A C 1
ATOM 2752 O O . LYS A 1 340 ? 6.690 7.965 12.024 1.00 86.25 340 LYS A O 1
ATOM 2757 N N . PRO A 1 341 ? 8.669 9.006 12.268 1.00 88.56 341 PRO A N 1
ATOM 2758 C CA . PRO A 1 341 ? 8.408 9.416 13.648 1.00 88.56 341 PRO A CA 1
ATOM 2759 C C . PRO A 1 341 ? 7.121 10.252 13.753 1.00 88.56 341 PRO A C 1
ATOM 2761 O O . PRO A 1 341 ? 6.867 11.093 12.896 1.00 88.56 341 PRO A O 1
ATOM 2764 N N . GLY A 1 342 ? 6.293 9.977 14.761 1.00 88.75 342 GLY A N 1
ATOM 2765 C CA . GLY A 1 342 ? 4.981 10.603 14.950 1.00 88.75 342 GLY A CA 1
ATOM 2766 C C . GLY A 1 342 ? 3.839 9.986 14.129 1.00 88.75 342 GLY A C 1
ATOM 2767 O O . GLY A 1 342 ? 2.731 10.513 14.130 1.00 88.75 342 GLY A O 1
ATOM 2768 N N . GLN A 1 343 ? 4.070 8.880 13.412 1.00 90.75 343 GLN A N 1
ATOM 2769 C CA . GLN A 1 343 ? 3.056 8.251 12.557 1.00 90.75 343 GLN A CA 1
ATOM 2770 C C . GLN A 1 343 ? 2.809 6.784 12.915 1.00 90.75 343 GLN A C 1
ATOM 2772 O O . GLN A 1 343 ? 3.742 6.013 13.164 1.00 90.75 343 GLN A O 1
ATOM 2777 N N . LEU A 1 344 ? 1.543 6.365 12.852 1.00 92.06 344 LEU A N 1
ATOM 2778 C CA . LEU A 1 344 ? 1.138 4.979 13.048 1.00 92.06 344 LEU A CA 1
ATOM 2779 C C . LEU A 1 344 ? 1.190 4.192 11.730 1.00 92.06 344 LEU A C 1
ATOM 2781 O O . LEU A 1 344 ? 0.376 4.374 10.822 1.00 92.06 344 LEU A O 1
ATOM 2785 N N . GLY A 1 345 ? 2.167 3.292 11.632 1.00 93.50 345 GLY A N 1
ATOM 2786 C CA . GLY A 1 345 ? 2.355 2.424 10.473 1.00 93.50 345 GLY A CA 1
ATOM 2787 C C . GLY A 1 345 ? 1.526 1.145 10.532 1.00 93.50 345 GLY A C 1
ATOM 2788 O O . GLY A 1 345 ? 1.547 0.469 11.559 1.00 93.50 345 GLY A O 1
ATOM 2789 N N . LEU A 1 346 ? 0.905 0.741 9.419 1.00 94.38 346 LEU A N 1
ATOM 2790 C CA . LEU A 1 346 ? 0.203 -0.541 9.295 1.00 94.38 346 LEU A CA 1
ATOM 2791 C C . LEU A 1 346 ? 0.892 -1.536 8.345 1.00 94.38 346 LEU A C 1
ATOM 2793 O O . LEU A 1 346 ? 1.403 -1.198 7.272 1.00 94.38 346 LEU A O 1
ATOM 2797 N N . HIS A 1 347 ? 0.865 -2.807 8.741 1.00 93.50 347 HIS A N 1
ATOM 2798 C CA . HIS A 1 347 ? 1.231 -3.947 7.920 1.00 93.50 347 HIS A CA 1
ATOM 2799 C C . HIS A 1 347 ? 0.075 -4.319 6.988 1.00 93.50 347 HIS A C 1
ATOM 2801 O O . HIS A 1 347 ? -0.892 -4.958 7.417 1.00 93.50 347 HIS A O 1
ATOM 2807 N N . LEU A 1 348 ? 0.201 -3.961 5.710 1.00 95.31 348 LEU A N 1
ATOM 2808 C CA . LEU A 1 348 ? -0.798 -4.223 4.670 1.00 95.31 348 LEU A CA 1
ATOM 2809 C C . LEU A 1 348 ? -0.779 -5.676 4.196 1.00 95.31 348 LEU A C 1
ATOM 2811 O O . LEU A 1 348 ? -1.758 -6.188 3.675 1.00 95.31 348 LEU A O 1
ATOM 2815 N N . VAL A 1 349 ? 0.324 -6.375 4.421 1.00 93.44 349 VAL A N 1
ATOM 2816 C CA . VAL A 1 349 ? 0.509 -7.784 4.058 1.00 93.44 349 VAL A CA 1
ATOM 2817 C C . VAL A 1 349 ? 1.106 -8.516 5.254 1.00 93.44 349 VAL A C 1
ATOM 2819 O O . VAL A 1 349 ? 1.359 -7.903 6.297 1.00 93.44 349 VAL A O 1
ATOM 2822 N N . SER A 1 350 ? 1.324 -9.828 5.144 1.00 90.44 350 SER A N 1
ATOM 2823 C CA . SER A 1 350 ? 2.006 -10.550 6.220 1.00 90.44 350 SER A CA 1
ATOM 2824 C C . SER A 1 350 ? 3.368 -9.904 6.545 1.00 90.44 350 SER A C 1
ATOM 2826 O O . SER A 1 350 ? 4.107 -9.599 5.606 1.00 90.44 350 SER A O 1
ATOM 2828 N N . PRO A 1 351 ? 3.749 -9.760 7.832 1.00 85.56 351 PRO A N 1
ATOM 2829 C CA . PRO A 1 351 ? 5.101 -9.364 8.231 1.00 85.56 351 PRO A CA 1
ATOM 2830 C C . PRO A 1 351 ? 6.216 -10.265 7.675 1.00 85.56 351 PRO A C 1
ATOM 2832 O O . PRO A 1 351 ? 7.357 -9.823 7.609 1.00 85.56 351 PRO A O 1
ATOM 2835 N N . ASN A 1 352 ? 5.889 -11.495 7.256 1.00 88.19 352 ASN A N 1
ATOM 2836 C CA . ASN A 1 352 ? 6.819 -12.421 6.599 1.00 88.19 352 ASN A CA 1
ATOM 2837 C C . ASN A 1 352 ? 7.003 -12.134 5.095 1.00 88.19 352 ASN A C 1
ATOM 2839 O O . ASN A 1 352 ? 7.799 -12.793 4.431 1.00 88.19 352 ASN A O 1
ATOM 2843 N N . SER A 1 353 ? 6.255 -11.181 4.529 1.00 87.75 353 SER A N 1
ATOM 2844 C CA . SER A 1 353 ? 6.421 -10.762 3.133 1.00 87.75 353 SER A CA 1
ATOM 2845 C C . SER A 1 353 ? 7.706 -9.960 2.965 1.00 87.75 353 SER A C 1
ATOM 2847 O O . SER A 1 353 ? 8.098 -9.203 3.854 1.00 87.75 353 SER A O 1
ATOM 2849 N N . ARG A 1 354 ? 8.324 -10.055 1.785 1.00 77.56 354 ARG A N 1
ATOM 2850 C CA . ARG A 1 354 ? 9.578 -9.350 1.476 1.00 77.56 354 ARG A CA 1
ATOM 2851 C C . ARG A 1 354 ? 9.448 -7.827 1.575 1.00 77.56 354 ARG A C 1
ATOM 2853 O O . ARG A 1 354 ? 10.384 -7.134 1.963 1.00 77.56 354 ARG A O 1
ATOM 2860 N N . PHE A 1 355 ? 8.285 -7.304 1.214 1.00 83.00 355 PHE A N 1
ATOM 2861 C CA . PHE A 1 355 ? 7.919 -5.898 1.330 1.00 83.00 355 PHE A CA 1
ATOM 2862 C C . PHE A 1 355 ? 6.432 -5.793 1.658 1.00 83.00 355 PHE A C 1
ATOM 2864 O O . PHE A 1 355 ? 5.683 -6.756 1.523 1.00 83.00 355 PHE A O 1
ATOM 2871 N N . ASN A 1 356 ? 6.000 -4.614 2.109 1.00 84.50 356 ASN A N 1
ATOM 2872 C CA . ASN A 1 356 ? 4.672 -4.422 2.693 1.00 84.50 356 ASN A CA 1
ATOM 2873 C C . ASN A 1 356 ? 3.688 -3.655 1.795 1.00 84.50 356 ASN A C 1
ATOM 2875 O O . ASN A 1 356 ? 2.845 -2.909 2.279 1.00 84.50 356 ASN A O 1
ATOM 2879 N N . PHE A 1 357 ? 3.814 -3.812 0.483 1.00 92.88 357 PHE A N 1
ATOM 2880 C CA . PHE A 1 357 ? 2.972 -3.120 -0.491 1.00 92.88 357 PHE A CA 1
ATOM 2881 C C . PHE A 1 357 ? 2.389 -4.162 -1.445 1.00 92.88 357 PHE A C 1
ATOM 2883 O O . PHE A 1 357 ? 3.160 -4.732 -2.220 1.00 92.88 357 PHE A O 1
ATOM 2890 N N . PRO A 1 358 ? 1.078 -4.457 -1.376 1.00 96.12 358 PRO A N 1
ATOM 2891 C CA . PRO A 1 358 ? 0.480 -5.502 -2.206 1.00 96.12 358 PRO A CA 1
ATOM 2892 C C . PRO A 1 358 ? 0.621 -5.200 -3.702 1.00 96.12 358 PRO A C 1
ATOM 2894 O O . PRO A 1 358 ? 0.878 -6.103 -4.491 1.00 96.12 358 PRO A O 1
ATOM 2897 N N . TRP A 1 359 ? 0.622 -3.917 -4.064 1.00 96.19 359 TRP A N 1
ATOM 2898 C CA . TRP A 1 359 ? 0.758 -3.459 -5.442 1.00 96.19 359 TRP A CA 1
ATOM 2899 C C . TRP A 1 359 ? 2.178 -3.548 -6.031 1.00 96.19 359 TRP A C 1
ATOM 2901 O O . TRP A 1 359 ? 2.368 -3.327 -7.224 1.00 96.19 359 TRP A O 1
ATOM 2911 N N . ASN A 1 360 ? 3.186 -3.885 -5.219 1.00 93.94 360 ASN A N 1
ATOM 2912 C CA . ASN A 1 360 ? 4.584 -4.003 -5.655 1.00 93.94 360 ASN A CA 1
ATOM 2913 C C . ASN A 1 360 ? 5.017 -5.447 -5.937 1.00 93.94 360 ASN A C 1
ATOM 2915 O O . ASN A 1 360 ? 6.215 -5.707 -6.044 1.00 93.94 360 ASN A O 1
ATOM 2919 N N . GLY A 1 361 ? 4.071 -6.378 -6.014 1.00 94.88 361 GLY A N 1
ATOM 2920 C CA . GLY A 1 361 ? 4.336 -7.787 -6.253 1.00 94.88 361 GLY A CA 1
ATOM 2921 C C . GLY A 1 361 ? 3.058 -8.573 -6.485 1.00 94.88 361 GLY A C 1
ATOM 2922 O O . GLY A 1 361 ? 2.019 -7.996 -6.804 1.00 94.88 361 GLY A O 1
ATOM 2923 N N . VAL A 1 362 ? 3.153 -9.882 -6.274 1.00 96.75 362 VAL A N 1
ATOM 2924 C CA . VAL A 1 362 ? 2.059 -10.846 -6.434 1.00 96.75 362 VAL A CA 1
ATOM 2925 C C . VAL A 1 362 ? 1.771 -11.566 -5.122 1.00 96.75 362 VAL A C 1
ATOM 2927 O O . VAL A 1 362 ? 2.680 -11.812 -4.317 1.00 96.75 362 VAL A O 1
ATOM 2930 N N . GLY A 1 363 ? 0.504 -11.917 -4.899 1.00 97.69 363 GLY A N 1
ATOM 2931 C CA . GLY A 1 363 ? 0.108 -12.769 -3.783 1.00 97.69 363 GLY A CA 1
ATOM 2932 C C . GLY A 1 363 ? 0.671 -14.186 -3.922 1.00 97.69 363 GLY A C 1
ATOM 2933 O O . GLY A 1 363 ? 0.522 -14.826 -4.960 1.00 97.69 363 GLY A O 1
ATOM 2934 N N . VAL A 1 364 ? 1.293 -14.695 -2.859 1.00 97.44 364 VAL A N 1
ATOM 2935 C CA . VAL A 1 364 ? 1.793 -16.073 -2.763 1.00 97.44 364 VAL A CA 1
ATOM 2936 C C . VAL A 1 364 ? 1.122 -16.768 -1.590 1.00 97.44 364 VAL A C 1
ATOM 2938 O O . VAL A 1 364 ? 1.332 -16.374 -0.437 1.00 97.44 364 VAL A O 1
ATOM 2941 N N . LYS A 1 365 ? 0.350 -17.814 -1.880 1.00 97.44 365 LYS A N 1
ATOM 2942 C CA . LYS A 1 365 ? -0.258 -18.704 -0.892 1.00 97.44 365 LYS A CA 1
ATOM 2943 C C . LYS A 1 365 ? 0.740 -19.799 -0.517 1.00 97.44 365 LYS A C 1
ATOM 2945 O O . LYS A 1 365 ? 1.089 -20.643 -1.337 1.00 97.44 365 LYS A O 1
ATOM 2950 N N . LYS A 1 366 ? 1.211 -19.755 0.725 1.00 96.44 366 LYS A N 1
ATOM 2951 C CA . LYS A 1 366 ? 2.157 -20.708 1.316 1.00 96.44 366 LYS A CA 1
ATOM 2952 C C . LYS A 1 366 ? 1.463 -22.008 1.717 1.00 96.44 366 LYS A C 1
ATOM 2954 O O . LYS A 1 366 ? 0.250 -22.011 1.947 1.00 96.44 366 LYS A O 1
ATOM 2959 N N . LYS A 1 367 ? 2.227 -23.093 1.901 1.00 95.06 367 LYS A N 1
ATOM 2960 C CA . LYS A 1 367 ? 1.676 -24.409 2.312 1.00 95.06 367 LYS A CA 1
ATOM 2961 C C . LYS A 1 367 ? 0.870 -24.360 3.612 1.00 95.06 367 LYS A C 1
ATOM 2963 O O . LYS A 1 367 ? -0.101 -25.087 3.782 1.00 95.06 367 LYS A O 1
ATOM 2968 N N . ASN A 1 368 ? 1.271 -23.490 4.539 1.00 93.19 368 ASN A N 1
ATOM 2969 C CA . ASN A 1 368 ? 0.597 -23.284 5.824 1.00 93.19 368 ASN A CA 1
ATOM 2970 C C . ASN A 1 368 ? -0.678 -22.411 5.720 1.00 93.19 368 ASN A C 1
ATOM 2972 O O . ASN A 1 368 ? -1.273 -22.079 6.745 1.00 93.19 368 ASN A O 1
ATOM 2976 N N . GLY A 1 369 ? -1.077 -21.997 4.511 1.00 92.50 369 GLY A N 1
ATOM 2977 C CA . GLY A 1 369 ? -2.220 -21.118 4.255 1.00 92.50 369 GLY A CA 1
ATOM 2978 C C . GLY A 1 369 ? -1.944 -19.625 4.469 1.00 92.50 369 GLY A C 1
ATOM 2979 O O . GLY A 1 369 ? -2.854 -18.805 4.326 1.00 92.50 369 GLY A O 1
ATOM 2980 N N . GLU A 1 370 ? -0.715 -19.240 4.817 1.00 94.38 370 GLU A N 1
ATOM 2981 C CA . GLU A 1 370 ? -0.310 -17.840 4.893 1.00 94.38 370 GLU A CA 1
ATOM 2982 C C . GLU A 1 370 ? -0.232 -17.220 3.494 1.00 94.38 370 GLU A C 1
ATOM 2984 O O . GLU A 1 370 ? 0.260 -17.836 2.552 1.00 94.38 370 GLU A O 1
ATOM 2989 N N . ILE A 1 371 ? -0.686 -15.973 3.363 1.00 96.69 371 ILE A N 1
ATOM 2990 C CA . ILE A 1 371 ? -0.553 -15.204 2.126 1.00 96.69 371 ILE A CA 1
ATOM 2991 C C . ILE A 1 371 ? 0.514 -14.132 2.335 1.00 96.69 371 ILE A C 1
ATOM 2993 O O . ILE A 1 371 ? 0.379 -13.245 3.187 1.00 96.69 371 ILE A O 1
ATOM 2997 N N . THR A 1 372 ? 1.569 -14.225 1.534 1.00 96.62 372 THR A N 1
ATOM 2998 C CA . THR A 1 372 ? 2.690 -13.276 1.490 1.00 96.62 372 THR A CA 1
ATOM 2999 C C . THR A 1 372 ? 2.727 -12.554 0.149 1.00 96.62 372 THR A C 1
ATOM 3001 O O . THR A 1 372 ? 2.038 -12.957 -0.783 1.00 96.62 372 THR A O 1
ATOM 3004 N N . VAL A 1 373 ? 3.540 -11.506 0.039 1.00 96.44 373 VAL A N 1
ATOM 3005 C CA . VAL A 1 373 ? 3.813 -10.833 -1.239 1.00 96.44 373 VAL A CA 1
ATOM 3006 C C . VAL A 1 373 ? 5.268 -11.032 -1.640 1.00 96.44 373 VAL A C 1
ATOM 3008 O O . VAL A 1 373 ? 6.170 -10.924 -0.803 1.00 96.44 373 VAL A O 1
ATOM 3011 N N . SER A 1 374 ? 5.479 -11.359 -2.914 1.00 94.38 374 SER A N 1
ATOM 3012 C CA . SER A 1 374 ? 6.791 -11.612 -3.523 1.00 94.38 374 SER A CA 1
ATOM 3013 C C . SER A 1 374 ? 6.906 -10.921 -4.882 1.00 94.38 374 SER A C 1
ATOM 3015 O O . SER A 1 374 ? 5.900 -10.498 -5.449 1.00 94.38 374 SER A O 1
ATOM 3017 N N . LEU A 1 375 ? 8.132 -10.788 -5.391 1.00 93.69 375 LEU A N 1
ATOM 3018 C CA . LEU A 1 375 ? 8.376 -10.300 -6.749 1.00 93.69 375 LEU A CA 1
ATOM 3019 C C . LEU A 1 375 ? 7.996 -11.392 -7.750 1.00 93.69 375 LEU A C 1
ATOM 3021 O O . LEU A 1 375 ? 8.441 -12.531 -7.603 1.00 93.69 375 LEU A O 1
ATOM 3025 N N . GLU A 1 376 ? 7.193 -11.051 -8.757 1.00 93.56 376 GLU A N 1
ATOM 3026 C CA . GLU A 1 376 ? 6.713 -12.018 -9.747 1.00 93.56 376 GLU A CA 1
ATOM 3027 C C . GLU A 1 376 ? 7.867 -12.677 -10.515 1.00 93.56 376 GLU A C 1
ATOM 3029 O O . GLU A 1 376 ? 7.876 -13.889 -10.729 1.00 93.56 376 GLU A O 1
ATOM 3034 N N . ASP A 1 377 ? 8.880 -11.885 -10.863 1.00 90.62 377 ASP A N 1
ATOM 3035 C CA . ASP A 1 377 ? 10.052 -12.334 -11.613 1.00 90.62 377 ASP A CA 1
ATOM 3036 C C . ASP A 1 377 ? 10.817 -13.455 -10.889 1.00 90.62 377 ASP A C 1
ATOM 3038 O O . ASP A 1 377 ? 11.339 -14.373 -11.517 1.00 90.62 377 ASP A O 1
ATOM 3042 N N . GLU A 1 378 ? 10.830 -13.428 -9.556 1.00 88.88 378 GLU A N 1
ATOM 3043 C CA . GLU A 1 378 ? 11.489 -14.447 -8.737 1.00 88.88 378 GLU A CA 1
ATOM 3044 C C . GLU A 1 378 ? 10.640 -15.710 -8.614 1.00 88.88 378 GLU A C 1
ATOM 3046 O O . GLU A 1 378 ? 11.139 -16.814 -8.834 1.00 88.88 378 GLU A O 1
ATOM 3051 N N . VAL A 1 379 ? 9.350 -15.564 -8.293 1.00 91.94 379 VAL A N 1
ATOM 3052 C CA . VAL A 1 379 ? 8.469 -16.727 -8.091 1.00 91.94 379 VAL A CA 1
ATOM 3053 C C . VAL A 1 379 ? 8.263 -17.520 -9.379 1.00 91.94 379 VAL A C 1
ATOM 3055 O O . VAL A 1 379 ? 8.147 -18.738 -9.313 1.00 91.94 379 VAL A O 1
ATOM 3058 N N . ARG A 1 380 ? 8.316 -16.877 -10.555 1.00 90.88 380 ARG A N 1
ATOM 3059 C CA . ARG A 1 380 ? 8.257 -17.558 -11.861 1.00 90.88 380 ARG A CA 1
ATOM 3060 C C . ARG A 1 380 ? 9.458 -18.456 -12.163 1.00 90.88 380 ARG A C 1
ATOM 3062 O O . ARG A 1 380 ? 9.355 -19.340 -13.011 1.00 90.88 380 ARG A O 1
ATOM 3069 N N . ARG A 1 381 ? 10.600 -18.237 -11.507 1.00 88.12 381 ARG A N 1
ATOM 3070 C CA . ARG A 1 381 ? 11.838 -19.027 -11.701 1.00 88.12 381 ARG A CA 1
ATOM 3071 C C . ARG A 1 381 ? 12.088 -20.034 -10.594 1.00 88.12 381 ARG A C 1
ATOM 3073 O O . ARG A 1 381 ? 13.086 -20.756 -10.617 1.00 88.12 381 ARG A O 1
ATOM 3080 N N . ASP A 1 382 ? 11.180 -20.101 -9.634 1.00 89.94 382 ASP A N 1
ATOM 3081 C CA . ASP A 1 382 ? 11.258 -21.010 -8.511 1.00 89.94 382 ASP A CA 1
ATOM 3082 C C . ASP A 1 382 ? 10.210 -22.115 -8.668 1.00 89.94 382 ASP A C 1
ATOM 3084 O O . ASP A 1 382 ? 9.005 -21.899 -8.554 1.00 89.94 382 ASP A O 1
ATOM 3088 N N . LYS A 1 383 ? 10.698 -23.335 -8.919 1.00 90.94 383 LYS A N 1
ATOM 3089 C CA . LYS A 1 383 ? 9.882 -24.529 -9.194 1.00 90.94 383 LYS A CA 1
ATOM 3090 C C . LYS A 1 383 ? 8.963 -24.934 -8.038 1.00 90.94 383 LYS A C 1
ATOM 3092 O O . LYS A 1 383 ? 8.120 -25.802 -8.234 1.00 90.94 383 LYS A O 1
ATOM 3097 N N . ARG A 1 384 ? 9.132 -24.348 -6.848 1.00 92.81 384 ARG A N 1
ATOM 3098 C CA . ARG A 1 384 ? 8.242 -24.564 -5.698 1.00 92.81 384 ARG A CA 1
ATOM 3099 C C . ARG A 1 384 ? 6.881 -23.899 -5.873 1.00 92.81 384 ARG A C 1
ATOM 3101 O O . ARG A 1 384 ? 5.963 -24.236 -5.132 1.00 92.81 384 ARG A O 1
ATOM 3108 N N . TYR A 1 385 ? 6.750 -22.945 -6.794 1.00 94.88 385 TYR A N 1
ATOM 3109 C CA . TYR A 1 385 ? 5.515 -22.196 -6.989 1.00 94.88 385 TYR A CA 1
ATOM 3110 C C . TYR A 1 385 ? 4.826 -22.548 -8.304 1.00 94.88 385 TYR A C 1
ATOM 3112 O O . TYR A 1 385 ? 5.460 -22.759 -9.337 1.00 94.88 385 TYR A O 1
ATOM 3120 N N . VAL A 1 386 ? 3.497 -22.549 -8.258 1.00 96.12 386 VAL A N 1
ATOM 3121 C CA . VAL A 1 386 ? 2.610 -22.707 -9.413 1.00 96.12 386 VAL A CA 1
ATOM 3122 C C . VAL A 1 386 ? 1.838 -21.423 -9.609 1.00 96.12 386 VAL A C 1
ATOM 3124 O O . VAL A 1 386 ? 1.242 -20.911 -8.662 1.00 96.12 386 VAL A O 1
ATOM 3127 N N . ALA A 1 387 ? 1.796 -20.931 -10.841 1.00 97.00 387 ALA A N 1
ATOM 3128 C CA . ALA A 1 387 ? 0.952 -19.804 -11.204 1.00 97.00 387 ALA A CA 1
ATOM 3129 C C . ALA A 1 387 ? -0.518 -20.252 -11.277 1.00 97.00 387 ALA A C 1
ATOM 3131 O O . ALA A 1 387 ? -0.843 -21.197 -12.002 1.00 97.00 387 ALA A O 1
ATOM 3132 N N . VAL A 1 388 ? -1.409 -19.585 -10.541 1.00 97.81 388 VAL A N 1
ATOM 3133 C CA . VAL A 1 388 ? -2.851 -19.863 -10.546 1.00 97.81 388 VAL A CA 1
ATOM 3134 C C . VAL A 1 388 ? -3.588 -18.748 -11.279 1.00 97.81 388 VAL A C 1
ATOM 3136 O O . VAL A 1 388 ? -3.556 -17.592 -10.862 1.00 97.81 388 VAL A O 1
ATOM 3139 N N . TYR A 1 389 ? -4.262 -19.106 -12.366 1.00 97.75 389 TYR A N 1
ATOM 3140 C CA . TYR A 1 389 ? -5.014 -18.207 -13.239 1.00 97.75 389 TYR A CA 1
ATOM 3141 C C . TYR A 1 389 ? -6.509 -18.357 -12.995 1.00 97.75 389 TYR A C 1
ATOM 3143 O O . TYR A 1 389 ? -6.990 -19.481 -12.855 1.00 97.75 389 TYR A O 1
ATOM 3151 N N . ILE A 1 390 ? -7.241 -17.247 -13.015 1.00 97.62 390 ILE A N 1
ATOM 3152 C CA . ILE A 1 390 ? -8.691 -17.289 -13.212 1.00 97.62 390 ILE A CA 1
ATOM 3153 C C . ILE A 1 390 ? -8.945 -17.462 -14.715 1.00 97.62 390 ILE A C 1
ATOM 3155 O O . ILE A 1 390 ? -8.264 -16.836 -15.528 1.00 97.62 390 ILE A O 1
ATOM 3159 N N . GLU A 1 391 ? -9.870 -18.344 -15.096 1.00 96.62 391 GLU A N 1
ATOM 3160 C CA . GLU A 1 391 ? -10.238 -18.563 -16.500 1.00 96.62 391 GLU A CA 1
ATOM 3161 C C . GLU A 1 391 ? -10.578 -17.235 -17.201 1.00 96.62 391 GLU A C 1
ATOM 3163 O O . GLU A 1 391 ? -11.337 -16.412 -16.693 1.00 96.62 391 GLU A O 1
ATOM 3168 N N . GLY A 1 392 ? -9.977 -17.010 -18.373 1.00 93.69 392 GLY A N 1
ATOM 3169 C CA . GLY A 1 392 ? -10.127 -15.768 -19.139 1.00 93.69 392 GLY A CA 1
ATOM 3170 C C . GLY A 1 392 ? -9.162 -14.638 -18.759 1.00 93.69 392 GLY A C 1
ATOM 3171 O O . GLY A 1 392 ? -9.110 -13.639 -19.473 1.00 93.69 392 GLY A O 1
ATOM 3172 N N . GLU A 1 393 ? -8.363 -14.779 -17.696 1.00 94.88 393 GLU A N 1
ATOM 3173 C CA . GLU A 1 393 ? -7.330 -13.799 -17.347 1.00 94.88 393 GLU A CA 1
ATOM 3174 C C . GLU A 1 393 ? -5.961 -14.146 -17.952 1.00 94.88 393 GLU A C 1
ATOM 3176 O O . GLU A 1 393 ? -5.498 -15.286 -17.907 1.00 94.88 393 GLU A O 1
ATOM 3181 N N . GLU A 1 394 ? -5.274 -13.131 -18.479 1.00 94.00 394 GLU A N 1
ATOM 3182 C CA . GLU A 1 394 ? -3.946 -13.269 -19.097 1.00 94.00 394 GLU A CA 1
ATOM 3183 C C . GLU A 1 394 ? -2.822 -13.493 -18.071 1.00 94.00 394 GLU A C 1
ATOM 3185 O O . GLU A 1 394 ? -1.841 -14.185 -18.346 1.00 94.00 394 GLU A O 1
ATOM 3190 N N . PHE A 1 395 ? -2.968 -12.923 -16.873 1.00 95.25 395 PHE A N 1
ATOM 3191 C CA . PHE A 1 395 ? -1.960 -12.942 -15.813 1.00 95.25 395 PHE A CA 1
ATOM 3192 C C . PHE A 1 395 ? -2.467 -13.713 -14.593 1.00 95.25 395 PHE A C 1
ATOM 3194 O O . PHE A 1 395 ? -3.661 -13.648 -14.293 1.00 95.25 395 PHE A O 1
ATOM 3201 N N . PRO A 1 396 ? -1.581 -14.396 -13.845 1.00 96.62 396 PRO A N 1
ATOM 3202 C CA . PRO A 1 396 ? -1.996 -15.163 -12.681 1.00 96.62 396 PRO A CA 1
ATOM 3203 C C . PRO A 1 396 ? -2.649 -14.267 -11.627 1.00 96.62 396 PRO A C 1
ATOM 3205 O O . PRO A 1 396 ? -2.225 -13.134 -11.392 1.00 96.62 396 PRO A O 1
ATOM 3208 N N . PHE A 1 397 ? -3.672 -14.802 -10.966 1.00 97.94 397 PHE A N 1
ATOM 3209 C CA . PHE A 1 397 ? -4.319 -14.163 -9.825 1.00 97.94 397 PHE A CA 1
ATOM 3210 C C . PHE A 1 397 ? -3.493 -14.326 -8.540 1.00 97.94 397 PHE A C 1
ATOM 3212 O O . PHE A 1 397 ? -3.575 -13.509 -7.626 1.00 97.94 397 PHE A O 1
ATOM 3219 N N . TYR A 1 398 ? -2.703 -15.397 -8.443 1.00 97.88 398 TYR A N 1
ATOM 3220 C CA . TYR A 1 398 ? -1.728 -15.619 -7.374 1.00 97.88 398 TYR A CA 1
ATOM 3221 C C . TYR A 1 398 ? -0.779 -16.765 -7.729 1.00 97.88 398 TYR A C 1
ATOM 3223 O O . TYR A 1 398 ? -0.944 -17.441 -8.744 1.00 97.88 398 TYR A O 1
ATOM 3231 N N . TYR A 1 399 ? 0.193 -17.010 -6.854 1.00 97.50 399 TYR A N 1
ATOM 3232 C CA . TYR A 1 399 ? 1.060 -18.183 -6.902 1.00 97.50 399 TYR A CA 1
ATOM 3233 C C . TYR A 1 399 ? 0.825 -19.076 -5.680 1.00 97.50 399 TYR A C 1
ATOM 3235 O O . TYR A 1 399 ? 0.656 -18.582 -4.564 1.00 97.50 399 TYR A O 1
ATOM 3243 N N . GLU A 1 400 ? 0.814 -20.391 -5.869 1.00 96.94 400 GLU A N 1
ATOM 3244 C CA . GLU A 1 400 ? 0.631 -21.390 -4.808 1.00 96.94 400 GLU A CA 1
ATOM 3245 C C . GLU A 1 400 ? 1.934 -22.170 -4.598 1.00 96.94 400 GLU A C 1
ATOM 3247 O O . GLU A 1 400 ? 2.534 -22.644 -5.560 1.00 96.94 400 GLU A O 1
ATOM 3252 N N . GLU A 1 401 ? 2.394 -22.272 -3.352 1.00 95.31 401 GLU A N 1
ATOM 3253 C CA . GLU A 1 401 ? 3.552 -23.089 -2.973 1.00 95.31 401 GLU A CA 1
ATOM 3254 C C . GLU A 1 401 ? 3.152 -24.570 -2.881 1.00 95.31 401 GLU A C 1
ATOM 3256 O O . GLU A 1 401 ? 2.254 -24.909 -2.105 1.00 95.31 401 GLU A O 1
ATOM 3261 N N . GLN A 1 402 ? 3.818 -25.434 -3.656 1.00 89.44 402 GLN A N 1
ATOM 3262 C CA . GLN A 1 402 ? 3.614 -26.891 -3.678 1.00 89.44 402 GLN A CA 1
ATOM 3263 C C . GLN A 1 402 ? 4.368 -27.601 -2.574 1.00 89.44 402 GLN A C 1
ATOM 3265 O O . GLN A 1 402 ? 5.588 -27.352 -2.422 1.00 89.44 402 GLN A O 1
#

Radius of gyration: 22.21 Å; chains: 1; bounding box: 45×73×59 Å